Protein AF-A0A2H4ZR27-F1 (afdb_monomer)

Sequence (403 aa):
MIPQMMLLTMFLLLIYMYNIKMNKKSQMLFKYILFKMNKLKNMINMNKYFKRFNNTKVEINQNMMNNSDNNNNQEDDEKESKNKVSMKKVIKNLRYLTNEDVDKYTWIWDKTPRKFDKFYEEYKKTYPHNKLPSKEFLEWFIGFFEGDGSMTMATRGDLSMVITQHDKDIHILEYIKDNLGFGKVVAQTSKNRKNISRWITNKQLDHKLLIYLFNGNMVLPLRYIKFSLFTNKLNIKLLKNNESIIPVKNNCKLPTLNDAWLSGFIDGEGCFNIHHNNNYYSSLFNLSQKYTANIYVLETILKLIQDLSKIYKGSIMPHTRDNNFMLCITNKNMCASMKYYFDKFPLKTNKHIEYMKWMDFILTYININNNNNNNNKQILENKYQIIRDNSWYLLRKKEKKNM

Mean predicted aligned error: 13.61 Å

Nearest PDB structures (foldseek):
  5o6i-assembly3_K  TM=6.039E-01  e=2.162E-05  Desulfurococcus mucosus
  5o6i-assembly1_A  TM=6.098E-01  e=2.699E-05  Desulfurococcus mucosus
  5akf-assembly3_A  TM=6.101E-01  e=2.699E-05  Desulfurococcus mucosus
  2vs7-assembly2_D  TM=6.112E-01  e=3.560E-05  Desulfurococcus mucosus
  5a0w-assembly2_A  TM=6.093E-01  e=5.861E-05  Desulfurococcus mucosus

InterPro domains:
  IPR004860 Homing endonuclease, LAGLIDADG domain [PF00961] (142-231)
  IPR004860 Homing endonuclease, LAGLIDADG domain [PF00961] (262-360)
  IPR027434 Homing endonuclease [G3DSA:3.10.28.10] (126-246)
  IPR027434 Homing endonuclease [G3DSA:3.10.28.10] (247-376)
  IPR027434 Homing endonuclease [SSF55608] (131-250)
  IPR027434 Homing endonuclease [SSF55608] (255-379)
  IPR051289 LAGLIDADG Homing Endonuclease [PTHR36181] (127-385)

pLDDT: mean 78.03, std 24.8, range [25.94, 98.88]

Foldseek 3Di:
DVVVVVVVVVVVVVCVVVVDDDDPVVVQVVVVVVVVVVVVVVVVVVVVVVVVVVVVVVPVVVPVPDDDDDDDDDDDDPVPVVVVVVVVVVPPPPVDDDLVNLVPDDAAEDADDDDCVVLQVLLCVVPVPADAQDQQNLLLVLLQCVQFWDWDQDPVGFTKIKGKDQPLFLVVLVVNCNRSVDFDKDWDDDPVRGTMIMGMDRDLSSLVSVLSSNQQEAAASVVLVSSVVRLVSSQVVCVVVVHDGDDHDRHHYADDLPGQNVLNNCLRFKDWAWDDDPPDIWTKIKGKDFHPSCVVNLVSVLVNLCVLQVHNDWDWGDDPDPRMIMTIDGDLSSLLSCCVSCVVHPRDTCVSVLSVLRNVLSVLVVVCVVPPDPVSPVVNVVSNVVSVVPPPVVVVVVVVVVD

Organism: NCBI:txid588727

Solvent-accessible surface area (backbone atoms only — not comparable to full-atom values): 23239 Å² total; per-residue (Å²): 116,70,68,62,52,52,54,51,52,53,53,53,49,48,44,62,76,65,68,58,86,68,53,74,67,57,49,52,50,49,54,51,50,52,50,53,50,51,52,51,52,51,54,54,47,51,56,54,48,58,61,49,55,66,56,52,66,65,55,58,75,68,61,78,80,74,81,87,85,88,88,84,90,87,94,87,82,79,58,67,71,58,44,58,61,48,48,65,69,66,60,62,58,89,89,62,83,49,56,77,66,54,71,71,57,85,83,43,76,39,84,68,82,80,73,52,65,68,25,53,56,53,43,46,72,75,42,69,86,54,79,78,63,51,69,59,55,53,34,17,47,52,19,26,38,69,46,49,39,45,81,45,75,45,93,92,66,52,53,36,44,37,37,68,43,50,51,94,47,41,65,52,37,50,52,50,29,66,48,68,71,48,63,46,76,45,81,43,83,45,97,80,80,49,61,30,24,29,28,38,39,68,50,69,69,61,50,52,45,52,45,42,51,42,59,58,50,42,56,52,63,72,56,49,52,52,49,49,54,52,47,53,58,48,29,58,53,27,52,77,68,78,38,83,67,75,86,80,56,87,48,27,28,60,86,61,84,89,56,22,31,56,32,16,26,36,56,44,43,40,45,79,48,74,48,77,52,104,88,48,79,38,47,36,41,39,39,5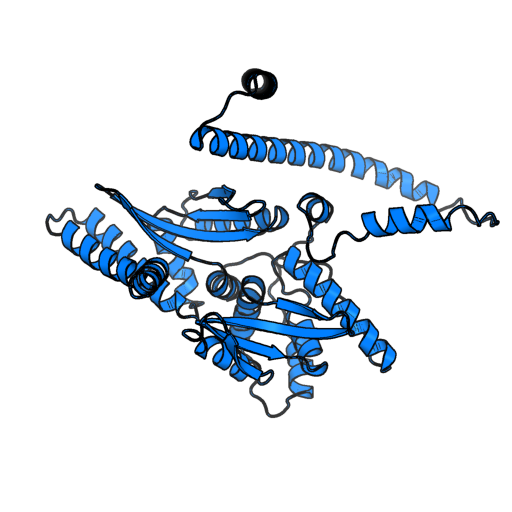7,47,62,40,67,77,42,48,60,57,44,53,50,51,50,48,54,48,20,65,72,45,75,44,94,70,64,46,80,44,78,44,98,49,86,64,26,35,27,33,40,39,50,55,54,66,48,58,57,43,48,50,73,44,37,76,78,32,58,52,80,46,75,57,36,60,52,46,52,56,52,48,52,46,45,54,50,50,54,54,47,72,74,61,83,56,88,75,49,63,62,56,51,51,54,50,49,48,58,55,53,72,67,32,66,70,52,51,54,53,50,57,63,70,78,106

Radius of gyration: 25.78 Å; Cα contacts (8 Å, |Δi|>4): 481; chains: 1; bounding box: 63×52×89 Å

Structure (mmCIF, N/CA/C/O backbone):
data_AF-A0A2H4ZR27-F1
#
_entry.id   AF-A0A2H4ZR27-F1
#
loop_
_atom_site.group_PDB
_atom_site.id
_atom_site.type_symbol
_atom_site.label_atom_id
_atom_site.label_alt_id
_atom_site.label_comp_id
_atom_site.label_asym_id
_atom_site.label_entity_id
_atom_site.label_seq_id
_atom_site.pdbx_PDB_ins_code
_atom_site.Cartn_x
_atom_site.Cartn_y
_atom_site.Cartn_z
_atom_site.occupancy
_atom_site.B_iso_or_equiv
_atom_site.auth_seq_id
_atom_site.auth_comp_id
_atom_site.auth_asym_id
_atom_site.auth_atom_id
_atom_site.pdbx_PDB_model_num
ATOM 1 N N . MET A 1 1 ? 40.292 10.844 1.439 1.00 44.62 1 MET A N 1
ATOM 2 C CA . MET A 1 1 ? 38.830 11.120 1.420 1.00 44.62 1 MET A CA 1
ATOM 3 C C . MET A 1 1 ? 38.399 12.290 2.310 1.00 44.62 1 MET A C 1
ATOM 5 O O . MET A 1 1 ? 37.526 13.040 1.899 1.00 44.62 1 MET A O 1
ATOM 9 N N . ILE A 1 2 ? 38.998 12.488 3.491 1.00 42.28 2 ILE A N 1
ATOM 10 C CA . ILE A 1 2 ? 38.682 13.608 4.407 1.00 42.28 2 ILE A CA 1
ATOM 11 C C . ILE A 1 2 ? 38.981 15.012 3.810 1.00 42.28 2 ILE A C 1
ATOM 13 O O . ILE A 1 2 ? 38.131 15.891 3.957 1.00 42.28 2 ILE A O 1
ATOM 17 N N . PRO A 1 3 ? 40.074 15.237 3.044 1.00 43.97 3 PRO A N 1
ATOM 18 C CA . PRO A 1 3 ? 40.389 16.573 2.511 1.00 43.97 3 PRO A CA 1
ATOM 19 C C . PRO A 1 3 ? 39.390 17.070 1.452 1.00 43.97 3 PRO A C 1
ATOM 21 O O . PRO A 1 3 ? 39.017 18.239 1.435 1.00 43.97 3 PRO A O 1
ATOM 24 N N . GLN A 1 4 ? 38.889 16.166 0.602 1.00 39.88 4 GLN A N 1
ATOM 25 C CA . GLN A 1 4 ? 37.915 16.494 -0.450 1.00 39.88 4 GLN A CA 1
ATOM 26 C C . GLN A 1 4 ? 36.535 16.858 0.121 1.00 39.88 4 GLN A C 1
ATOM 28 O O . GLN A 1 4 ? 35.845 17.710 -0.433 1.00 39.88 4 GLN A O 1
ATOM 33 N N . MET A 1 5 ? 36.138 16.253 1.248 1.00 45.16 5 MET A N 1
ATOM 34 C CA . MET A 1 5 ? 34.902 16.616 1.951 1.00 45.16 5 MET A CA 1
ATOM 35 C C . MET A 1 5 ? 35.004 17.999 2.606 1.00 45.16 5 MET A C 1
ATOM 37 O O . MET A 1 5 ? 34.034 18.749 2.542 1.00 45.16 5 MET A O 1
ATOM 41 N N . MET A 1 6 ? 36.167 18.365 3.166 1.00 44.41 6 MET A N 1
ATOM 42 C CA . MET A 1 6 ? 36.395 19.705 3.729 1.00 44.41 6 MET A CA 1
ATOM 43 C C . MET A 1 6 ? 36.346 20.802 2.659 1.00 44.41 6 MET A C 1
ATOM 45 O O . MET A 1 6 ? 35.649 21.803 2.837 1.00 44.41 6 MET A O 1
ATOM 49 N N . LEU A 1 7 ? 37.003 20.578 1.517 1.00 46.12 7 LEU A N 1
ATOM 50 C CA . LEU A 1 7 ? 36.949 21.477 0.358 1.00 46.12 7 LEU A CA 1
ATOM 51 C C . LEU A 1 7 ? 35.512 21.680 -0.140 1.00 46.12 7 LEU A C 1
ATOM 53 O O . LEU A 1 7 ? 35.098 22.809 -0.400 1.00 46.12 7 LEU A O 1
ATOM 57 N N . LEU A 1 8 ? 34.715 20.608 -0.190 1.00 52.84 8 LEU A N 1
ATOM 58 C CA . LEU A 1 8 ? 33.310 20.689 -0.585 1.00 52.84 8 LEU A CA 1
ATOM 59 C C . LEU A 1 8 ? 32.467 21.461 0.442 1.00 52.84 8 LEU A C 1
ATOM 61 O O . LEU A 1 8 ? 31.632 22.271 0.053 1.00 52.84 8 LEU A O 1
ATOM 65 N N . THR A 1 9 ? 32.693 21.273 1.747 1.00 53.81 9 THR A N 1
ATOM 66 C CA . THR A 1 9 ? 31.977 22.040 2.782 1.00 53.81 9 THR A CA 1
ATOM 67 C C . THR A 1 9 ? 32.314 23.528 2.760 1.00 53.81 9 THR A C 1
ATOM 69 O O . THR A 1 9 ? 31.408 24.346 2.913 1.00 53.81 9 THR A O 1
ATOM 72 N N . MET A 1 10 ? 33.574 23.892 2.501 1.00 50.22 10 MET A N 1
ATOM 73 C CA . MET A 1 10 ? 33.976 25.294 2.350 1.00 50.22 10 MET A CA 1
ATOM 74 C C . MET A 1 10 ? 33.359 25.924 1.096 1.00 50.22 10 MET A C 1
ATOM 76 O O . MET A 1 10 ? 32.861 27.045 1.152 1.00 50.22 10 MET A O 1
ATOM 80 N N . PHE A 1 11 ? 33.293 25.178 -0.010 1.00 60.50 11 PHE A N 1
ATOM 81 C CA . PHE A 1 11 ? 32.648 25.633 -1.243 1.00 60.50 11 PHE A CA 1
ATOM 82 C C . PHE A 1 11 ? 31.135 25.867 -1.069 1.00 60.50 11 PHE A C 1
ATOM 84 O O . PHE A 1 11 ? 30.582 26.835 -1.588 1.00 60.50 11 PHE A O 1
ATOM 91 N N . LEU A 1 12 ? 30.454 25.022 -0.288 1.00 54.38 12 LEU A N 1
ATOM 92 C CA . LEU A 1 12 ? 29.024 25.170 0.007 1.00 54.38 12 LEU A CA 1
ATOM 93 C C . LEU A 1 12 ? 28.726 26.329 0.975 1.00 54.38 12 LEU A C 1
ATOM 95 O O . LEU A 1 12 ? 27.710 27.004 0.809 1.00 54.38 12 LEU A O 1
ATOM 99 N N . LEU A 1 13 ? 29.617 26.593 1.938 1.00 49.62 13 LEU A N 1
ATOM 100 C CA . LEU A 1 13 ? 29.567 27.781 2.802 1.00 49.62 13 LEU A CA 1
ATOM 101 C C . LEU A 1 13 ? 29.732 29.071 1.991 1.00 49.62 13 LEU A C 1
ATOM 103 O O . LEU A 1 13 ? 28.984 30.017 2.211 1.00 49.62 13 LEU A O 1
ATOM 107 N N . LEU A 1 14 ? 30.628 29.081 1.000 1.00 49.03 14 LEU A N 1
ATOM 108 C CA . LEU A 1 14 ? 30.796 30.211 0.083 1.00 49.03 14 LEU A CA 1
ATOM 109 C C . LEU A 1 14 ? 29.533 30.459 -0.760 1.00 49.03 14 LEU A C 1
ATOM 111 O O . LEU A 1 14 ? 29.073 31.592 -0.845 1.00 49.03 14 LEU A O 1
ATOM 115 N N . ILE A 1 15 ? 28.895 29.422 -1.313 1.00 54.53 15 ILE A N 1
ATOM 116 C CA . ILE A 1 15 ? 27.634 29.585 -2.069 1.00 54.53 15 ILE A CA 1
ATOM 117 C C . ILE A 1 15 ? 26.517 30.176 -1.192 1.00 54.53 15 ILE A C 1
ATOM 119 O O . ILE A 1 15 ? 25.750 31.018 -1.665 1.00 54.53 15 ILE A O 1
ATOM 123 N N . TYR A 1 16 ? 26.432 29.748 0.073 1.00 46.94 16 TYR A N 1
ATOM 124 C CA . TYR A 1 16 ? 25.455 30.254 1.041 1.00 46.94 16 TYR A CA 1
ATOM 125 C C . TYR A 1 16 ? 25.748 31.703 1.457 1.00 46.94 16 TYR A C 1
ATOM 127 O O . TYR A 1 16 ? 24.837 32.526 1.466 1.00 46.94 16 TYR A O 1
ATOM 135 N N . MET A 1 17 ? 27.012 32.037 1.739 1.00 38.06 17 MET A N 1
ATOM 136 C CA . MET A 1 17 ? 27.415 33.393 2.127 1.00 38.06 17 MET A CA 1
ATOM 137 C C . MET A 1 17 ? 27.271 34.413 0.992 1.00 38.06 17 MET A C 1
ATOM 139 O O . MET A 1 17 ? 26.921 35.559 1.256 1.00 38.06 17 MET A O 1
ATOM 143 N N . TYR A 1 18 ? 27.485 34.003 -0.261 1.00 45.91 18 TYR A N 1
ATOM 144 C CA . TYR A 1 18 ? 27.417 34.894 -1.426 1.00 45.91 18 TYR A CA 1
ATOM 145 C C . TYR A 1 18 ? 26.065 34.878 -2.160 1.00 45.91 18 TYR A C 1
ATOM 147 O O . TYR A 1 18 ? 25.938 35.484 -3.221 1.00 45.91 18 TYR A O 1
ATOM 155 N N . ASN A 1 19 ? 25.040 34.213 -1.609 1.00 44.09 19 ASN A N 1
ATOM 156 C CA . ASN A 1 19 ? 23.662 34.219 -2.127 1.00 44.09 19 ASN A CA 1
ATOM 157 C C . ASN A 1 19 ? 23.554 33.887 -3.636 1.00 44.09 19 ASN A C 1
ATOM 159 O O . ASN A 1 19 ? 22.718 34.426 -4.370 1.00 44.09 19 ASN A O 1
ATOM 163 N N . ILE A 1 20 ? 24.416 32.987 -4.124 1.00 54.75 20 ILE A N 1
ATOM 164 C CA . ILE A 1 20 ? 24.506 32.662 -5.552 1.00 54.75 20 ILE A CA 1
ATOM 165 C C . ILE A 1 20 ? 23.261 31.872 -5.975 1.00 54.75 20 ILE A C 1
ATOM 167 O O . ILE A 1 20 ? 22.966 30.788 -5.463 1.00 54.75 20 ILE A O 1
ATOM 171 N N . LYS A 1 21 ? 22.521 32.398 -6.958 1.00 50.94 21 LYS A N 1
ATOM 172 C CA . LYS A 1 21 ? 21.287 31.792 -7.478 1.00 50.94 21 LYS A CA 1
ATOM 173 C C . LYS A 1 21 ? 21.607 30.506 -8.259 1.00 50.94 21 LYS A C 1
ATOM 175 O O . LYS A 1 21 ? 21.907 30.528 -9.448 1.00 50.94 21 LYS A O 1
ATOM 180 N N . MET A 1 22 ? 21.545 29.361 -7.580 1.00 54.97 22 MET A N 1
ATOM 181 C CA . MET A 1 22 ? 21.815 28.041 -8.165 1.00 54.97 22 MET A CA 1
ATOM 182 C C . MET A 1 22 ? 20.744 27.639 -9.190 1.00 54.97 22 MET A C 1
ATOM 184 O O . MET A 1 22 ? 19.546 27.742 -8.916 1.00 54.97 22 MET A O 1
ATOM 188 N N . ASN A 1 23 ? 21.155 27.098 -10.342 1.00 54.03 23 ASN A N 1
ATOM 189 C CA . ASN A 1 23 ? 20.222 26.502 -11.304 1.00 54.03 23 ASN A CA 1
ATOM 190 C C . ASN A 1 23 ? 19.571 25.213 -10.740 1.00 54.03 23 ASN A C 1
ATOM 192 O O . ASN A 1 23 ? 20.076 24.597 -9.797 1.00 54.03 23 ASN A O 1
ATOM 196 N N . LYS A 1 24 ? 18.445 24.769 -11.321 1.00 45.38 24 LYS A N 1
ATOM 197 C CA . LYS A 1 24 ? 17.660 23.618 -10.815 1.00 45.38 24 LYS A CA 1
ATOM 198 C C . LYS A 1 24 ? 18.461 22.313 -10.692 1.00 45.38 24 LYS A C 1
ATOM 200 O O . LYS A 1 24 ? 18.205 21.529 -9.779 1.00 45.38 24 LYS A O 1
ATOM 205 N N . LYS A 1 25 ? 19.423 22.066 -11.588 1.00 43.00 25 LYS A N 1
ATOM 206 C CA . LYS A 1 25 ? 20.251 20.848 -11.576 1.00 43.00 25 LYS A CA 1
ATOM 207 C C . LYS A 1 25 ? 21.244 20.882 -10.409 1.00 43.00 25 LYS A C 1
ATOM 209 O O . LYS A 1 25 ? 21.366 19.896 -9.686 1.00 43.00 25 LYS A O 1
ATOM 214 N N . SER A 1 26 ? 21.858 22.038 -10.160 1.00 44.88 26 SER A N 1
ATOM 215 C CA . SER A 1 26 ? 22.743 22.265 -9.014 1.00 44.88 26 SER A CA 1
ATOM 216 C C . SER A 1 26 ? 21.994 22.219 -7.677 1.00 44.88 26 SER A C 1
ATOM 218 O O . SER A 1 26 ? 22.513 21.670 -6.710 1.00 44.88 26 SER A O 1
ATOM 220 N N . GLN A 1 27 ? 20.743 22.694 -7.619 1.00 46.88 27 GLN A N 1
ATOM 221 C CA . GLN A 1 27 ? 19.890 22.566 -6.426 1.00 46.88 27 GLN A CA 1
ATOM 222 C C . GLN A 1 27 ? 19.544 21.103 -6.100 1.00 46.88 27 GLN A C 1
ATOM 224 O O . GLN A 1 27 ? 19.562 20.707 -4.935 1.00 46.88 27 GLN A O 1
ATOM 229 N N . MET A 1 28 ? 19.247 20.285 -7.115 1.00 45.19 28 MET A N 1
ATOM 230 C CA . MET A 1 28 ? 18.996 18.847 -6.940 1.00 45.19 28 MET A CA 1
ATOM 231 C C . MET A 1 28 ? 20.244 18.110 -6.448 1.00 45.19 28 MET A C 1
ATOM 233 O O . MET A 1 28 ? 20.157 17.307 -5.519 1.00 45.19 28 MET A O 1
ATOM 237 N N . LEU A 1 29 ? 21.408 18.418 -7.027 1.00 45.56 29 LEU A N 1
ATOM 238 C CA . LEU A 1 29 ? 22.684 17.847 -6.601 1.00 45.56 29 LEU A CA 1
ATOM 239 C C . LEU A 1 29 ? 23.028 18.261 -5.161 1.00 45.56 29 LEU A C 1
ATOM 241 O O . LEU A 1 29 ? 23.420 17.413 -4.365 1.00 45.56 29 LEU A O 1
ATOM 245 N N . PHE A 1 30 ? 22.798 19.525 -4.795 1.00 48.59 30 PHE A N 1
ATOM 246 C CA . PHE A 1 30 ? 22.976 20.018 -3.428 1.00 48.59 30 PHE A CA 1
ATOM 247 C C . PHE A 1 30 ? 22.054 19.302 -2.432 1.00 48.59 30 PHE A C 1
ATOM 249 O O . PHE A 1 30 ? 22.526 18.812 -1.408 1.00 48.59 30 PHE A O 1
ATOM 256 N N . LYS A 1 31 ? 20.761 19.144 -2.757 1.00 48.66 31 LYS A N 1
ATOM 257 C CA . LYS A 1 31 ? 19.814 18.367 -1.936 1.00 48.66 31 LYS A CA 1
ATOM 258 C C . LYS A 1 31 ? 20.265 16.909 -1.766 1.00 48.66 31 LYS A C 1
ATOM 260 O O . LYS A 1 31 ? 20.165 16.367 -0.669 1.00 48.66 31 LYS A O 1
ATOM 265 N N . TYR A 1 32 ? 20.792 16.285 -2.820 1.00 49.38 32 TYR A N 1
ATOM 266 C CA . TYR A 1 32 ? 21.322 14.919 -2.773 1.00 49.38 32 TYR A CA 1
ATOM 267 C C . TYR A 1 32 ? 22.600 14.799 -1.921 1.00 49.38 32 TYR A C 1
ATOM 269 O O . TYR A 1 32 ? 22.739 13.850 -1.146 1.00 49.38 32 TYR A O 1
ATOM 277 N N . I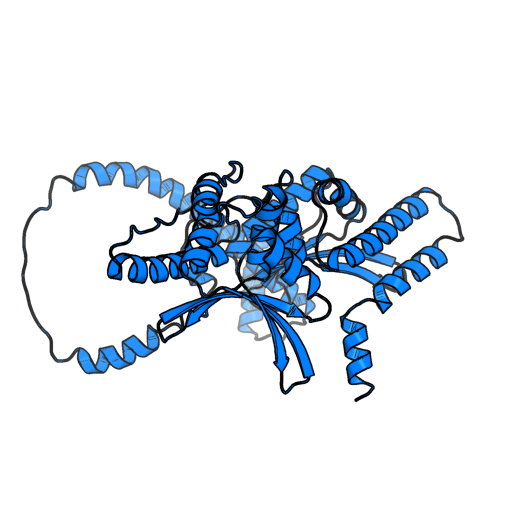LE A 1 33 ? 23.513 15.770 -2.011 1.00 48.31 33 ILE A N 1
ATOM 278 C CA . ILE A 1 33 ? 24.732 15.825 -1.189 1.00 48.31 33 ILE A CA 1
ATOM 279 C C . ILE A 1 33 ? 24.370 16.037 0.285 1.00 48.31 33 ILE A C 1
ATOM 281 O O . ILE A 1 33 ? 24.843 15.287 1.136 1.00 48.31 33 ILE A O 1
ATOM 285 N N . LEU A 1 34 ? 23.470 16.977 0.589 1.00 48.09 34 LEU A N 1
ATOM 286 C CA . LEU A 1 34 ? 22.986 17.225 1.950 1.00 48.09 34 LEU A CA 1
ATOM 287 C C . LEU A 1 34 ? 22.318 15.972 2.543 1.00 48.09 34 LEU A C 1
ATOM 289 O O . LEU A 1 34 ? 22.552 15.620 3.697 1.00 48.09 34 LEU A O 1
ATOM 293 N N . PHE A 1 35 ? 21.552 15.245 1.725 1.00 50.72 35 PHE A N 1
ATOM 294 C CA . PHE A 1 35 ? 20.967 13.956 2.090 1.00 50.72 35 PHE A CA 1
ATOM 295 C C . PHE A 1 35 ? 22.035 12.902 2.436 1.00 50.72 35 PHE A C 1
ATOM 297 O O . PHE A 1 35 ? 21.955 12.265 3.488 1.00 50.72 35 PHE A O 1
ATOM 304 N N . LYS A 1 36 ? 23.073 12.746 1.603 1.00 45.53 36 LYS A N 1
ATOM 305 C CA . LYS A 1 36 ? 24.208 11.840 1.868 1.00 45.53 36 LYS A CA 1
ATOM 306 C C . LYS A 1 36 ? 24.984 12.233 3.132 1.00 45.53 36 LYS A C 1
ATOM 308 O O . LYS A 1 36 ? 25.352 11.352 3.906 1.00 45.53 36 LYS A O 1
ATOM 313 N N . MET A 1 37 ? 25.195 13.529 3.368 1.00 45.41 37 MET A N 1
ATOM 314 C CA . MET A 1 37 ? 25.875 14.045 4.562 1.00 45.41 37 MET A CA 1
ATOM 315 C C . MET A 1 37 ? 25.065 13.794 5.839 1.00 45.41 37 MET A C 1
ATOM 317 O O . MET A 1 37 ? 25.626 13.328 6.829 1.00 45.41 37 MET A O 1
ATOM 321 N N . ASN A 1 38 ? 23.747 14.011 5.810 1.00 47.31 38 ASN A N 1
ATOM 322 C CA . ASN A 1 38 ? 22.866 13.684 6.934 1.00 47.31 38 ASN A CA 1
ATOM 323 C C . ASN A 1 38 ? 22.828 12.174 7.209 1.00 47.31 38 ASN A C 1
ATOM 325 O O . ASN A 1 38 ? 22.857 11.770 8.369 1.00 47.31 38 ASN A O 1
ATOM 329 N N . LYS A 1 39 ? 22.868 11.328 6.169 1.00 45.62 39 LYS A N 1
ATOM 330 C CA . LYS A 1 39 ? 23.010 9.869 6.323 1.00 45.62 39 LYS A CA 1
ATOM 331 C C . LYS A 1 39 ? 24.321 9.498 7.030 1.00 45.62 39 LYS A C 1
ATOM 333 O O . LYS A 1 39 ? 24.296 8.696 7.961 1.00 45.62 39 LYS A O 1
ATOM 338 N N . LEU A 1 40 ? 25.444 10.125 6.659 1.00 39.81 40 LEU A N 1
ATOM 339 C CA . LEU A 1 40 ? 26.737 9.918 7.326 1.00 39.81 40 LEU A CA 1
ATOM 340 C C . LEU A 1 40 ? 26.716 10.391 8.789 1.00 39.81 40 LEU A C 1
ATOM 342 O O . LEU A 1 40 ? 27.195 9.687 9.674 1.00 39.81 40 LEU A O 1
ATOM 346 N N . LYS A 1 41 ? 26.117 11.557 9.057 1.00 39.56 41 LYS A N 1
ATOM 347 C CA . LYS A 1 41 ? 25.976 12.121 10.408 1.00 39.56 41 LYS A CA 1
ATOM 348 C C . LYS A 1 41 ? 25.109 11.231 11.305 1.00 39.56 41 LYS A C 1
ATOM 350 O O . LYS A 1 41 ? 25.463 11.003 12.458 1.00 39.56 41 LYS A O 1
ATOM 355 N N . ASN A 1 42 ? 24.039 10.655 10.758 1.00 40.38 42 ASN A N 1
ATOM 356 C CA . ASN A 1 42 ? 23.179 9.702 11.460 1.00 40.38 42 ASN A CA 1
ATOM 357 C C . ASN A 1 42 ? 23.890 8.363 11.727 1.00 40.38 42 ASN A C 1
ATOM 359 O O . ASN A 1 42 ? 23.742 7.812 12.814 1.00 40.38 42 ASN A O 1
ATOM 363 N N . MET A 1 43 ? 24.728 7.879 10.802 1.00 36.81 43 MET A N 1
ATOM 364 C CA . MET A 1 43 ? 25.580 6.699 11.033 1.00 36.81 43 MET A CA 1
ATOM 365 C C . MET A 1 43 ? 26.646 6.943 12.116 1.00 36.81 43 MET A C 1
ATOM 367 O O . MET A 1 43 ? 26.875 6.081 12.962 1.00 36.81 43 MET A O 1
ATOM 371 N N . ILE A 1 44 ? 27.272 8.125 12.139 1.00 37.44 44 ILE A N 1
ATOM 372 C CA . ILE A 1 44 ? 28.262 8.503 13.162 1.00 37.44 44 ILE A CA 1
ATOM 373 C C . ILE A 1 44 ? 27.596 8.682 14.535 1.00 37.44 44 ILE A C 1
ATOM 375 O O . ILE A 1 44 ? 28.136 8.220 15.542 1.00 37.44 44 ILE A O 1
ATOM 379 N N . ASN A 1 45 ? 26.406 9.291 14.589 1.00 38.50 45 ASN A N 1
ATOM 380 C CA . ASN A 1 45 ? 25.629 9.396 15.824 1.00 38.50 45 ASN A CA 1
ATOM 381 C C . ASN A 1 45 ? 25.234 8.013 16.350 1.00 38.50 45 ASN A C 1
ATOM 383 O O . ASN A 1 45 ? 25.448 7.753 17.530 1.00 38.50 45 ASN A O 1
ATOM 387 N N . MET A 1 46 ? 24.767 7.098 15.493 1.00 29.06 46 MET A N 1
ATOM 388 C CA . MET A 1 46 ? 24.478 5.710 15.883 1.00 29.06 46 MET A CA 1
ATOM 389 C C . MET A 1 46 ? 25.684 5.028 16.546 1.00 29.06 46 MET A C 1
ATOM 391 O O . MET A 1 46 ? 25.535 4.439 17.615 1.00 29.06 46 MET A O 1
ATOM 395 N N . ASN A 1 47 ? 26.894 5.188 16.001 1.00 32.84 47 ASN A N 1
ATOM 396 C CA . ASN A 1 47 ? 28.109 4.627 16.611 1.00 32.84 47 ASN A CA 1
ATOM 397 C C . ASN A 1 47 ? 28.457 5.268 17.970 1.00 32.84 47 ASN A C 1
ATOM 399 O O . ASN A 1 47 ? 28.952 4.587 18.869 1.00 32.84 47 ASN A O 1
ATOM 403 N N . LYS A 1 48 ? 28.165 6.562 18.159 1.00 32.69 48 LYS A N 1
ATOM 404 C CA . LYS A 1 48 ? 28.340 7.264 19.446 1.00 32.69 48 LYS A CA 1
ATOM 405 C C . LYS A 1 48 ? 27.307 6.815 20.492 1.00 32.69 48 LYS A C 1
ATOM 407 O O . LYS A 1 48 ? 27.646 6.708 21.669 1.00 32.69 48 LYS A O 1
ATOM 412 N N . TYR A 1 49 ? 26.082 6.496 20.065 1.00 32.41 49 TYR A N 1
ATOM 413 C CA . TYR A 1 49 ? 25.022 5.964 20.927 1.00 32.41 49 TYR A CA 1
ATOM 414 C C . TYR A 1 49 ? 25.270 4.509 21.341 1.00 32.41 49 TYR A C 1
ATOM 416 O O . TYR A 1 49 ? 25.089 4.199 22.514 1.00 32.41 49 TYR A O 1
ATOM 424 N N . PHE A 1 50 ? 25.790 3.651 20.455 1.00 30.45 50 PHE A N 1
ATOM 425 C CA . PHE A 1 50 ? 26.204 2.287 20.823 1.00 30.45 50 PHE A CA 1
ATOM 426 C C . PHE A 1 50 ? 27.290 2.274 21.910 1.00 30.45 50 PHE A C 1
ATOM 428 O O . PHE A 1 50 ? 27.227 1.475 22.841 1.00 30.45 50 PHE A O 1
ATOM 435 N N . LYS A 1 51 ? 28.245 3.213 21.852 1.00 30.77 51 LYS A N 1
ATOM 436 C CA . LYS A 1 51 ? 29.296 3.350 22.874 1.00 30.77 51 LYS A CA 1
ATOM 437 C C . LYS A 1 51 ? 28.751 3.860 24.217 1.00 30.77 51 LYS A C 1
ATOM 439 O O . LYS A 1 51 ? 29.251 3.473 25.266 1.00 30.77 51 LYS A O 1
ATOM 444 N N . ARG A 1 52 ? 27.702 4.693 24.192 1.00 30.19 52 ARG A N 1
ATOM 445 C CA . ARG A 1 52 ? 27.043 5.239 25.391 1.00 30.19 52 ARG A CA 1
ATOM 446 C C . ARG A 1 52 ? 26.113 4.219 26.060 1.00 30.19 52 ARG A C 1
ATOM 448 O O . ARG A 1 52 ? 26.063 4.190 27.284 1.00 30.19 52 ARG A O 1
ATOM 455 N N . PHE A 1 53 ? 25.464 3.351 25.279 1.00 28.59 53 PHE A N 1
ATOM 456 C CA . PHE A 1 53 ? 24.551 2.303 25.761 1.00 28.59 53 PHE A CA 1
ATOM 457 C C . PHE A 1 53 ? 25.261 1.214 26.587 1.00 28.59 53 PHE A C 1
ATOM 459 O O . PHE A 1 53 ? 24.686 0.694 27.541 1.00 28.59 53 PHE A O 1
ATOM 466 N N . ASN A 1 54 ? 26.528 0.910 26.279 1.00 31.38 54 ASN A N 1
ATOM 467 C CA . ASN A 1 54 ? 27.328 -0.022 27.083 1.00 31.38 54 ASN A CA 1
ATOM 468 C C . ASN A 1 54 ? 27.711 0.555 28.455 1.00 31.38 54 ASN A C 1
ATOM 470 O O . ASN A 1 54 ? 27.775 -0.197 29.422 1.00 31.38 54 ASN A O 1
ATOM 474 N N . ASN A 1 55 ? 27.876 1.878 28.567 1.00 30.38 55 ASN A N 1
ATOM 475 C CA . ASN A 1 55 ? 28.183 2.528 29.845 1.00 30.38 55 ASN A CA 1
ATOM 476 C C . ASN A 1 55 ? 26.926 2.757 30.708 1.00 30.38 55 ASN A C 1
ATOM 478 O O . ASN A 1 55 ? 27.008 2.672 31.927 1.00 30.38 55 ASN A O 1
ATOM 482 N N . THR A 1 56 ? 25.744 2.968 30.108 1.00 31.92 56 THR A N 1
ATOM 483 C CA . THR A 1 56 ? 24.499 3.227 30.873 1.00 31.92 56 THR A CA 1
ATOM 484 C C . THR A 1 56 ? 23.921 1.979 31.548 1.00 31.92 56 THR A C 1
ATOM 486 O O . THR A 1 56 ? 23.194 2.101 32.530 1.00 31.92 56 THR A O 1
ATOM 489 N N . LYS A 1 57 ? 24.258 0.768 31.077 1.00 31.42 57 LYS A N 1
ATOM 490 C CA . LYS A 1 57 ? 23.868 -0.482 31.757 1.00 31.42 57 LYS A CA 1
ATOM 491 C C . LYS A 1 57 ? 24.547 -0.673 33.119 1.00 31.42 57 LYS A C 1
ATOM 493 O O . LYS A 1 57 ? 24.006 -1.401 33.942 1.00 31.42 57 LYS A O 1
ATOM 498 N N . VAL A 1 58 ? 25.696 -0.034 33.355 1.00 33.00 58 VAL A N 1
ATOM 499 C CA . VAL A 1 58 ? 26.443 -0.151 34.620 1.00 33.00 58 VAL A CA 1
ATOM 500 C C . VAL A 1 58 ? 25.876 0.793 35.692 1.00 33.00 58 VAL A C 1
ATOM 502 O O . VAL A 1 58 ? 25.765 0.395 36.845 1.00 33.00 58 VAL A O 1
ATOM 505 N N . GLU A 1 59 ? 25.414 1.992 35.316 1.00 29.84 59 GLU A N 1
ATOM 506 C CA . GLU A 1 59 ? 24.890 3.000 36.263 1.00 29.84 59 GLU A CA 1
ATOM 507 C C . GLU A 1 59 ? 23.444 2.748 36.730 1.00 29.84 59 GLU A C 1
ATOM 509 O O . GLU A 1 59 ? 23.085 3.091 37.856 1.00 29.84 59 GLU A O 1
ATOM 514 N N . ILE A 1 60 ? 22.590 2.129 35.904 1.00 33.25 60 ILE A N 1
ATOM 515 C CA . ILE A 1 60 ? 21.167 1.938 36.254 1.00 33.25 60 ILE A CA 1
ATOM 516 C C . ILE A 1 60 ? 20.983 0.928 37.403 1.00 33.25 60 ILE A C 1
ATOM 518 O O . ILE A 1 60 ? 20.047 1.071 38.188 1.00 33.25 60 ILE A O 1
ATOM 522 N N . ASN A 1 61 ? 21.900 -0.032 37.575 1.00 33.53 61 ASN A N 1
ATOM 523 C CA . ASN A 1 61 ? 21.823 -0.997 38.678 1.00 33.53 61 ASN A CA 1
ATOM 524 C C . ASN A 1 61 ? 22.185 -0.397 40.050 1.00 33.53 61 ASN A C 1
ATOM 526 O O . ASN A 1 61 ? 21.802 -0.971 41.062 1.00 33.53 61 ASN A O 1
ATOM 530 N N . GLN A 1 62 ? 22.875 0.748 40.107 1.00 32.78 62 GLN A N 1
ATOM 531 C CA . GLN A 1 62 ? 23.246 1.397 41.374 1.00 32.78 62 GLN A CA 1
ATOM 532 C C . GLN A 1 62 ? 22.196 2.405 41.869 1.00 32.78 62 GLN A C 1
ATOM 534 O O . GLN A 1 62 ? 22.072 2.618 43.070 1.00 32.78 62 GLN A O 1
ATOM 539 N N . ASN A 1 63 ? 21.391 2.984 40.972 1.00 33.25 63 ASN A N 1
ATOM 540 C CA . ASN A 1 63 ? 20.472 4.074 41.322 1.00 33.25 63 ASN A CA 1
ATOM 541 C C . ASN A 1 63 ? 19.046 3.636 41.708 1.00 33.25 63 ASN A C 1
ATOM 543 O O . ASN A 1 63 ? 18.291 4.458 42.221 1.00 33.25 63 ASN A O 1
ATOM 547 N N . MET A 1 64 ? 18.660 2.367 41.515 1.00 31.59 64 MET A N 1
ATOM 548 C CA . MET A 1 64 ? 17.333 1.879 41.942 1.00 31.59 64 MET A CA 1
ATOM 549 C C . MET A 1 64 ? 17.221 1.575 43.448 1.00 31.59 64 MET A C 1
ATOM 551 O O . MET A 1 64 ? 16.127 1.271 43.909 1.00 31.59 64 MET A O 1
ATOM 555 N N . MET A 1 65 ? 18.305 1.678 44.225 1.00 30.95 65 MET A N 1
ATOM 556 C CA . MET A 1 65 ? 18.276 1.412 45.673 1.00 30.95 65 MET A CA 1
ATOM 557 C C . MET A 1 65 ? 17.998 2.642 46.554 1.00 30.95 65 MET A C 1
ATOM 559 O O . MET A 1 65 ? 17.733 2.455 47.735 1.00 30.95 65 MET A O 1
ATOM 563 N N . ASN A 1 66 ? 18.009 3.874 46.023 1.00 31.78 66 ASN A N 1
ATOM 564 C CA . ASN A 1 66 ? 18.221 5.051 46.884 1.00 31.78 66 ASN A CA 1
ATOM 565 C C . ASN A 1 66 ? 17.135 6.133 46.948 1.00 31.78 66 ASN A C 1
ATOM 567 O O . ASN A 1 66 ? 17.363 7.090 47.672 1.00 31.78 66 ASN A O 1
ATOM 571 N N . ASN A 1 67 ? 15.983 6.055 46.275 1.00 30.64 67 ASN A N 1
ATOM 572 C CA . ASN A 1 67 ? 15.023 7.175 46.336 1.00 30.64 67 ASN A CA 1
ATOM 573 C C . ASN A 1 67 ? 13.558 6.735 46.455 1.00 30.64 67 ASN A C 1
ATOM 575 O O . ASN A 1 67 ? 12.812 6.718 45.477 1.00 30.64 67 ASN A O 1
ATOM 579 N N . SER A 1 68 ? 13.146 6.456 47.690 1.00 27.31 68 SER A N 1
ATOM 580 C CA . SER A 1 68 ? 11.812 6.778 48.199 1.00 27.31 68 SER A CA 1
ATOM 581 C C . SER A 1 68 ? 11.990 7.880 49.242 1.00 27.31 68 SER A C 1
ATOM 583 O O . SER A 1 68 ? 12.620 7.609 50.256 1.00 27.31 68 SER A O 1
ATOM 585 N N . ASP A 1 69 ? 11.547 9.108 48.946 1.00 29.20 69 ASP A N 1
ATOM 586 C CA . ASP A 1 69 ? 10.856 10.017 49.880 1.00 29.20 69 ASP A CA 1
ATOM 587 C C . ASP A 1 69 ? 10.810 11.477 49.384 1.00 29.20 69 ASP A C 1
ATOM 589 O O . ASP A 1 69 ? 11.756 12.004 48.801 1.00 29.20 69 ASP A O 1
ATOM 593 N N . ASN A 1 70 ? 9.684 12.111 49.730 1.00 28.16 70 ASN A N 1
ATOM 594 C CA . ASN A 1 70 ? 9.389 13.544 49.872 1.00 28.16 70 ASN A CA 1
ATOM 595 C C . ASN A 1 70 ? 8.635 14.330 48.774 1.00 28.16 70 ASN A C 1
ATOM 597 O O . ASN A 1 70 ? 9.104 14.590 47.668 1.00 28.16 70 ASN A O 1
ATOM 601 N N . ASN A 1 71 ? 7.450 14.784 49.215 1.00 28.80 71 ASN A N 1
ATOM 602 C CA . ASN A 1 71 ? 6.530 15.791 48.676 1.00 28.80 71 ASN A CA 1
ATOM 603 C C . ASN A 1 71 ? 6.952 17.227 49.061 1.00 28.80 71 ASN A C 1
ATOM 605 O O . ASN A 1 71 ? 7.518 17.409 50.137 1.00 28.80 71 ASN A O 1
ATOM 609 N N . ASN A 1 72 ? 6.544 18.245 48.278 1.00 25.94 72 ASN A N 1
ATOM 610 C CA . ASN A 1 72 ? 5.603 19.316 48.696 1.00 25.94 72 ASN A CA 1
ATOM 611 C C . ASN A 1 72 ? 5.455 20.485 47.678 1.00 25.94 72 ASN A C 1
ATOM 613 O O . ASN A 1 72 ? 6.390 20.834 46.965 1.00 25.94 72 ASN A O 1
ATOM 617 N N . ASN A 1 73 ? 4.223 21.028 47.675 1.00 27.78 73 ASN A N 1
ATOM 618 C CA . ASN A 1 73 ? 3.564 22.234 47.093 1.00 27.78 73 ASN A CA 1
ATOM 619 C C . ASN A 1 73 ? 4.422 23.539 47.015 1.00 27.78 73 ASN A C 1
ATOM 621 O O . ASN A 1 73 ? 5.444 23.597 47.678 1.00 27.78 73 ASN A O 1
ATOM 625 N N . GLN A 1 74 ? 4.123 24.668 46.336 1.00 27.05 74 GLN A N 1
ATOM 626 C CA . GLN A 1 74 ? 2.924 25.349 45.785 1.00 27.05 74 GLN A CA 1
ATOM 627 C C . GLN A 1 74 ? 3.413 26.611 44.996 1.00 27.05 74 GLN A C 1
ATOM 629 O O . GLN A 1 74 ? 4.466 27.121 45.355 1.00 27.05 74 GLN A O 1
ATOM 634 N N . GLU A 1 75 ? 2.688 27.111 43.974 1.00 27.33 75 GLU A N 1
ATOM 635 C CA . GLU A 1 75 ? 2.535 28.542 43.555 1.00 27.33 75 GLU A CA 1
ATOM 636 C C . GLU A 1 75 ? 1.967 28.647 42.113 1.00 27.33 75 GLU A C 1
ATOM 638 O O . GLU A 1 75 ? 2.641 28.376 41.102 1.00 27.33 75 GLU A O 1
ATOM 643 N N . ASP A 1 76 ? 0.696 29.052 42.041 1.00 36.72 76 ASP A N 1
ATOM 644 C CA . ASP A 1 76 ? -0.100 29.353 40.850 1.00 36.72 76 ASP A CA 1
ATOM 645 C C . ASP A 1 76 ? -0.727 30.744 41.040 1.00 36.72 76 ASP A C 1
ATOM 647 O O . ASP A 1 76 ? -1.269 31.001 42.106 1.00 36.72 76 ASP A O 1
ATOM 651 N N . ASP A 1 77 ? -0.571 31.629 40.042 1.00 29.86 77 ASP A N 1
ATOM 652 C CA . ASP A 1 77 ? -1.599 32.598 39.582 1.00 29.86 77 ASP A CA 1
ATOM 653 C C . ASP A 1 77 ? -1.095 33.575 38.489 1.00 29.86 77 ASP A C 1
ATOM 655 O O . ASP A 1 77 ? -1.886 34.221 37.810 1.00 29.86 77 ASP A O 1
ATOM 659 N N . GLU A 1 78 ? 0.201 33.582 38.142 1.00 28.14 78 GLU A N 1
ATOM 660 C CA . GLU A 1 78 ? 0.711 34.294 36.941 1.00 28.14 78 GLU A CA 1
ATOM 661 C C . GLU A 1 78 ? 0.887 33.405 35.687 1.00 28.14 78 GLU A C 1
ATOM 663 O O . GLU A 1 78 ? 1.249 33.873 34.599 1.00 28.14 78 GLU A O 1
ATOM 668 N N . LYS A 1 79 ? 0.612 32.097 35.794 1.00 34.94 79 LYS A N 1
ATOM 669 C CA . LYS A 1 79 ? 0.820 31.123 34.703 1.00 34.94 79 LYS A CA 1
ATOM 670 C C . LYS A 1 79 ? -0.294 31.108 33.654 1.00 34.94 79 LYS A C 1
ATOM 672 O O . LYS A 1 79 ? -0.067 30.611 32.550 1.00 34.94 79 LYS A O 1
ATOM 677 N N . GLU A 1 80 ? -1.477 31.656 33.927 1.00 32.81 80 GLU A N 1
ATOM 678 C CA . GLU A 1 80 ? -2.659 31.411 33.086 1.00 32.81 80 GLU A CA 1
ATOM 679 C C . GLU A 1 80 ? -2.679 32.207 31.762 1.00 32.81 80 GLU A C 1
ATOM 681 O O . GLU A 1 80 ? -3.137 31.705 30.728 1.00 32.81 80 GLU A O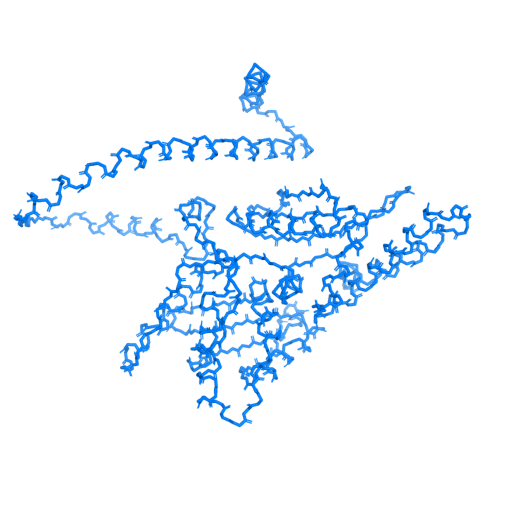 1
ATOM 686 N N . SER A 1 81 ? -2.090 33.409 31.727 1.00 28.80 81 SER A N 1
ATOM 687 C CA . SER A 1 81 ? -2.047 34.244 30.511 1.00 28.80 81 SER A CA 1
ATOM 688 C C . SER A 1 81 ? -0.905 33.850 29.557 1.00 28.80 81 SER A C 1
ATOM 690 O O . SER A 1 81 ? -1.103 33.778 28.338 1.00 28.80 81 SER A O 1
ATOM 692 N N . LYS A 1 82 ? 0.263 33.470 30.099 1.00 32.88 82 LYS A N 1
ATOM 693 C CA . LYS A 1 82 ? 1.393 32.906 29.335 1.00 32.88 82 LYS A CA 1
ATOM 694 C C . LYS A 1 82 ? 1.102 31.481 28.848 1.00 32.88 82 LYS A C 1
ATOM 696 O O . LYS A 1 82 ? 1.504 31.134 27.732 1.00 32.88 82 LYS A O 1
ATOM 701 N N . ASN A 1 83 ? 0.322 30.689 29.594 1.00 33.22 83 ASN A N 1
ATOM 702 C CA . ASN A 1 83 ? -0.091 29.355 29.154 1.00 33.22 83 ASN A CA 1
ATOM 703 C C . ASN A 1 83 ? -1.024 29.383 27.942 1.00 33.22 83 ASN A C 1
ATOM 705 O O . ASN A 1 83 ? -0.869 28.534 27.075 1.00 33.22 83 ASN A O 1
ATOM 709 N N . LYS A 1 84 ? -1.915 30.370 27.774 1.00 30.89 84 LYS A N 1
ATOM 710 C CA . LYS A 1 84 ? -2.769 30.453 26.566 1.00 30.89 84 LYS A CA 1
ATOM 711 C C . LYS A 1 84 ? -1.987 30.759 25.280 1.00 30.89 84 LYS A C 1
ATOM 713 O O . LYS A 1 84 ? -2.324 30.230 24.216 1.00 30.89 84 LYS A O 1
ATOM 718 N N . VAL A 1 85 ? -0.926 31.565 25.364 1.00 34.94 85 VAL A N 1
ATOM 719 C CA . VAL A 1 85 ? -0.036 31.875 24.224 1.00 34.94 85 VAL A CA 1
ATOM 720 C C . VAL A 1 85 ? 0.935 30.715 23.946 1.00 34.94 85 VAL A C 1
ATOM 722 O O . VAL A 1 85 ? 1.195 30.390 22.786 1.00 34.94 85 VAL A O 1
ATOM 725 N N . SER A 1 86 ? 1.378 30.014 24.995 1.00 36.03 86 SER A N 1
ATOM 726 C CA . SER A 1 86 ? 2.146 28.763 24.918 1.00 36.03 86 SER A CA 1
ATOM 727 C C . SER A 1 86 ? 1.331 27.612 24.303 1.00 36.03 86 SER A C 1
ATOM 729 O O . SER A 1 86 ? 1.786 26.972 23.354 1.00 36.03 86 SER A O 1
ATOM 731 N N . MET A 1 87 ? 0.074 27.414 24.719 1.00 29.59 87 MET A N 1
ATOM 732 C CA . MET A 1 87 ? -0.802 26.344 24.219 1.00 29.59 87 MET A CA 1
ATOM 733 C C . MET A 1 87 ? -1.093 26.499 22.721 1.00 29.59 87 MET A C 1
ATOM 735 O O . MET A 1 87 ? -1.102 25.513 21.989 1.00 29.59 87 MET A O 1
ATOM 739 N N . LYS A 1 88 ? -1.262 27.735 22.222 1.00 31.59 88 LYS A N 1
ATOM 740 C CA . LYS A 1 88 ? -1.424 28.002 20.778 1.00 31.59 88 LYS A CA 1
ATOM 741 C C . LYS A 1 88 ? -0.182 27.634 19.958 1.00 31.59 88 LYS A C 1
ATOM 743 O O . LYS A 1 88 ? -0.328 27.252 18.800 1.00 31.59 88 LYS A O 1
ATOM 748 N N . LYS A 1 89 ? 1.018 27.706 20.546 1.00 32.91 89 LYS A N 1
ATOM 749 C CA . LYS A 1 89 ? 2.281 27.273 19.921 1.00 32.91 89 LYS A CA 1
ATOM 750 C C . LYS A 1 89 ? 2.492 25.753 20.037 1.00 32.91 89 LYS A C 1
ATOM 752 O O . LYS A 1 89 ? 3.119 25.159 19.165 1.00 32.91 89 LYS A O 1
ATOM 757 N N . VAL A 1 90 ? 1.923 25.130 21.075 1.00 34.34 90 VAL A N 1
ATOM 758 C CA . VAL A 1 90 ? 1.970 23.680 21.353 1.00 34.34 90 VAL A CA 1
ATOM 759 C C . VAL A 1 90 ? 0.918 22.883 20.574 1.00 34.34 90 VAL A C 1
ATOM 761 O O . VAL A 1 90 ? 1.141 21.704 20.299 1.00 34.34 90 VAL A O 1
ATOM 764 N N . ILE A 1 91 ? -0.174 23.499 20.100 1.00 35.53 91 ILE A N 1
ATOM 765 C CA . ILE A 1 91 ? -1.077 22.866 19.122 1.00 35.53 91 ILE A CA 1
ATOM 766 C C . ILE A 1 91 ? -0.404 22.897 17.738 1.00 35.53 91 ILE A C 1
ATOM 768 O O . ILE A 1 91 ? -0.865 23.517 16.779 1.00 35.53 91 ILE A O 1
ATOM 772 N N . LYS A 1 92 ? 0.711 22.172 17.607 1.00 40.44 92 LYS A N 1
ATOM 773 C CA . LYS A 1 92 ? 1.129 21.618 16.325 1.00 40.44 92 LYS A CA 1
ATOM 774 C C . LYS A 1 92 ? -0.044 20.757 15.884 1.00 40.44 92 LYS A C 1
ATOM 776 O O . LYS A 1 92 ? -0.386 19.771 16.532 1.00 40.44 92 LYS A O 1
ATOM 781 N N . ASN A 1 93 ? -0.750 21.206 14.855 1.00 39.84 93 ASN A N 1
ATOM 782 C CA . ASN A 1 93 ? -1.930 20.521 14.351 1.00 39.84 93 ASN A CA 1
ATOM 783 C C . ASN A 1 93 ? -1.538 19.046 14.127 1.00 39.84 93 ASN A C 1
ATOM 785 O O . ASN A 1 93 ? -0.672 18.783 13.292 1.00 39.84 93 ASN A O 1
ATOM 789 N N . LEU A 1 94 ? -2.137 18.095 14.865 1.00 44.97 94 LEU A N 1
ATOM 790 C CA . LEU A 1 94 ? -1.843 16.643 14.797 1.00 44.97 94 LEU A CA 1
ATOM 791 C C . LEU A 1 94 ? -1.919 16.067 13.364 1.00 44.97 94 LEU A C 1
ATOM 793 O O . LEU A 1 94 ? -1.551 14.923 13.108 1.00 44.97 94 LEU A O 1
ATOM 797 N N . ARG A 1 95 ? -2.414 16.867 12.416 1.00 44.41 95 ARG A N 1
ATOM 798 C CA . ARG A 1 95 ? -2.459 16.612 10.978 1.00 44.41 95 ARG A CA 1
ATOM 799 C C . ARG A 1 95 ? -1.103 16.704 10.265 1.00 44.41 95 ARG A C 1
ATOM 801 O O . ARG A 1 95 ? -1.007 16.167 9.164 1.00 44.41 95 ARG A O 1
ATOM 808 N N . TYR A 1 96 ? -0.081 17.341 10.843 1.00 57.50 96 TYR A N 1
ATOM 809 C CA . TYR A 1 96 ? 1.190 17.618 10.159 1.00 57.50 96 TYR A CA 1
ATOM 810 C C . TYR A 1 96 ? 2.405 17.241 11.017 1.00 57.50 96 TYR A C 1
ATOM 812 O O . TYR A 1 96 ? 3.075 18.102 11.585 1.00 57.50 96 TYR A O 1
ATOM 820 N N . LEU A 1 97 ? 2.709 15.941 11.081 1.00 67.44 97 LEU A N 1
ATOM 821 C CA . LEU A 1 97 ? 4.029 15.477 11.523 1.00 67.44 97 LEU A CA 1
ATOM 822 C C . LEU A 1 97 ? 5.111 16.076 10.605 1.00 67.44 97 LEU A C 1
ATOM 824 O O . LEU A 1 97 ? 4.884 16.201 9.397 1.00 67.44 97 LEU A O 1
ATOM 828 N N . THR A 1 98 ? 6.265 16.442 11.164 1.00 77.62 98 THR A N 1
ATOM 829 C CA . THR A 1 98 ? 7.485 16.832 10.430 1.00 77.62 98 THR A CA 1
ATOM 830 C C . THR A 1 98 ? 8.509 15.694 10.450 1.00 77.62 98 THR A C 1
ATOM 832 O O . THR A 1 98 ? 8.403 14.799 11.281 1.00 77.62 98 THR A O 1
ATOM 835 N N . ASN A 1 99 ? 9.528 15.712 9.577 1.00 78.19 99 ASN A N 1
ATOM 836 C CA . ASN A 1 99 ? 10.602 14.701 9.641 1.00 78.19 99 ASN A CA 1
ATOM 837 C C . ASN A 1 99 ? 11.262 14.673 11.029 1.00 78.19 99 ASN A C 1
ATOM 839 O O . ASN A 1 99 ? 11.464 13.601 11.575 1.00 78.19 99 ASN A O 1
ATOM 843 N N . GLU A 1 100 ? 11.481 15.836 11.649 1.00 80.19 100 GLU A N 1
ATOM 844 C CA . GLU A 1 100 ? 12.019 15.933 13.014 1.00 80.19 100 GLU A CA 1
ATOM 845 C C . GLU A 1 100 ? 11.150 15.248 14.077 1.00 80.19 100 GLU A C 1
ATOM 847 O O . GLU A 1 100 ? 11.684 14.741 15.059 1.00 80.19 100 GLU A O 1
ATOM 852 N N . ASP A 1 101 ? 9.822 15.234 13.918 1.00 79.12 101 ASP A N 1
ATOM 853 C CA . ASP A 1 101 ? 8.949 14.518 14.856 1.00 79.12 101 ASP A CA 1
ATOM 854 C C . ASP A 1 101 ? 9.110 13.010 14.702 1.00 79.12 101 ASP A C 1
ATOM 856 O O . ASP A 1 101 ? 9.091 12.271 15.683 1.00 79.12 101 ASP A O 1
ATOM 860 N N . VAL A 1 102 ? 9.235 12.558 13.456 1.00 75.19 102 VAL A N 1
ATOM 861 C CA . VAL A 1 102 ? 9.219 11.143 13.096 1.00 75.19 102 VAL A CA 1
ATOM 862 C C . VAL A 1 102 ? 10.593 10.507 13.315 1.00 75.19 102 VAL A C 1
ATOM 864 O O . VAL A 1 102 ? 10.668 9.369 13.765 1.00 75.19 102 VAL A O 1
ATOM 867 N N . ASP A 1 103 ? 11.677 11.243 13.069 1.00 77.38 103 ASP A N 1
ATOM 868 C CA . ASP A 1 103 ? 13.057 10.775 13.245 1.00 77.38 103 ASP A CA 1
ATOM 869 C C . ASP A 1 103 ? 13.420 10.556 14.729 1.00 77.38 103 ASP A C 1
ATOM 871 O O . ASP A 1 103 ? 14.418 9.904 15.030 1.00 77.38 103 ASP A O 1
ATOM 875 N N . LYS A 1 104 ? 12.598 11.048 15.670 1.00 76.81 104 LYS A N 1
ATOM 876 C CA . LYS A 1 104 ? 12.708 10.736 17.108 1.00 76.81 104 LYS A CA 1
ATOM 877 C C . LYS A 1 104 ? 12.239 9.321 17.456 1.00 76.81 104 LYS A C 1
ATOM 879 O O . LYS A 1 104 ? 12.559 8.834 18.537 1.00 76.81 104 LYS A O 1
ATOM 884 N N . TYR A 1 105 ? 11.459 8.678 16.587 1.00 75.94 105 TYR A N 1
ATOM 885 C CA . TYR A 1 105 ? 10.931 7.341 16.839 1.00 75.94 105 TYR A CA 1
ATOM 886 C C . TYR A 1 105 ? 11.922 6.264 16.405 1.00 75.94 105 TYR A C 1
ATOM 888 O O . TYR A 1 105 ? 12.384 6.237 15.263 1.00 75.94 105 TYR A O 1
ATOM 896 N N . THR A 1 106 ? 12.179 5.316 17.305 1.00 78.50 106 THR A N 1
ATOM 897 C CA . THR A 1 106 ? 12.890 4.078 16.978 1.00 78.50 106 THR A CA 1
ATOM 898 C C . THR A 1 106 ? 11.892 3.043 16.470 1.00 78.50 106 THR A C 1
ATOM 900 O O . THR A 1 106 ? 11.008 2.604 17.204 1.00 78.50 106 THR A O 1
ATOM 903 N N . TRP A 1 107 ? 12.043 2.641 15.210 1.00 84.19 107 TRP A N 1
ATOM 904 C CA . TRP A 1 107 ? 11.168 1.665 14.564 1.00 84.19 107 TRP A CA 1
ATOM 905 C C . TRP A 1 107 ? 11.615 0.236 14.869 1.00 84.19 107 TRP A C 1
ATOM 907 O O . TRP A 1 107 ? 12.753 -0.139 14.584 1.00 84.19 107 TRP A O 1
ATOM 917 N N . ILE A 1 108 ? 10.707 -0.569 15.424 1.00 89.06 108 ILE A N 1
ATOM 918 C CA . ILE A 1 108 ? 10.924 -2.002 15.643 1.00 89.06 108 ILE A CA 1
ATOM 919 C C . ILE A 1 108 ? 10.422 -2.751 14.412 1.00 89.06 108 ILE A C 1
ATOM 921 O O . ILE A 1 108 ? 9.225 -2.748 14.121 1.00 89.06 108 ILE A O 1
ATOM 925 N N . TRP A 1 109 ? 11.346 -3.388 13.696 1.00 93.19 109 TRP A N 1
ATOM 926 C CA . TRP A 1 109 ? 11.063 -4.099 12.452 1.00 93.19 109 TRP A CA 1
ATOM 927 C C . TRP A 1 109 ? 10.859 -5.594 12.688 1.00 93.19 109 TRP A C 1
ATOM 929 O O . TRP A 1 109 ? 11.748 -6.281 13.190 1.00 93.19 109 TRP A O 1
ATOM 939 N N . ASP A 1 110 ? 9.704 -6.104 12.277 1.00 94.06 110 ASP A N 1
ATOM 940 C CA . ASP A 1 110 ? 9.325 -7.510 12.375 1.00 94.06 110 ASP A CA 1
ATOM 941 C C . ASP A 1 110 ? 9.434 -8.200 11.003 1.00 94.06 110 ASP A C 1
ATOM 943 O O . ASP A 1 110 ? 8.819 -7.783 10.020 1.00 94.06 110 ASP A O 1
ATOM 947 N N . LYS A 1 111 ? 10.233 -9.270 10.942 1.00 94.75 111 LYS A N 1
ATOM 948 C CA . LYS A 1 111 ? 10.471 -10.084 9.735 1.00 94.75 111 LYS A CA 1
ATOM 949 C C . LYS A 1 111 ? 9.578 -11.321 9.650 1.00 94.75 111 LYS A C 1
ATOM 951 O O . LYS A 1 111 ? 9.634 -12.045 8.661 1.00 94.75 111 LYS A O 1
ATOM 956 N N . THR A 1 112 ? 8.805 -11.612 10.692 1.00 96.06 112 THR A N 1
ATOM 957 C CA . THR A 1 112 ? 7.950 -12.800 10.721 1.00 96.06 112 THR A CA 1
ATOM 958 C C . THR A 1 112 ? 6.774 -12.648 9.748 1.00 96.06 112 THR A C 1
ATOM 960 O O . THR A 1 112 ? 6.369 -11.518 9.451 1.00 96.06 112 THR A O 1
ATOM 963 N N . PRO A 1 113 ? 6.171 -13.750 9.268 1.00 96.44 113 PRO A N 1
ATOM 964 C CA . PRO A 1 113 ? 4.969 -13.684 8.438 1.00 96.44 113 PRO A CA 1
ATOM 965 C C . PRO A 1 113 ? 3.816 -12.919 9.112 1.00 96.44 113 PRO A C 1
ATOM 967 O O . PRO A 1 113 ? 3.731 -12.852 10.345 1.00 96.44 113 PRO A O 1
ATOM 970 N N . ARG A 1 114 ? 2.912 -12.339 8.310 1.00 97.19 114 ARG A N 1
ATOM 971 C CA . ARG A 1 114 ? 1.672 -11.739 8.831 1.00 97.19 114 ARG A CA 1
ATOM 972 C C . ARG A 1 114 ? 0.783 -12.808 9.453 1.00 97.19 114 ARG A C 1
ATOM 974 O O . ARG A 1 114 ? 0.705 -13.931 8.956 1.00 97.19 114 ARG A O 1
ATOM 981 N N . LYS A 1 115 ? 0.123 -12.439 10.550 1.00 96.31 115 LYS A N 1
ATOM 982 C CA . LYS A 1 115 ? -0.770 -13.321 11.309 1.00 96.31 115 LYS A CA 1
ATOM 983 C C . LYS A 1 115 ? -2.159 -12.705 11.361 1.00 96.31 115 LYS A C 1
ATOM 985 O O . LYS A 1 115 ? -2.299 -11.534 11.711 1.00 96.31 115 LYS A O 1
ATOM 990 N N . PHE A 1 116 ? -3.169 -13.508 11.042 1.00 98.25 116 PHE A N 1
ATOM 991 C CA . PHE A 1 116 ? -4.568 -13.075 10.969 1.00 98.25 116 PHE A CA 1
ATOM 992 C C . PHE A 1 116 ? -5.477 -13.832 11.943 1.00 98.25 116 PHE A C 1
ATOM 994 O O . PHE A 1 116 ? -6.689 -13.669 11.887 1.00 98.25 116 PHE A O 1
ATOM 1001 N N . ASP A 1 117 ? -4.908 -14.617 12.864 1.00 98.06 117 ASP A N 1
ATOM 1002 C CA . ASP A 1 117 ? -5.659 -15.502 13.765 1.00 98.06 117 ASP A CA 1
ATOM 1003 C C . ASP A 1 117 ? -6.727 -14.737 14.549 1.00 98.06 117 ASP A C 1
ATOM 1005 O O . ASP A 1 117 ? -7.903 -15.093 14.514 1.00 98.06 117 ASP A O 1
ATOM 1009 N N . LYS A 1 118 ? -6.337 -13.611 15.168 1.00 97.94 118 LYS A N 1
ATOM 1010 C CA . LYS A 1 118 ? -7.273 -12.792 15.944 1.00 97.94 118 LYS A CA 1
ATOM 1011 C C . LYS A 1 118 ? -8.345 -12.136 15.075 1.00 97.94 118 LYS A C 1
ATOM 1013 O O . LYS A 1 118 ? -9.490 -12.033 15.497 1.00 97.94 118 LYS A O 1
ATOM 1018 N N . PHE A 1 119 ? -7.988 -11.717 13.860 1.00 98.50 119 PHE A N 1
ATOM 1019 C CA . PHE A 1 119 ? -8.963 -11.200 12.902 1.00 98.50 119 PHE A CA 1
ATOM 1020 C C . PHE A 1 119 ? -9.986 -12.280 12.539 1.00 98.50 119 PHE A C 1
ATOM 1022 O O . PHE A 1 119 ? -11.179 -12.029 12.640 1.00 98.50 119 PHE A O 1
ATOM 1029 N N . TYR A 1 120 ? -9.540 -13.485 12.174 1.00 98.62 120 TYR A N 1
ATOM 1030 C CA . TYR A 1 120 ? -10.432 -14.578 11.789 1.00 98.62 120 TYR A CA 1
ATOM 1031 C C . TYR A 1 120 ? -11.314 -15.061 12.939 1.00 98.62 120 TYR A C 1
ATOM 1033 O O . TYR A 1 120 ? -12.487 -15.355 12.715 1.00 98.62 120 TYR A O 1
ATOM 1041 N N . GLU A 1 121 ? -10.772 -15.131 14.155 1.00 98.12 121 GLU A N 1
ATOM 1042 C CA . GLU A 1 121 ? -11.528 -15.469 15.360 1.00 98.12 121 GLU A CA 1
ATOM 1043 C C . GLU A 1 121 ? -12.699 -14.495 15.563 1.00 98.12 121 GLU A C 1
ATOM 1045 O O . GLU A 1 121 ? -13.849 -14.915 15.678 1.00 98.12 121 GLU A O 1
ATOM 1050 N N . GLU A 1 122 ? -12.425 -13.189 15.550 1.00 97.88 122 GLU A N 1
ATOM 1051 C CA . GLU A 1 122 ? -13.441 -12.156 15.778 1.00 97.88 122 GLU A CA 1
ATOM 1052 C C . GLU A 1 122 ? -14.381 -11.981 14.578 1.00 97.88 122 GLU A C 1
ATOM 1054 O O . GLU A 1 122 ? -15.570 -11.708 14.754 1.00 97.88 122 GLU A O 1
ATOM 1059 N N . TYR A 1 123 ? -13.890 -12.202 13.356 1.00 98.31 123 TYR A N 1
ATOM 1060 C CA . TYR A 1 123 ? -14.701 -12.156 12.141 1.00 98.31 123 TYR A CA 1
ATOM 1061 C C . TYR A 1 123 ? -15.784 -13.233 12.158 1.00 98.31 123 TYR A C 1
ATOM 1063 O O . TYR A 1 123 ? -16.946 -12.922 11.922 1.00 98.31 123 TYR A O 1
ATOM 1071 N N . LYS A 1 124 ? -15.434 -14.480 12.501 1.00 97.88 124 LYS A N 1
ATOM 1072 C CA . LYS A 1 124 ? -16.398 -15.592 12.581 1.00 97.88 124 LYS A CA 1
ATOM 1073 C C . LYS A 1 124 ? -17.483 -15.355 13.631 1.00 97.88 124 LYS A C 1
ATOM 1075 O O . LYS A 1 124 ? -18.626 -15.729 13.406 1.00 97.88 124 LYS A O 1
ATOM 1080 N N . LYS A 1 125 ? -17.143 -14.716 14.757 1.00 96.88 125 LYS A N 1
ATOM 1081 C CA . LYS A 1 125 ? -18.128 -14.325 15.782 1.00 96.88 125 LYS A CA 1
ATOM 1082 C C . LYS A 1 125 ? -19.065 -13.230 15.275 1.00 96.88 125 LYS A C 1
ATOM 1084 O O . LYS A 1 125 ? -20.255 -13.251 15.553 1.00 96.88 125 LYS A O 1
ATOM 1089 N N . THR A 1 126 ? -18.510 -12.269 14.542 1.00 95.06 126 THR A N 1
ATOM 1090 C CA . THR A 1 126 ? -19.229 -11.082 14.075 1.00 95.06 126 THR A CA 1
ATOM 1091 C C . THR A 1 126 ? -20.134 -11.371 12.875 1.00 95.06 126 THR A C 1
ATOM 1093 O O . THR A 1 126 ? -21.253 -10.872 12.802 1.00 95.06 126 THR A O 1
ATOM 1096 N N . TYR A 1 127 ? -19.636 -12.165 11.929 1.00 94.69 127 TYR A N 1
ATOM 1097 C CA . TYR A 1 127 ? -20.258 -12.457 10.643 1.00 94.69 127 TYR A CA 1
ATOM 1098 C C . TYR A 1 127 ? -20.224 -13.976 10.370 1.00 94.69 127 TYR A C 1
ATOM 1100 O O . TYR A 1 127 ? -19.513 -14.423 9.468 1.00 94.69 127 TYR A O 1
ATOM 1108 N N . PRO A 1 128 ? -20.971 -14.795 11.140 1.00 93.94 128 PRO A N 1
ATOM 1109 C CA . PRO A 1 128 ? -20.850 -16.260 11.121 1.00 93.94 128 PRO A CA 1
ATOM 1110 C C . PRO A 1 128 ? -21.242 -16.909 9.789 1.00 93.94 128 PRO A C 1
ATOM 1112 O O . PRO A 1 128 ? -20.753 -17.988 9.465 1.00 93.94 128 PRO A O 1
ATOM 1115 N N . HIS A 1 129 ? -22.103 -16.252 9.009 1.00 94.25 129 HIS A N 1
ATOM 1116 C CA . HIS A 1 129 ? -22.574 -16.745 7.712 1.00 94.25 129 HIS A CA 1
ATOM 1117 C C . HIS A 1 129 ? -21.815 -16.146 6.520 1.00 94.25 129 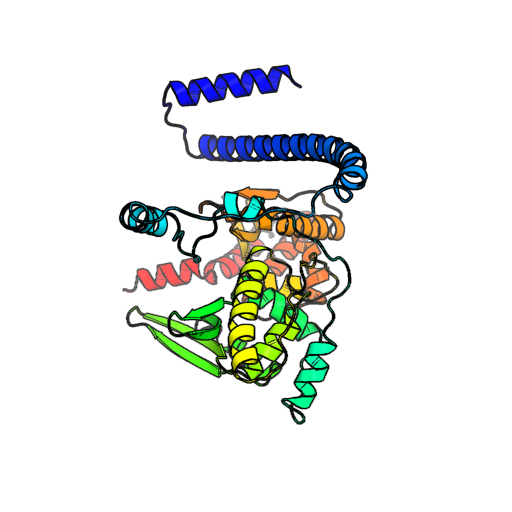HIS A C 1
ATOM 1119 O O . HIS A 1 129 ? -22.056 -16.540 5.380 1.00 94.25 129 HIS A O 1
ATOM 1125 N N . ASN A 1 130 ? -20.895 -15.205 6.758 1.00 94.12 130 ASN A N 1
ATOM 1126 C CA . ASN A 1 130 ? -20.120 -14.598 5.683 1.00 94.12 130 ASN A CA 1
ATOM 1127 C C . ASN A 1 130 ? -18.923 -15.481 5.328 1.00 94.12 130 ASN A C 1
ATOM 1129 O O . ASN A 1 130 ? -18.273 -16.077 6.191 1.00 94.12 130 ASN A O 1
ATOM 1133 N N . LYS A 1 131 ? -18.574 -15.502 4.039 1.00 95.62 131 LYS A N 1
ATOM 1134 C CA . LYS A 1 131 ? -17.330 -16.120 3.581 1.00 95.62 131 LYS A CA 1
ATOM 1135 C C . LYS A 1 131 ? -16.140 -15.422 4.243 1.00 95.62 131 LYS A C 1
ATOM 1137 O O . LYS A 1 131 ? -16.034 -14.199 4.211 1.00 95.62 131 LYS A O 1
ATOM 1142 N N . LEU A 1 132 ? -15.225 -16.210 4.806 1.00 96.94 132 LEU A N 1
ATOM 1143 C CA . LEU A 1 132 ? -14.008 -15.680 5.411 1.00 96.94 132 LEU A CA 1
ATOM 1144 C C . LEU A 1 132 ? -13.131 -15.009 4.333 1.00 96.94 132 LEU A C 1
ATOM 1146 O O . LEU A 1 132 ? -12.892 -15.630 3.289 1.00 96.94 132 LEU A O 1
ATOM 1150 N N . PRO A 1 133 ? -12.608 -13.793 4.573 1.00 98.06 133 PRO A N 1
ATOM 1151 C CA . PRO A 1 133 ? -11.672 -13.161 3.651 1.00 98.06 133 PRO A CA 1
ATOM 1152 C C . PRO A 1 133 ? -10.415 -14.024 3.482 1.00 98.06 133 PRO A C 1
ATOM 1154 O O . PRO A 1 133 ? -9.904 -14.579 4.456 1.00 98.06 133 PRO A O 1
ATOM 1157 N N . SER A 1 134 ? -9.896 -14.145 2.258 1.00 98.44 134 SER A N 1
ATOM 1158 C CA . SER A 1 134 ? -8.683 -14.935 2.018 1.00 98.44 134 SER A CA 1
ATOM 1159 C C . SER A 1 134 ? -7.436 -14.234 2.566 1.00 98.44 134 SER A C 1
ATOM 1161 O O . SER A 1 134 ? -7.351 -13.005 2.593 1.00 98.44 134 SER A O 1
ATOM 1163 N N . LYS A 1 135 ? -6.422 -15.021 2.951 1.00 98.50 135 LYS A N 1
ATOM 1164 C CA . LYS A 1 135 ? -5.133 -14.502 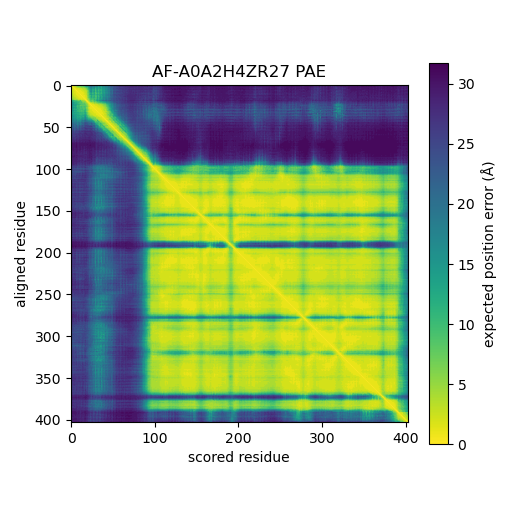3.439 1.00 98.50 135 LYS A CA 1
ATOM 1165 C C . LYS A 1 135 ? -4.506 -13.511 2.451 1.00 98.50 135 LYS A C 1
ATOM 1167 O O . LYS A 1 135 ? -4.100 -12.424 2.848 1.00 98.50 135 LYS A O 1
ATOM 1172 N N . GLU A 1 136 ? -4.474 -13.866 1.171 1.00 98.56 136 GLU A N 1
ATOM 1173 C CA . GLU A 1 136 ? -3.891 -13.038 0.108 1.00 98.56 136 GLU A CA 1
ATOM 1174 C C . GLU A 1 136 ? -4.670 -11.732 -0.091 1.00 98.56 136 GLU A C 1
ATOM 1176 O O . GLU A 1 136 ? -4.069 -10.680 -0.309 1.00 98.56 136 GLU A O 1
ATOM 1181 N N . PHE A 1 137 ? -6.006 -11.763 0.025 1.00 98.75 137 PHE A N 1
ATOM 1182 C CA . PHE A 1 137 ? -6.810 -10.542 0.014 1.00 98.75 137 PHE A CA 1
ATOM 1183 C C . PHE A 1 137 ? -6.463 -9.641 1.200 1.00 98.75 137 PHE A C 1
ATOM 1185 O O . PHE A 1 137 ? -6.278 -8.444 1.001 1.00 98.75 137 PHE A O 1
ATOM 1192 N N . LEU A 1 138 ? -6.345 -10.193 2.410 1.00 98.88 138 LEU A N 1
ATOM 1193 C CA . LEU A 1 138 ? -6.007 -9.423 3.608 1.00 98.88 138 LEU A CA 1
ATOM 1194 C C . LEU A 1 138 ? -4.612 -8.790 3.515 1.00 98.88 138 LEU A C 1
ATOM 1196 O O . LEU A 1 138 ? -4.445 -7.620 3.852 1.00 98.88 138 LEU A O 1
ATOM 1200 N N . GLU A 1 139 ? -3.621 -9.529 3.014 1.00 98.88 139 GLU A N 1
ATOM 1201 C CA . GLU A 1 139 ? -2.269 -9.015 2.762 1.00 98.88 139 GLU A CA 1
ATOM 1202 C C . GLU A 1 139 ? -2.280 -7.862 1.756 1.00 98.88 139 GLU A C 1
ATOM 1204 O O . GLU A 1 139 ? -1.726 -6.794 2.035 1.00 98.88 139 GLU A O 1
ATOM 1209 N N . TRP A 1 140 ? -2.958 -8.056 0.621 1.00 98.88 140 TRP A N 1
ATOM 1210 C CA . TRP A 1 140 ? -3.135 -7.022 -0.394 1.00 98.88 140 TRP A CA 1
ATOM 1211 C C . TRP A 1 140 ? -3.870 -5.801 0.171 1.00 98.88 140 TRP A C 1
ATOM 1213 O O . TRP A 1 140 ? -3.424 -4.671 -0.013 1.00 98.88 140 TRP A O 1
ATOM 1223 N N . PHE A 1 141 ? -4.956 -6.010 0.916 1.00 98.88 141 PHE A N 1
ATOM 1224 C CA . PHE A 1 141 ? -5.768 -4.932 1.471 1.00 98.88 141 PHE A CA 1
ATOM 1225 C C . PHE A 1 141 ? -4.971 -4.071 2.450 1.00 98.88 141 PHE A C 1
ATOM 1227 O O . PHE A 1 141 ? -5.106 -2.850 2.422 1.00 98.88 141 PHE A O 1
ATOM 1234 N N . ILE A 1 142 ? -4.099 -4.665 3.273 1.00 98.88 142 ILE A N 1
ATOM 1235 C CA . ILE A 1 142 ? -3.209 -3.894 4.152 1.00 98.88 142 ILE A CA 1
ATOM 1236 C C . ILE A 1 142 ? -2.304 -2.980 3.325 1.00 98.88 142 ILE A C 1
ATOM 1238 O O . ILE A 1 142 ? -2.246 -1.784 3.602 1.00 98.88 142 ILE A O 1
ATOM 1242 N N . GLY A 1 143 ? -1.643 -3.514 2.293 1.00 98.75 143 GLY A N 1
ATOM 1243 C CA . GLY A 1 143 ? -0.784 -2.714 1.417 1.00 98.75 143 GLY A CA 1
ATOM 1244 C C . GLY A 1 143 ? -1.546 -1.586 0.726 1.00 98.75 143 GLY A C 1
ATOM 1245 O O . GLY A 1 143 ? -1.111 -0.433 0.742 1.00 98.75 143 GLY A O 1
ATOM 1246 N N . PHE A 1 144 ? -2.724 -1.898 0.186 1.00 98.69 144 PHE A N 1
ATOM 1247 C CA . PHE A 1 144 ? -3.570 -0.929 -0.505 1.00 98.69 144 PHE A CA 1
ATOM 1248 C C . PHE A 1 144 ? -4.094 0.158 0.437 1.00 98.69 144 PHE A C 1
ATOM 1250 O O . PHE A 1 144 ? -4.048 1.343 0.107 1.00 98.69 144 PHE A O 1
ATOM 1257 N N . PHE A 1 145 ? -4.515 -0.207 1.650 1.00 98.75 145 PHE A N 1
ATOM 1258 C CA . PHE A 1 145 ? -4.949 0.748 2.668 1.00 98.75 145 PHE A CA 1
ATOM 1259 C C . PHE A 1 145 ? -3.791 1.628 3.164 1.00 98.75 145 PHE A C 1
ATOM 1261 O O . PHE A 1 145 ? -3.981 2.814 3.437 1.00 98.75 145 PHE A O 1
ATOM 1268 N N . GLU A 1 146 ? -2.573 1.098 3.275 1.00 98.00 146 GLU A N 1
ATOM 1269 C CA . GLU A 1 146 ? -1.403 1.907 3.629 1.00 98.00 146 GLU A CA 1
ATOM 1270 C C . GLU A 1 146 ? -1.022 2.918 2.534 1.00 98.00 146 GLU A C 1
ATOM 1272 O O . GLU A 1 146 ? -0.555 4.014 2.866 1.00 98.00 146 GLU A O 1
ATOM 1277 N N . GLY A 1 147 ? -1.290 2.600 1.264 1.00 96.44 147 GLY A N 1
ATOM 1278 C CA . GLY A 1 147 ? -1.208 3.542 0.146 1.00 96.44 147 GLY A CA 1
ATOM 1279 C C . GLY A 1 147 ? -2.333 4.582 0.174 1.00 96.44 147 GLY A C 1
ATOM 1280 O O . GLY A 1 147 ? -2.094 5.750 0.479 1.00 96.44 147 GLY A O 1
ATOM 1281 N N . ASP A 1 148 ? -3.578 4.150 -0.033 1.00 95.12 148 ASP A N 1
ATOM 1282 C CA . ASP A 1 148 ? -4.715 5.035 -0.351 1.00 95.12 148 ASP A CA 1
ATOM 1283 C C . ASP A 1 148 ? -5.769 5.173 0.758 1.00 95.12 148 ASP A C 1
ATOM 1285 O O . ASP A 1 148 ? -6.685 6.000 0.678 1.00 95.12 148 ASP A O 1
ATOM 1289 N N . GLY A 1 149 ? -5.651 4.392 1.828 1.00 97.00 149 GLY A N 1
ATOM 1290 C CA . GLY A 1 149 ? -6.559 4.444 2.966 1.00 97.00 149 GLY A CA 1
ATOM 1291 C C . GLY A 1 149 ? -6.378 5.689 3.832 1.00 97.00 149 GLY A C 1
ATOM 1292 O O . GLY A 1 149 ? -5.330 6.344 3.875 1.00 97.00 149 GLY A O 1
ATOM 1293 N N . SER A 1 150 ? -7.421 6.021 4.583 1.00 95.94 150 SER A N 1
ATOM 1294 C CA . SER A 1 150 ? -7.447 7.113 5.549 1.00 95.94 150 SER A CA 1
ATOM 1295 C C . SER A 1 150 ? -8.179 6.683 6.811 1.00 95.94 150 SER A C 1
ATOM 1297 O O . SER A 1 150 ? -9.275 6.131 6.749 1.00 95.94 150 SER A O 1
ATOM 1299 N N . MET A 1 151 ? -7.582 6.984 7.962 1.00 95.44 151 MET A N 1
ATOM 1300 C CA . MET A 1 151 ? -8.208 6.856 9.274 1.00 95.44 151 MET A CA 1
ATOM 1301 C C . MET A 1 151 ? -8.581 8.258 9.745 1.00 95.44 151 MET A C 1
ATOM 1303 O O . MET A 1 151 ? -7.710 9.101 9.971 1.00 95.44 151 MET A O 1
ATOM 1307 N N . THR A 1 152 ? -9.878 8.526 9.843 1.00 93.19 152 THR A N 1
ATOM 1308 C CA . THR A 1 152 ? -10.415 9.834 10.208 1.00 93.19 152 THR A CA 1
ATOM 1309 C C . THR A 1 152 ? -10.918 9.794 11.641 1.00 93.19 152 THR A C 1
ATOM 1311 O O . THR A 1 152 ? -11.702 8.927 12.017 1.00 93.19 152 THR A O 1
ATOM 1314 N N . MET A 1 153 ? -10.471 10.767 12.429 1.00 92.19 153 MET A N 1
ATOM 1315 C CA . MET A 1 153 ? -10.959 11.037 13.777 1.00 92.19 153 MET A CA 1
ATOM 1316 C C . MET A 1 153 ? -11.577 12.435 13.750 1.00 92.19 153 MET A C 1
ATOM 1318 O O . MET A 1 153 ? -10.856 13.436 13.713 1.00 92.19 153 MET A O 1
ATOM 1322 N N . ALA A 1 154 ? -12.903 12.515 13.665 1.00 86.75 154 ALA A N 1
ATOM 1323 C CA . ALA A 1 154 ? -13.613 13.787 13.653 1.00 86.75 154 ALA A CA 1
ATOM 1324 C C . ALA A 1 154 ? -13.506 14.474 15.022 1.00 86.75 154 ALA A C 1
ATOM 1326 O O . ALA A 1 154 ? -13.404 13.816 16.058 1.00 86.75 154 ALA A O 1
ATOM 1327 N N . THR A 1 155 ? -13.583 15.806 15.044 1.00 81.12 155 THR A N 1
ATOM 1328 C CA . THR A 1 155 ? -13.544 16.594 16.291 1.00 81.12 155 THR A CA 1
ATOM 1329 C C . THR A 1 155 ? -14.685 16.230 17.238 1.00 81.12 155 THR A C 1
ATOM 1331 O O . THR A 1 155 ? -14.475 16.153 18.443 1.00 81.12 155 THR A O 1
ATOM 1334 N N . ARG A 1 156 ? -15.862 15.911 16.682 1.00 79.69 156 ARG A N 1
ATOM 1335 C CA . ARG A 1 156 ? -17.039 15.410 17.411 1.00 79.69 156 ARG A CA 1
ATOM 1336 C C . ARG A 1 156 ? -16.859 13.998 17.989 1.00 79.69 156 ARG A C 1
ATOM 1338 O O . ARG A 1 156 ? -17.703 13.536 18.741 1.00 79.69 156 ARG A O 1
ATOM 1345 N N . GLY A 1 157 ? -15.756 13.318 17.669 1.00 80.19 157 GLY A N 1
ATOM 1346 C CA . GLY A 1 157 ? -15.423 11.988 18.177 1.00 80.19 157 GLY A CA 1
ATOM 1347 C C . GLY A 1 157 ? -15.767 10.836 17.234 1.00 80.19 157 GLY A C 1
ATOM 1348 O O . GLY A 1 157 ? -15.447 9.691 17.559 1.00 80.19 157 GLY A O 1
ATOM 1349 N N . ASP A 1 158 ? -16.375 11.100 16.077 1.00 89.44 158 ASP A N 1
ATOM 1350 C CA . ASP A 1 158 ? -16.652 10.068 15.075 1.00 89.44 158 ASP A CA 1
ATOM 1351 C C . ASP A 1 158 ? -15.362 9.480 14.510 1.00 89.44 158 ASP A C 1
ATOM 1353 O O . ASP A 1 158 ? -14.385 10.189 14.251 1.00 89.44 158 ASP A O 1
ATOM 1357 N N . LEU A 1 159 ? -15.375 8.165 14.322 1.00 95.69 159 LEU A N 1
ATOM 1358 C CA . LEU A 1 159 ? -14.271 7.414 13.748 1.00 95.69 159 LEU A CA 1
ATOM 1359 C C . LEU A 1 159 ? -14.709 6.883 12.392 1.00 95.69 159 LEU A C 1
ATOM 1361 O O . LEU A 1 159 ? -15.830 6.396 12.249 1.00 95.69 159 LEU A O 1
ATOM 1365 N N . SER A 1 160 ? -13.832 6.965 11.399 1.00 96.94 160 SER A N 1
ATOM 1366 C CA . SER A 1 160 ? -14.059 6.295 10.126 1.00 96.94 160 SER A CA 1
ATOM 1367 C C . SER A 1 160 ? -12.770 5.820 9.483 1.00 96.94 160 SER A C 1
ATOM 1369 O O . SER A 1 160 ? -11.721 6.456 9.597 1.00 96.94 160 SER A O 1
ATOM 1371 N N . MET A 1 161 ? -12.861 4.696 8.780 1.00 98.25 161 MET A N 1
ATOM 1372 C CA . MET A 1 161 ? -11.832 4.247 7.851 1.00 98.25 161 MET A CA 1
ATOM 1373 C C . MET A 1 161 ? -12.385 4.365 6.436 1.00 98.25 161 MET A C 1
ATOM 1375 O O . MET A 1 161 ? -13.522 3.970 6.181 1.00 98.25 161 MET A O 1
ATOM 1379 N N . VAL A 1 162 ? -11.608 4.982 5.547 1.00 97.75 162 VAL A N 1
ATOM 1380 C CA . VAL A 1 162 ? -12.063 5.407 4.220 1.00 97.75 162 VAL A CA 1
ATOM 1381 C C . VAL A 1 162 ? -10.999 5.097 3.179 1.00 97.75 162 VAL A C 1
ATOM 1383 O O . VAL A 1 162 ? -9.834 5.416 3.395 1.00 97.75 162 VAL A O 1
ATOM 1386 N N . ILE A 1 163 ? -11.402 4.573 2.025 1.00 97.75 163 ILE A N 1
ATOM 1387 C CA . ILE A 1 163 ? -10.593 4.564 0.799 1.00 97.75 163 ILE A CA 1
ATOM 1388 C C . ILE A 1 163 ? -11.374 5.360 -0.241 1.00 97.75 163 ILE A C 1
ATOM 1390 O O . ILE A 1 163 ? -12.557 5.108 -0.454 1.00 97.75 163 ILE A O 1
ATOM 1394 N N . THR A 1 164 ? -10.741 6.368 -0.841 1.00 94.75 164 THR A N 1
ATOM 1395 C CA . THR A 1 164 ? -11.346 7.189 -1.899 1.00 94.75 164 THR A CA 1
ATOM 1396 C C . THR A 1 164 ? -10.644 6.900 -3.210 1.00 94.75 164 THR A C 1
ATOM 1398 O O . THR A 1 164 ? -9.427 7.020 -3.273 1.00 94.75 164 THR A O 1
ATOM 1401 N N . GLN A 1 165 ? -11.416 6.603 -4.247 1.00 92.75 165 GLN A N 1
ATOM 1402 C CA . GLN A 1 165 ? -10.913 6.353 -5.591 1.00 92.75 165 GLN A CA 1
ATOM 1403 C C . GLN A 1 165 ? -11.656 7.208 -6.618 1.00 92.75 165 GLN A C 1
ATOM 1405 O O . GLN A 1 165 ? -12.694 7.810 -6.326 1.00 92.75 165 GLN A O 1
ATOM 1410 N N . HIS A 1 166 ? -11.101 7.297 -7.823 1.00 88.56 166 HIS A N 1
ATOM 1411 C CA . HIS A 1 166 ? -11.825 7.854 -8.961 1.00 88.56 166 HIS A CA 1
ATOM 1412 C C . HIS A 1 166 ? -12.984 6.919 -9.346 1.00 88.56 166 HIS A C 1
ATOM 1414 O O . HIS A 1 166 ? -12.868 5.710 -9.178 1.00 88.56 166 HIS A O 1
ATOM 1420 N N . ASP A 1 167 ? -14.084 7.431 -9.906 1.00 84.25 167 ASP A N 1
ATOM 1421 C CA . ASP A 1 167 ? -15.250 6.583 -10.244 1.00 84.25 167 ASP A CA 1
ATOM 1422 C C . ASP A 1 167 ? -14.939 5.494 -11.283 1.00 84.25 167 ASP A C 1
ATOM 1424 O O . ASP A 1 167 ? -15.541 4.427 -11.275 1.00 84.25 167 ASP A O 1
ATOM 1428 N N . LYS A 1 168 ? -13.926 5.718 -12.128 1.00 84.06 168 LYS A N 1
ATOM 1429 C CA . LYS A 1 168 ? -13.381 4.698 -13.053 1.00 84.06 168 LYS A CA 1
ATOM 1430 C C . LYS A 1 168 ? -12.834 3.461 -12.323 1.00 84.06 168 LYS A C 1
ATOM 1432 O O . LYS A 1 168 ? -12.745 2.386 -12.909 1.00 84.06 168 LYS A O 1
ATOM 1437 N N . ASP A 1 169 ? -12.490 3.618 -11.052 1.00 86.75 169 ASP A N 1
ATOM 1438 C CA . ASP A 1 169 ? -11.947 2.586 -10.180 1.00 86.75 169 ASP A CA 1
ATOM 1439 C C . ASP A 1 169 ? -12.974 2.132 -9.129 1.00 86.75 169 ASP A C 1
ATOM 1441 O O . ASP A 1 169 ? -12.606 1.450 -8.184 1.00 86.75 169 ASP A O 1
ATOM 1445 N N . ILE A 1 170 ? -14.270 2.460 -9.262 1.00 92.31 170 ILE A N 1
ATOM 1446 C CA . ILE A 1 170 ? -15.299 2.067 -8.276 1.00 92.31 170 ILE A CA 1
ATOM 1447 C C . ILE A 1 170 ? -15.340 0.551 -8.024 1.00 92.31 170 ILE A C 1
ATOM 1449 O O . ILE A 1 170 ? -15.581 0.121 -6.897 1.00 92.31 170 ILE A O 1
ATOM 1453 N N . HIS A 1 171 ? -15.017 -0.254 -9.041 1.00 94.38 171 HIS A N 1
ATOM 1454 C CA . HIS A 1 171 ? -14.955 -1.711 -8.942 1.00 94.38 171 HIS A CA 1
ATOM 1455 C C . HIS A 1 171 ? -14.001 -2.188 -7.834 1.00 94.38 171 HIS A C 1
ATOM 1457 O O . HIS A 1 171 ? -14.287 -3.197 -7.196 1.00 94.38 171 HIS A O 1
ATOM 1463 N N . ILE A 1 172 ? -12.907 -1.464 -7.546 1.00 97.38 172 ILE A N 1
ATOM 1464 C CA . ILE A 1 172 ? -11.995 -1.860 -6.464 1.00 97.38 172 ILE A CA 1
ATOM 1465 C C . ILE A 1 172 ? -12.621 -1.640 -5.087 1.00 97.38 172 ILE A C 1
ATOM 1467 O O . ILE A 1 172 ? -12.353 -2.387 -4.150 1.00 97.38 172 ILE A O 1
ATOM 1471 N N . LEU A 1 173 ? -13.477 -0.626 -4.957 1.00 98.00 173 LEU A N 1
ATOM 1472 C CA . LEU A 1 173 ? -14.179 -0.328 -3.713 1.00 98.00 173 LEU A CA 1
ATOM 1473 C C . LEU A 1 173 ? -15.258 -1.377 -3.434 1.00 98.00 173 LEU A C 1
ATOM 1475 O O . LEU A 1 173 ? -15.390 -1.806 -2.288 1.00 98.00 173 LEU A O 1
ATOM 1479 N N . GLU A 1 174 ? -15.980 -1.816 -4.469 1.00 97.75 174 GLU A N 1
ATOM 1480 C CA . GLU A 1 174 ? -16.920 -2.940 -4.362 1.00 97.75 174 GLU A CA 1
ATOM 1481 C C . GLU A 1 174 ? -16.176 -4.248 -4.076 1.00 97.75 174 GLU A C 1
ATOM 1483 O O . GLU A 1 174 ? -16.521 -4.938 -3.125 1.00 97.75 174 GLU A O 1
ATOM 1488 N N . TYR A 1 175 ? -15.061 -4.524 -4.763 1.00 98.19 175 TYR A N 1
ATOM 1489 C CA . TYR A 1 175 ? -14.209 -5.681 -4.465 1.00 98.19 175 TYR A CA 1
ATOM 1490 C C . TYR A 1 175 ? -13.775 -5.722 -2.990 1.00 98.19 175 TYR A C 1
ATOM 1492 O O . TYR A 1 175 ? -13.815 -6.778 -2.357 1.00 98.19 175 TYR A O 1
ATOM 1500 N N . ILE A 1 176 ? -13.386 -4.580 -2.414 1.00 98.62 176 ILE A N 1
ATOM 1501 C CA . ILE A 1 176 ? -13.042 -4.470 -0.989 1.00 98.62 176 ILE A CA 1
ATOM 1502 C C . ILE A 1 176 ? -14.257 -4.741 -0.103 1.00 98.62 176 ILE A C 1
ATOM 1504 O O . ILE A 1 176 ? -14.144 -5.507 0.854 1.00 98.62 176 ILE A O 1
ATOM 1508 N N . LYS A 1 177 ? -15.403 -4.121 -0.406 1.00 98.19 177 LYS A N 1
ATOM 1509 C CA . LYS A 1 177 ? -16.649 -4.307 0.346 1.00 98.19 177 LYS A CA 1
ATOM 1510 C C . LYS A 1 177 ? -17.071 -5.773 0.359 1.00 98.19 177 LYS A C 1
ATOM 1512 O O . LYS A 1 177 ? -17.355 -6.297 1.430 1.00 98.19 177 LYS A O 1
ATOM 1517 N N . ASP A 1 178 ? -17.057 -6.425 -0.795 1.00 97.94 178 ASP A N 1
ATOM 1518 C CA . ASP A 1 178 ? -17.528 -7.798 -0.966 1.00 97.94 178 ASP A CA 1
ATOM 1519 C C . ASP A 1 178 ? -16.593 -8.805 -0.290 1.00 97.94 178 ASP A C 1
ATOM 1521 O O . ASP A 1 178 ? -17.057 -9.741 0.357 1.00 97.94 178 ASP A O 1
ATOM 1525 N N . ASN A 1 179 ? -15.273 -8.591 -0.361 1.00 98.25 179 ASN A N 1
ATOM 1526 C CA . ASN A 1 179 ? -14.311 -9.465 0.316 1.00 98.25 179 ASN A CA 1
ATOM 1527 C C . ASN A 1 179 ? -14.260 -9.243 1.833 1.00 98.25 179 ASN A C 1
ATOM 1529 O O . ASN A 1 179 ? -14.002 -10.195 2.561 1.00 98.25 179 ASN A O 1
ATOM 1533 N N . LEU A 1 180 ? -14.479 -8.019 2.331 1.00 97.94 180 LEU A N 1
ATOM 1534 C CA . LEU A 1 180 ? -14.597 -7.769 3.774 1.00 97.94 180 LEU A CA 1
ATOM 1535 C C . LEU A 1 180 ? -15.974 -8.171 4.315 1.00 97.94 180 LEU A C 1
ATOM 1537 O O . LEU A 1 180 ? -16.088 -8.522 5.486 1.00 97.94 180 LEU A O 1
ATOM 1541 N N . GLY A 1 181 ? -17.023 -8.119 3.497 1.00 97.25 181 GLY A N 1
ATOM 1542 C CA . GLY A 1 181 ? -18.410 -8.337 3.910 1.00 97.25 181 GLY A CA 1
ATOM 1543 C C . GLY A 1 181 ? -19.010 -7.185 4.727 1.00 97.25 181 GLY A C 1
ATOM 1544 O O . GLY A 1 181 ? -20.068 -7.355 5.329 1.00 97.25 181 GLY A O 1
ATOM 1545 N N . PHE A 1 182 ? -18.345 -6.024 4.784 1.00 97.38 182 PHE A N 1
ATOM 1546 C CA . PHE A 1 182 ? -18.807 -4.849 5.529 1.00 97.38 182 PHE A CA 1
ATOM 1547 C C . PHE A 1 182 ? -18.301 -3.518 4.944 1.00 97.38 182 PHE A C 1
ATOM 1549 O O . PHE A 1 182 ? -17.498 -3.455 4.008 1.00 97.38 182 PHE A O 1
ATOM 1556 N N . GLY A 1 183 ? -18.779 -2.417 5.531 1.00 97.06 183 GLY A N 1
ATOM 1557 C CA . GLY A 1 183 ? -18.618 -1.068 4.993 1.00 97.06 183 GLY A CA 1
ATOM 1558 C C . GLY A 1 183 ? -19.606 -0.771 3.864 1.00 97.06 183 GLY A C 1
ATOM 1559 O O . GLY A 1 183 ? -20.448 -1.590 3.502 1.00 97.06 183 GLY A O 1
ATOM 1560 N N . LYS A 1 184 ? -19.542 0.447 3.329 1.00 97.56 184 LYS A N 1
ATOM 1561 C CA . LYS A 1 184 ? -20.407 0.896 2.231 1.00 97.56 184 LYS A CA 1
ATOM 1562 C C . LYS A 1 184 ? -19.606 1.622 1.164 1.00 97.56 184 LYS A C 1
ATOM 1564 O O . LYS A 1 184 ? -18.672 2.351 1.497 1.00 97.56 184 LYS A O 1
ATOM 1569 N N . VAL A 1 185 ? -20.014 1.461 -0.090 1.00 97.19 185 VAL A N 1
ATOM 1570 C CA . VAL A 1 185 ? -19.511 2.253 -1.215 1.00 97.19 185 VAL A CA 1
ATOM 1571 C C . VAL A 1 185 ? -20.483 3.401 -1.464 1.00 97.19 185 VAL A C 1
ATOM 1573 O O . VAL A 1 185 ? -21.693 3.203 -1.525 1.00 97.19 185 VAL A O 1
ATOM 1576 N N . VAL A 1 186 ? -19.958 4.622 -1.521 1.00 93.31 186 VAL A N 1
ATOM 1577 C CA . VAL A 1 186 ? -20.741 5.845 -1.712 1.00 93.31 186 VAL A CA 1
ATOM 1578 C C . VAL A 1 186 ? -20.092 6.671 -2.813 1.00 93.31 186 VAL A C 1
ATOM 1580 O O . VAL A 1 186 ? -18.955 7.126 -2.654 1.00 93.31 186 VAL A O 1
ATOM 1583 N N . ALA A 1 187 ? -20.826 6.894 -3.900 1.00 86.94 187 ALA A N 1
ATOM 1584 C CA . ALA A 1 187 ? -20.454 7.859 -4.925 1.00 86.94 187 ALA A CA 1
ATOM 1585 C C . ALA A 1 187 ? -20.638 9.284 -4.384 1.00 86.94 187 ALA A C 1
ATOM 1587 O O . ALA A 1 187 ? -21.626 9.592 -3.714 1.00 86.94 187 ALA A O 1
ATOM 1588 N N . GLN A 1 188 ? -19.676 10.164 -4.647 1.00 78.00 188 GLN A N 1
ATOM 1589 C CA . GLN A 1 188 ? -19.761 11.575 -4.292 1.00 78.00 188 GLN A CA 1
ATOM 1590 C C . GLN A 1 188 ? -19.529 12.452 -5.513 1.00 78.00 188 GLN A C 1
ATOM 1592 O O . GLN A 1 188 ? -18.412 12.583 -6.014 1.00 78.00 188 GLN A O 1
ATOM 1597 N N . THR A 1 189 ? -20.582 13.151 -5.924 1.00 64.12 189 THR A N 1
ATOM 1598 C CA . THR A 1 189 ? -20.483 14.220 -6.913 1.00 64.12 189 THR A CA 1
ATOM 1599 C C . THR A 1 189 ? -19.947 15.475 -6.230 1.00 64.12 189 THR A C 1
ATOM 1601 O O . THR A 1 189 ? -20.614 16.101 -5.405 1.00 64.12 189 THR A O 1
ATOM 1604 N N . SER A 1 190 ? -18.711 15.862 -6.540 1.00 57.47 190 SER A N 1
ATOM 1605 C CA . SER A 1 190 ? -18.204 17.170 -6.121 1.00 57.47 190 SER A CA 1
ATOM 1606 C C . SER A 1 190 ? -18.789 18.273 -7.011 1.00 57.47 190 SER A C 1
ATOM 1608 O O . SER A 1 190 ? -18.778 18.129 -8.233 1.00 57.47 190 SER A O 1
ATOM 1610 N N . LYS A 1 191 ? -19.167 19.425 -6.423 1.00 56.53 191 LYS A N 1
ATOM 1611 C CA . LYS A 1 191 ? -19.511 20.668 -7.157 1.00 56.53 191 LYS A CA 1
ATOM 1612 C C . LYS A 1 191 ? -18.456 21.055 -8.217 1.00 56.53 191 LYS A C 1
ATOM 1614 O O . LYS A 1 191 ? -18.788 21.721 -9.187 1.00 56.53 191 LYS A O 1
ATOM 1619 N N . ASN A 1 192 ? -17.211 20.575 -8.077 1.00 55.62 192 ASN A N 1
ATOM 1620 C CA . ASN A 1 192 ? -16.082 20.837 -8.980 1.00 55.62 192 ASN A CA 1
ATOM 1621 C C . ASN A 1 192 ? -15.743 19.673 -9.946 1.00 55.62 192 ASN A C 1
ATOM 1623 O O . ASN A 1 192 ? -14.568 19.450 -10.246 1.00 55.62 192 ASN A O 1
ATOM 1627 N N . ARG A 1 193 ? -16.745 18.931 -10.447 1.00 52.81 193 ARG A N 1
ATOM 1628 C CA . ARG A 1 193 ? -16.617 17.938 -11.547 1.00 52.81 193 ARG A CA 1
ATOM 1629 C C . ARG A 1 193 ? -15.633 16.778 -11.308 1.00 52.81 193 ARG A C 1
ATOM 1631 O O . ARG A 1 193 ? -15.113 16.200 -12.259 1.00 52.81 193 ARG A O 1
ATOM 1638 N N . LYS A 1 194 ? -15.343 16.424 -10.053 1.00 59.81 194 LYS A N 1
ATOM 1639 C CA . LYS A 1 194 ? -14.600 15.190 -9.745 1.00 59.81 194 LYS A CA 1
ATOM 1640 C C . LYS A 1 194 ? -15.563 14.127 -9.246 1.00 59.81 194 LYS A C 1
ATOM 1642 O O . LYS A 1 194 ? -16.046 14.216 -8.121 1.00 59.81 194 LYS A O 1
ATOM 1647 N N . ASN A 1 195 ? -15.782 13.162 -10.125 1.00 81.44 195 ASN A N 1
ATOM 1648 C CA . ASN A 1 195 ? -16.489 11.909 -9.923 1.00 81.44 195 ASN A CA 1
ATOM 1649 C C . ASN A 1 195 ? -15.584 10.979 -9.100 1.00 81.44 195 ASN A C 1
ATOM 1651 O O . ASN A 1 195 ? -14.612 10.417 -9.619 1.00 81.44 195 ASN A O 1
ATOM 1655 N N . ILE A 1 196 ? -15.815 10.950 -7.785 1.00 89.31 196 ILE A N 1
ATOM 1656 C CA . ILE A 1 196 ? -15.068 10.119 -6.838 1.00 89.31 196 ILE A CA 1
ATOM 1657 C C . ILE A 1 196 ? -16.017 9.248 -6.025 1.00 89.31 196 ILE A C 1
ATOM 1659 O O . ILE A 1 196 ? -17.079 9.690 -5.588 1.00 89.31 196 ILE A O 1
ATOM 1663 N N . SER A 1 197 ? -15.564 8.039 -5.728 1.00 92.75 197 SER A N 1
ATOM 1664 C CA . SER A 1 197 ? -16.294 7.067 -4.928 1.00 92.75 197 SER A CA 1
ATOM 1665 C C . SER A 1 197 ? -15.484 6.718 -3.693 1.00 92.75 197 SER A C 1
ATOM 1667 O O . SER A 1 197 ? -14.252 6.830 -3.672 1.00 92.75 197 SER A O 1
ATOM 1669 N N . ARG A 1 198 ? -16.173 6.344 -2.615 1.00 95.44 198 ARG A N 1
ATOM 1670 C CA . ARG A 1 198 ? -15.531 5.994 -1.348 1.00 95.44 198 ARG A CA 1
ATOM 1671 C C . ARG A 1 198 ? -16.066 4.687 -0.813 1.00 95.44 198 ARG A C 1
ATOM 1673 O O . ARG A 1 198 ? -17.272 4.573 -0.631 1.00 95.44 198 ARG A O 1
ATOM 1680 N N . TRP A 1 199 ? -15.175 3.772 -0.458 1.00 98.12 199 TRP A N 1
ATOM 1681 C CA . TRP A 1 199 ? -15.497 2.761 0.540 1.00 98.12 199 TRP A CA 1
ATOM 1682 C C . TRP A 1 199 ? -15.292 3.378 1.925 1.00 98.12 199 TRP A C 1
ATOM 1684 O O . TRP A 1 199 ? -14.265 4.015 2.176 1.00 98.12 199 TRP A O 1
ATOM 1694 N N . ILE A 1 200 ? -16.276 3.241 2.808 1.00 97.62 200 ILE A N 1
ATOM 1695 C CA . ILE A 1 200 ? -16.253 3.815 4.155 1.00 97.62 200 ILE A CA 1
ATOM 1696 C C . ILE A 1 200 ? -16.898 2.876 5.171 1.00 97.62 200 ILE A C 1
ATOM 1698 O O . ILE A 1 200 ? -17.970 2.317 4.92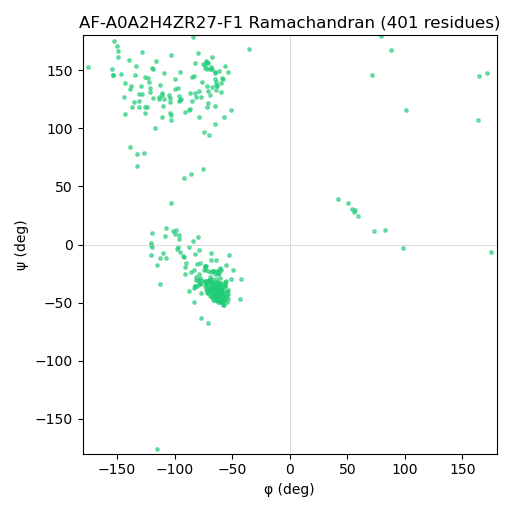8 1.00 97.62 200 ILE A O 1
ATOM 1702 N N . THR A 1 201 ? -16.291 2.779 6.353 1.00 97.75 201 THR A N 1
ATOM 1703 C CA . THR A 1 201 ? -16.947 2.229 7.542 1.00 97.75 201 THR A CA 1
ATOM 1704 C C . THR A 1 201 ? -16.812 3.149 8.752 1.00 97.75 201 THR A C 1
ATOM 1706 O O . THR A 1 201 ? -15.738 3.683 9.046 1.00 97.75 201 THR A O 1
ATOM 1709 N N . ASN A 1 202 ? -17.929 3.301 9.469 1.00 95.94 202 ASN A N 1
ATOM 1710 C CA . ASN A 1 202 ? -18.054 4.077 10.704 1.00 95.94 202 ASN A CA 1
ATOM 1711 C C . ASN A 1 202 ? -18.521 3.207 11.886 1.00 95.94 202 ASN A C 1
ATOM 1713 O O . ASN A 1 202 ? -18.716 3.729 12.982 1.00 95.94 202 ASN A O 1
ATOM 1717 N N . LYS A 1 203 ? -18.758 1.905 11.670 1.00 95.94 203 LYS A N 1
ATOM 1718 C CA . LYS A 1 203 ? -19.270 1.009 12.710 1.00 95.94 203 LYS A CA 1
ATOM 1719 C C . LYS A 1 203 ? -18.123 0.601 13.631 1.00 95.94 203 LYS A C 1
ATOM 1721 O O . LYS A 1 203 ? -17.084 0.152 13.156 1.00 95.94 203 LYS A O 1
ATOM 1726 N N . GLN A 1 204 ? -18.343 0.690 14.942 1.00 95.81 204 GLN A N 1
ATOM 1727 C CA . GLN A 1 204 ? -17.361 0.279 15.950 1.00 95.81 204 GLN A CA 1
ATOM 1728 C C . GLN A 1 204 ? -16.888 -1.168 15.740 1.00 95.81 204 GLN A C 1
ATOM 1730 O O . GLN A 1 204 ? -15.700 -1.452 15.848 1.00 95.81 204 GLN A O 1
ATOM 1735 N N . LEU A 1 205 ? -17.813 -2.066 15.404 1.00 95.94 205 LEU A N 1
ATOM 1736 C CA . LEU A 1 205 ? -17.533 -3.478 15.162 1.00 95.94 205 LEU A CA 1
ATOM 1737 C C . LEU A 1 205 ? -16.579 -3.691 13.973 1.00 95.94 205 LEU A C 1
ATOM 1739 O O . LEU A 1 205 ? -15.556 -4.358 14.112 1.00 95.94 205 LEU A O 1
ATOM 1743 N N . ASP A 1 206 ? -16.845 -3.024 12.848 1.00 97.62 206 ASP A N 1
ATOM 1744 C CA . ASP A 1 206 ? -15.966 -3.034 11.673 1.00 97.62 206 ASP A CA 1
ATOM 1745 C C . ASP A 1 206 ? -14.586 -2.441 12.001 1.00 97.62 206 ASP A C 1
ATOM 1747 O O . ASP A 1 206 ? -13.561 -2.954 11.553 1.00 97.62 206 ASP A O 1
ATOM 1751 N N . HIS A 1 207 ? -14.527 -1.378 12.816 1.00 98.12 207 HIS A N 1
ATOM 1752 C CA . HIS A 1 207 ? -13.252 -0.811 13.268 1.00 98.12 207 HIS A CA 1
ATOM 1753 C C . HIS A 1 207 ? -12.456 -1.796 14.117 1.00 98.12 207 HIS A C 1
ATOM 1755 O O . HIS A 1 207 ? -11.251 -1.891 13.912 1.00 98.12 207 HIS A O 1
ATOM 1761 N N . LYS A 1 208 ? -13.096 -2.547 15.026 1.00 98.19 208 LYS A N 1
ATOM 1762 C CA . LYS A 1 208 ? -12.423 -3.593 15.818 1.00 98.19 208 LYS A CA 1
ATOM 1763 C C . LYS A 1 208 ? -11.809 -4.650 14.898 1.00 98.19 208 LYS A C 1
ATOM 1765 O O . LYS A 1 208 ? -10.630 -4.960 15.047 1.00 98.19 208 LYS A O 1
ATOM 1770 N N . LEU A 1 209 ? -12.559 -5.132 13.903 1.00 98.62 209 LEU A N 1
ATOM 1771 C CA . LEU A 1 209 ? -12.052 -6.093 12.915 1.00 98.62 209 LEU A CA 1
ATOM 1772 C C . LEU A 1 209 ? -10.858 -5.531 12.133 1.00 98.62 209 LEU A C 1
ATOM 1774 O O . LEU A 1 209 ? -9.806 -6.164 12.079 1.00 98.62 209 LEU A O 1
ATOM 1778 N N . LEU A 1 210 ? -10.966 -4.316 11.591 1.00 98.75 210 LEU A N 1
ATOM 1779 C CA . LEU A 1 210 ? -9.853 -3.678 10.880 1.00 98.75 210 LEU A CA 1
ATOM 1780 C C . LEU A 1 210 ? -8.645 -3.433 11.794 1.00 98.75 210 LEU A C 1
ATOM 1782 O O . LEU A 1 210 ? -7.505 -3.563 11.355 1.00 98.75 210 LEU A O 1
ATOM 1786 N N . ILE A 1 211 ? -8.864 -3.138 13.076 1.00 98.69 211 ILE A N 1
ATOM 1787 C CA . ILE A 1 211 ? -7.779 -3.013 14.048 1.00 98.69 211 ILE A CA 1
ATOM 1788 C C . ILE A 1 211 ? -7.082 -4.351 14.259 1.00 98.69 211 ILE A C 1
ATOM 1790 O O . ILE A 1 211 ? -5.858 -4.388 14.186 1.00 98.69 211 ILE A O 1
ATOM 1794 N N . TYR A 1 212 ? -7.809 -5.454 14.443 1.00 98.69 212 TYR A N 1
ATOM 1795 C CA . TYR A 1 212 ? -7.186 -6.779 14.532 1.00 98.69 212 TYR A CA 1
ATOM 1796 C C . TYR A 1 212 ? -6.446 -7.176 13.252 1.00 98.69 212 TYR A C 1
ATOM 1798 O O . TYR A 1 212 ? -5.415 -7.842 13.333 1.00 98.69 212 TYR A O 1
ATOM 1806 N N . LEU A 1 213 ? -6.924 -6.729 12.088 1.00 98.75 213 LEU A N 1
ATOM 1807 C CA . LEU A 1 213 ? -6.245 -6.926 10.811 1.00 98.75 213 LEU A CA 1
ATOM 1808 C C . LEU A 1 213 ? -4.917 -6.158 10.736 1.00 98.75 213 LEU A C 1
ATOM 1810 O O . LEU A 1 213 ? -3.899 -6.732 10.353 1.00 98.75 213 LEU A O 1
ATOM 1814 N N . PHE A 1 214 ? -4.904 -4.877 11.111 1.00 98.62 214 PHE A N 1
ATOM 1815 C CA . PHE A 1 214 ? -3.715 -4.025 11.014 1.00 98.62 214 PHE A CA 1
ATOM 1816 C C . PHE A 1 214 ? -2.703 -4.249 12.149 1.00 98.62 214 PHE A C 1
ATOM 1818 O O . PHE A 1 214 ? -1.499 -4.117 11.928 1.00 98.62 214 PHE A O 1
ATOM 1825 N N . ASN A 1 215 ? -3.151 -4.600 13.357 1.00 97.69 215 ASN A N 1
ATOM 1826 C CA . ASN A 1 215 ? -2.319 -4.612 14.561 1.00 97.69 215 ASN A CA 1
ATOM 1827 C C . ASN A 1 215 ? -1.174 -5.644 14.498 1.00 97.69 215 ASN A C 1
ATOM 1829 O O . ASN A 1 215 ? -1.362 -6.847 14.712 1.00 97.69 215 ASN A O 1
ATOM 1833 N N . GLY A 1 216 ? 0.042 -5.151 14.252 1.00 97.12 216 GLY A N 1
ATOM 1834 C CA . GLY A 1 216 ? 1.246 -5.958 14.038 1.00 97.12 216 GLY A CA 1
ATOM 1835 C C . GLY A 1 216 ? 1.420 -6.486 12.612 1.00 97.12 216 GLY A C 1
ATOM 1836 O O . GLY A 1 216 ? 2.250 -7.361 12.403 1.00 97.12 216 GLY A O 1
ATOM 1837 N N . ASN A 1 217 ? 0.651 -5.991 11.638 1.00 98.38 217 ASN A N 1
ATOM 1838 C CA . ASN A 1 217 ? 0.735 -6.392 10.229 1.00 98.38 217 ASN A CA 1
ATOM 1839 C C . ASN A 1 217 ? 1.062 -5.225 9.266 1.00 98.38 217 ASN A C 1
ATOM 1841 O O . ASN A 1 217 ? 1.331 -5.476 8.087 1.00 98.38 217 ASN A O 1
ATOM 1845 N N . MET A 1 218 ? 1.048 -3.976 9.752 1.00 97.75 218 MET A N 1
ATOM 1846 C CA . MET A 1 218 ? 1.375 -2.757 8.988 1.00 97.75 218 MET A CA 1
ATOM 1847 C C . MET A 1 218 ? 2.872 -2.624 8.714 1.00 97.75 218 MET A C 1
ATOM 1849 O O . MET A 1 218 ? 3.684 -3.080 9.515 1.00 97.75 218 MET A O 1
ATOM 1853 N N . VAL A 1 219 ? 3.238 -1.957 7.620 1.00 98.06 219 VAL A N 1
ATOM 1854 C CA . VAL A 1 219 ? 4.633 -1.771 7.193 1.00 98.06 219 VAL A CA 1
ATOM 1855 C C . VAL A 1 219 ? 5.087 -0.318 7.290 1.00 98.06 219 VAL A C 1
ATOM 1857 O O . VAL A 1 219 ? 6.257 -0.081 7.574 1.00 98.06 219 VAL A O 1
ATOM 1860 N N . LEU A 1 220 ? 4.209 0.663 7.053 1.00 95.88 220 LEU A N 1
ATOM 1861 C CA . LEU A 1 220 ? 4.583 2.075 6.988 1.00 95.88 220 LEU A CA 1
ATOM 1862 C C . LEU A 1 220 ? 4.542 2.735 8.378 1.00 95.88 220 LEU A C 1
ATOM 1864 O O . LEU A 1 220 ? 3.454 2.957 8.922 1.00 95.88 220 LEU A O 1
ATOM 1868 N N . PRO A 1 221 ? 5.692 3.188 8.912 1.00 92.06 221 PRO A N 1
ATOM 1869 C CA . PRO A 1 221 ? 5.803 3.897 10.188 1.00 92.06 221 PRO A CA 1
ATOM 1870 C C . PRO A 1 221 ? 4.743 4.976 10.465 1.00 92.06 221 PRO A C 1
ATOM 1872 O O . PRO A 1 221 ? 4.117 5.034 11.524 1.00 92.06 221 PRO A O 1
ATOM 1875 N N . LEU A 1 222 ? 4.492 5.841 9.481 1.00 88.81 222 LEU A N 1
ATOM 1876 C CA . LEU A 1 222 ? 3.556 6.962 9.619 1.00 88.81 222 LEU A CA 1
ATOM 1877 C C . LEU A 1 222 ? 2.097 6.503 9.634 1.00 88.81 222 LEU A C 1
ATOM 1879 O O . LEU A 1 222 ? 1.246 7.142 10.261 1.00 88.81 222 LEU A O 1
ATOM 1883 N N . ARG A 1 223 ? 1.793 5.413 8.921 1.00 92.62 223 ARG A N 1
ATOM 1884 C CA . ARG A 1 223 ? 0.466 4.798 8.950 1.00 92.62 223 ARG A CA 1
ATOM 1885 C C . ARG A 1 223 ? 0.248 4.105 10.287 1.00 92.62 223 ARG A C 1
ATOM 1887 O O . ARG A 1 223 ? -0.822 4.285 10.859 1.00 92.62 223 ARG A O 1
ATOM 1894 N N . TYR A 1 224 ? 1.277 3.455 10.828 1.00 93.81 224 TYR A N 1
ATOM 1895 C CA . TYR A 1 224 ? 1.264 2.904 12.179 1.00 93.81 224 TYR A CA 1
ATOM 1896 C C . TYR A 1 224 ? 0.997 3.971 13.259 1.00 93.81 224 TYR A C 1
ATOM 1898 O O . TYR A 1 224 ? 0.144 3.758 14.117 1.00 93.81 224 TYR A O 1
ATOM 1906 N N . ILE A 1 225 ? 1.625 5.157 13.205 1.00 90.69 225 ILE A N 1
ATOM 1907 C CA . ILE A 1 225 ? 1.324 6.235 14.176 1.00 90.69 225 ILE A CA 1
ATOM 1908 C C . ILE A 1 225 ? -0.163 6.614 14.125 1.00 90.69 225 ILE A C 1
ATOM 1910 O O . ILE A 1 225 ? -0.830 6.692 15.159 1.00 90.69 225 ILE A O 1
ATOM 1914 N N . LYS A 1 226 ? -0.709 6.833 12.921 1.00 91.62 226 LYS A N 1
ATOM 1915 C CA . LYS A 1 226 ? -2.135 7.166 12.751 1.00 91.62 226 LYS A CA 1
ATOM 1916 C C . LYS A 1 226 ? -3.045 6.044 13.243 1.00 91.62 226 LYS A C 1
ATOM 1918 O O . LYS A 1 226 ? -4.063 6.325 13.869 1.00 91.62 226 LYS A O 1
ATOM 1923 N N . PHE A 1 227 ? -2.659 4.799 12.989 1.00 96.12 227 PHE A N 1
ATOM 1924 C CA . PHE A 1 227 ? -3.336 3.609 13.481 1.00 96.12 227 PHE A CA 1
ATOM 1925 C C . PHE A 1 227 ? -3.352 3.529 15.009 1.00 96.12 227 PHE A C 1
ATOM 1927 O O . PHE A 1 227 ? -4.403 3.270 15.593 1.00 96.12 227 PHE A O 1
ATOM 1934 N N . SER A 1 228 ? -2.226 3.819 15.663 1.00 94.75 228 SER A N 1
ATOM 1935 C CA . SER A 1 228 ? -2.124 3.851 17.123 1.00 94.75 228 SER A CA 1
ATOM 1936 C C . SER A 1 228 ? -3.045 4.918 17.725 1.00 94.75 228 SER A C 1
ATOM 1938 O O . SER A 1 228 ? -3.841 4.624 18.616 1.00 94.75 228 SER A O 1
ATOM 1940 N N . LEU A 1 229 ? -3.043 6.137 17.168 1.00 93.25 229 LEU A N 1
ATOM 1941 C CA . LEU A 1 229 ? -3.956 7.208 17.590 1.00 93.25 229 LEU A CA 1
ATOM 1942 C C . LEU A 1 229 ? -5.430 6.823 17.404 1.00 93.25 229 LEU A C 1
ATOM 1944 O O . LEU A 1 229 ? -6.240 7.023 18.309 1.00 93.25 229 LEU A O 1
ATOM 1948 N N . PHE A 1 230 ? -5.771 6.247 16.248 1.00 96.06 230 PHE A N 1
ATOM 1949 C CA . PHE A 1 230 ? -7.125 5.788 15.951 1.00 96.06 230 PHE A CA 1
ATOM 1950 C C . PHE A 1 230 ? -7.579 4.700 16.934 1.00 96.06 230 PHE A C 1
ATOM 1952 O O . PHE A 1 230 ? -8.669 4.794 17.497 1.00 96.06 230 PHE A O 1
ATOM 1959 N N . THR A 1 231 ? -6.723 3.708 17.193 1.00 97.12 231 THR A N 1
ATOM 1960 C CA . THR A 1 231 ? -7.002 2.601 18.119 1.00 97.12 231 THR A CA 1
ATOM 1961 C C . THR A 1 231 ? -7.178 3.106 19.545 1.00 97.12 231 THR A C 1
ATOM 1963 O O . THR A 1 231 ? -8.142 2.736 20.206 1.00 97.12 231 THR A O 1
ATOM 1966 N N . ASN A 1 232 ? -6.331 4.029 20.004 1.00 94.69 232 ASN A N 1
ATOM 1967 C CA . ASN A 1 232 ? -6.474 4.633 21.329 1.00 94.69 232 ASN A CA 1
ATOM 1968 C C . ASN A 1 232 ? -7.767 5.446 21.456 1.00 94.69 232 ASN A C 1
ATOM 1970 O O . ASN A 1 232 ? -8.449 5.375 22.478 1.00 94.69 232 ASN A O 1
ATOM 1974 N N . LYS A 1 233 ? -8.165 6.173 20.404 1.00 94.31 233 LYS A N 1
ATOM 1975 C CA . LYS A 1 233 ? -9.446 6.888 20.396 1.00 94.31 233 LYS A CA 1
ATOM 1976 C C . LYS A 1 233 ? -10.636 5.928 20.443 1.00 94.31 233 LYS A C 1
ATOM 1978 O O . LYS A 1 233 ? -11.626 6.246 21.101 1.00 94.31 233 LYS A O 1
ATOM 1983 N N . LEU A 1 234 ? -10.540 4.771 19.784 1.00 95.88 234 LEU A N 1
ATOM 1984 C CA . LEU A 1 234 ? -11.542 3.716 19.902 1.00 95.88 234 LEU A CA 1
ATOM 1985 C C . LEU A 1 234 ? -11.553 3.105 21.309 1.00 95.88 234 LEU A C 1
ATOM 1987 O O . LEU A 1 234 ? -12.625 2.974 21.885 1.00 95.88 234 LEU A O 1
ATOM 1991 N N . ASN A 1 235 ? -10.391 2.804 21.893 1.00 96.25 235 ASN A N 1
ATOM 1992 C CA . ASN A 1 235 ? -10.276 2.238 23.240 1.00 96.25 235 ASN A CA 1
ATOM 1993 C C . ASN A 1 235 ? -10.955 3.116 24.302 1.00 96.25 235 ASN A C 1
ATOM 1995 O O . ASN A 1 235 ? -11.599 2.586 25.197 1.00 96.25 235 ASN A O 1
ATOM 1999 N N . ILE A 1 236 ? -10.909 4.448 24.167 1.00 92.88 236 ILE A N 1
ATOM 2000 C CA . ILE A 1 236 ? -11.674 5.359 25.038 1.00 92.88 236 ILE A CA 1
ATOM 2001 C C . ILE A 1 236 ? -13.187 5.095 24.940 1.00 92.88 236 ILE A C 1
ATOM 2003 O O . ILE A 1 236 ? -13.883 5.164 25.949 1.00 92.88 236 ILE A O 1
ATOM 2007 N N . LYS A 1 237 ? -13.714 4.811 23.740 1.00 92.31 237 LYS A N 1
ATOM 2008 C CA . LYS A 1 237 ? -15.131 4.451 23.560 1.00 92.31 237 LYS A CA 1
ATOM 2009 C C . LYS A 1 237 ? -15.438 3.073 24.147 1.00 92.31 237 LYS A C 1
ATOM 2011 O O . LYS A 1 237 ? -16.447 2.941 24.823 1.00 92.31 237 LYS A O 1
ATOM 2016 N N . LEU A 1 238 ? -14.555 2.093 23.939 1.00 94.81 238 LEU A N 1
ATOM 2017 C CA . LEU A 1 238 ? -14.705 0.741 24.492 1.00 94.81 238 LEU A CA 1
ATOM 2018 C C . LEU A 1 238 ? -14.775 0.770 26.022 1.00 94.81 238 LEU A C 1
ATOM 2020 O O . LEU A 1 238 ? -15.712 0.226 26.592 1.00 94.81 238 LEU A O 1
ATOM 2024 N N . LEU A 1 239 ? -13.864 1.498 26.676 1.00 94.69 239 LEU A N 1
ATOM 2025 C CA . LEU A 1 239 ? -13.860 1.654 28.134 1.00 94.69 239 LEU A CA 1
ATOM 2026 C C . LEU A 1 239 ? -15.162 2.262 28.661 1.00 94.69 239 LEU A C 1
ATOM 2028 O O . LEU A 1 239 ? -15.702 1.779 29.648 1.00 94.69 239 LEU A O 1
ATOM 2032 N N . LYS A 1 240 ? -15.696 3.290 27.988 1.00 92.69 240 LYS A N 1
ATOM 2033 C CA . LYS A 1 240 ? -16.983 3.905 28.359 1.00 92.69 240 LYS A CA 1
ATOM 2034 C C . LYS A 1 240 ? -18.172 2.951 28.231 1.00 92.69 240 LYS A C 1
ATOM 2036 O O . LYS A 1 240 ? -19.186 3.178 28.878 1.00 92.69 240 LYS A O 1
ATOM 2041 N N . ASN A 1 241 ? -18.038 1.916 27.408 1.00 93.31 241 ASN A N 1
ATOM 2042 C CA . ASN A 1 241 ? -19.051 0.890 27.187 1.00 93.31 241 ASN A CA 1
ATOM 2043 C C . ASN A 1 241 ? -18.748 -0.409 27.958 1.00 93.31 241 ASN A C 1
ATOM 2045 O O . ASN A 1 241 ? -19.365 -1.432 27.674 1.00 93.31 241 ASN A O 1
ATOM 2049 N N . ASN A 1 242 ? -17.792 -0.394 28.896 1.00 95.25 242 ASN A N 1
ATOM 2050 C CA . ASN A 1 242 ? -17.328 -1.569 29.643 1.00 95.25 242 ASN A CA 1
ATOM 2051 C C . ASN A 1 242 ? -16.827 -2.726 28.749 1.00 95.25 242 ASN A C 1
ATOM 2053 O O . ASN A 1 242 ? -16.897 -3.895 29.123 1.00 95.25 242 ASN A O 1
ATOM 2057 N N . GLU A 1 243 ? -16.293 -2.411 27.567 1.00 95.00 243 GLU A N 1
ATOM 2058 C CA . GLU A 1 243 ? -15.647 -3.368 26.668 1.00 95.00 243 GLU A CA 1
ATOM 2059 C C . GLU A 1 243 ? -14.123 -3.393 26.876 1.00 95.00 243 GLU A C 1
ATOM 2061 O O . GLU A 1 243 ? -13.489 -2.370 27.150 1.00 95.00 243 GLU A O 1
ATOM 2066 N N . SER A 1 244 ? -13.501 -4.559 26.672 1.00 94.12 244 SER A N 1
ATOM 2067 C CA . SER A 1 244 ? -12.043 -4.698 26.736 1.00 94.12 244 SER A CA 1
ATOM 2068 C C . SER A 1 244 ? -11.338 -3.876 25.654 1.00 94.12 244 SER A C 1
ATOM 2070 O O . SER A 1 244 ? -11.716 -3.898 24.480 1.00 94.12 244 SER A O 1
ATOM 2072 N N . ILE A 1 245 ? -10.259 -3.195 26.043 1.00 96.44 245 ILE A N 1
ATOM 2073 C CA . ILE A 1 245 ? -9.409 -2.440 25.118 1.00 96.44 245 ILE A CA 1
ATOM 2074 C C . ILE A 1 245 ? -8.576 -3.359 24.222 1.00 96.44 245 ILE A C 1
ATOM 2076 O O . ILE A 1 245 ? -8.264 -4.497 24.572 1.00 96.44 245 ILE A O 1
ATOM 2080 N N . ILE A 1 246 ? -8.150 -2.829 23.076 1.00 97.06 246 ILE A N 1
ATOM 2081 C CA . ILE A 1 246 ? -7.244 -3.511 22.153 1.00 97.06 246 ILE A CA 1
ATOM 2082 C C . ILE A 1 246 ? -5.835 -2.916 22.309 1.00 97.06 246 ILE A C 1
ATOM 2084 O O . ILE A 1 246 ? -5.631 -1.755 21.936 1.00 97.06 246 ILE A O 1
ATOM 2088 N N . PRO A 1 247 ? -4.848 -3.666 22.837 1.00 95.25 247 PRO A N 1
ATOM 2089 C CA . PRO A 1 247 ? -3.483 -3.168 22.973 1.00 95.25 247 PRO A CA 1
ATOM 2090 C C . PRO A 1 247 ? -2.801 -3.051 21.603 1.00 95.25 247 PRO A C 1
ATOM 2092 O O . PRO A 1 247 ? -2.834 -3.980 20.794 1.00 95.25 247 PRO A O 1
ATOM 2095 N N . VAL A 1 248 ? -2.158 -1.911 21.342 1.00 94.88 248 VAL A N 1
ATOM 2096 C CA . VAL A 1 248 ? -1.418 -1.657 20.096 1.00 94.88 248 VAL A CA 1
ATOM 2097 C C . VAL A 1 248 ? -0.031 -2.301 20.177 1.00 94.88 248 VAL A C 1
ATOM 2099 O O . VAL A 1 248 ? 0.722 -2.047 21.115 1.00 94.88 248 VAL A O 1
ATOM 2102 N N . LYS A 1 249 ? 0.331 -3.121 19.186 1.00 94.12 249 LYS A N 1
ATOM 2103 C CA . LYS A 1 249 ? 1.666 -3.723 19.075 1.00 94.12 249 LYS A CA 1
ATOM 2104 C C . LYS A 1 249 ? 2.660 -2.698 18.546 1.00 94.12 249 LYS A C 1
ATOM 2106 O O . LYS A 1 249 ? 2.450 -2.141 17.475 1.00 94.12 249 LYS A O 1
ATOM 2111 N N . ASN A 1 250 ? 3.767 -2.501 19.256 1.00 90.06 250 ASN A N 1
ATOM 2112 C CA . ASN A 1 250 ? 4.778 -1.511 18.891 1.00 90.06 250 ASN A CA 1
ATOM 2113 C C . ASN A 1 250 ? 5.804 -2.035 17.877 1.00 90.06 250 ASN A C 1
ATOM 2115 O O . ASN A 1 250 ? 6.991 -2.113 18.178 1.00 90.06 250 ASN A O 1
ATOM 2119 N N . ASN A 1 251 ? 5.350 -2.440 16.691 1.00 92.50 251 ASN A N 1
ATOM 2120 C CA . ASN A 1 251 ? 6.227 -2.875 15.607 1.00 92.50 251 ASN A CA 1
ATOM 2121 C C . ASN A 1 251 ? 5.642 -2.573 14.219 1.00 92.50 251 ASN A C 1
ATOM 2123 O O . ASN A 1 251 ? 4.447 -2.340 14.052 1.00 92.50 251 ASN A O 1
ATOM 2127 N N . CYS A 1 252 ? 6.515 -2.568 13.215 1.00 95.69 252 CYS A N 1
ATOM 2128 C CA . CYS A 1 252 ? 6.165 -2.526 11.799 1.00 95.69 252 CYS A CA 1
ATOM 2129 C C . CYS A 1 252 ? 6.769 -3.750 11.107 1.00 95.69 252 CYS A C 1
ATOM 2131 O O . CYS A 1 252 ? 7.904 -4.137 11.384 1.00 95.69 252 CYS A O 1
ATOM 2133 N N . LYS A 1 253 ? 6.027 -4.366 10.191 1.00 97.50 253 LYS A N 1
ATOM 2134 C CA . LYS A 1 253 ? 6.519 -5.442 9.331 1.00 97.50 253 LYS A CA 1
ATOM 2135 C C . LYS A 1 253 ? 7.525 -4.902 8.320 1.00 97.50 253 LYS A C 1
ATOM 2137 O O . LYS A 1 253 ? 7.419 -3.759 7.880 1.00 97.50 253 LYS A O 1
ATOM 2142 N N . LEU A 1 254 ? 8.468 -5.743 7.907 1.00 96.69 254 LEU A N 1
ATOM 2143 C CA . LEU A 1 254 ? 9.279 -5.462 6.724 1.00 96.69 254 LEU A CA 1
ATOM 2144 C C . LEU A 1 254 ? 8.567 -5.909 5.441 1.00 96.69 254 LEU A C 1
ATOM 2146 O O . LEU A 1 254 ? 7.910 -6.952 5.448 1.00 96.69 254 LEU A O 1
ATOM 2150 N N . PRO A 1 255 ? 8.714 -5.160 4.330 1.00 97.75 255 PRO A N 1
ATOM 2151 C CA . PRO A 1 255 ? 8.324 -5.646 3.013 1.00 97.75 255 PRO A CA 1
ATOM 2152 C C . PRO A 1 255 ? 8.980 -6.993 2.695 1.00 97.75 255 PRO A C 1
ATOM 2154 O O . PRO A 1 255 ? 10.119 -7.249 3.086 1.00 97.75 255 PRO A O 1
ATOM 2157 N N . THR A 1 256 ? 8.285 -7.825 1.926 1.00 98.00 256 THR A N 1
ATOM 2158 C CA . THR A 1 256 ? 8.801 -9.088 1.387 1.00 98.00 256 THR A CA 1
ATOM 2159 C C . THR A 1 256 ? 8.143 -9.384 0.038 1.00 98.00 256 THR A C 1
ATOM 2161 O O . THR A 1 256 ? 7.162 -8.743 -0.334 1.00 98.00 256 THR A O 1
ATOM 2164 N N . LEU A 1 257 ? 8.699 -10.341 -0.707 1.00 98.12 257 LEU A N 1
ATOM 2165 C CA . LEU A 1 257 ? 8.148 -10.838 -1.973 1.00 98.12 257 LEU A CA 1
ATOM 2166 C C . LEU A 1 257 ? 7.303 -12.114 -1.798 1.00 98.12 257 LEU A C 1
ATOM 2168 O O . LEU A 1 257 ? 6.874 -12.698 -2.788 1.00 98.12 257 LEU A O 1
ATOM 2172 N N . ASN A 1 258 ? 7.085 -12.555 -0.555 1.00 98.00 258 ASN A N 1
ATOM 2173 C CA . ASN A 1 258 ? 6.389 -13.806 -0.222 1.00 98.00 258 ASN A CA 1
ATOM 2174 C C . ASN A 1 258 ? 4.917 -13.610 0.179 1.00 98.00 258 ASN A C 1
ATOM 2176 O O . ASN A 1 258 ? 4.292 -14.543 0.676 1.00 98.00 258 ASN A O 1
ATOM 2180 N N . ASP A 1 259 ? 4.382 -12.405 0.005 1.00 98.56 259 ASP A N 1
ATOM 2181 C CA . ASP A 1 259 ? 2.995 -12.066 0.311 1.00 98.56 259 ASP A CA 1
ATOM 2182 C C . ASP A 1 259 ? 2.472 -10.950 -0.602 1.00 98.56 259 ASP A C 1
ATOM 2184 O O . ASP A 1 259 ? 3.232 -10.318 -1.346 1.00 98.56 259 ASP A O 1
ATOM 2188 N N . ALA A 1 260 ? 1.166 -10.687 -0.535 1.00 98.75 260 ALA A N 1
ATOM 2189 C CA . ALA A 1 260 ? 0.501 -9.737 -1.424 1.00 98.75 260 ALA A CA 1
ATOM 2190 C C . ALA A 1 260 ? 0.582 -8.258 -0.982 1.00 98.75 260 ALA A C 1
ATOM 2192 O O . ALA A 1 260 ? 0.006 -7.396 -1.653 1.00 98.75 260 ALA A O 1
ATOM 2193 N N . TRP A 1 261 ? 1.286 -7.919 0.109 1.00 98.81 261 TRP A N 1
ATOM 2194 C CA . TRP A 1 261 ? 1.316 -6.536 0.613 1.00 98.81 261 TRP A CA 1
ATOM 2195 C C . TRP A 1 261 ? 1.951 -5.569 -0.380 1.00 98.81 261 TRP A C 1
ATOM 2197 O O . TRP A 1 261 ? 1.416 -4.484 -0.604 1.00 98.81 261 TRP A O 1
ATOM 2207 N N . LEU A 1 262 ? 3.072 -5.954 -1.001 1.00 98.75 262 LEU A N 1
ATOM 2208 C CA . LEU A 1 262 ? 3.751 -5.076 -1.953 1.00 98.75 262 LEU A CA 1
ATOM 2209 C C . LEU A 1 262 ? 2.877 -4.833 -3.193 1.00 98.75 262 LEU A C 1
ATOM 2211 O O . LEU A 1 262 ? 2.846 -3.709 -3.683 1.00 98.75 262 LEU A O 1
ATOM 2215 N N . SER A 1 263 ? 2.116 -5.835 -3.646 1.00 98.75 263 SER A N 1
ATOM 2216 C CA . SER A 1 263 ? 1.116 -5.673 -4.709 1.00 98.75 263 SER A CA 1
ATOM 2217 C C . SER A 1 263 ? 0.067 -4.620 -4.336 1.00 98.75 263 SER A C 1
ATOM 2219 O O . SER A 1 263 ? -0.102 -3.642 -5.061 1.00 98.75 263 SER A O 1
ATOM 2221 N N . GLY A 1 264 ? -0.547 -4.733 -3.153 1.00 98.69 264 GLY A N 1
ATOM 2222 C CA . GLY A 1 264 ? -1.516 -3.741 -2.677 1.00 98.69 264 GLY A CA 1
ATOM 2223 C C . GLY A 1 264 ? -0.925 -2.342 -2.523 1.00 98.69 264 GLY A C 1
ATOM 2224 O O . GLY A 1 264 ? -1.528 -1.350 -2.931 1.00 98.69 264 GLY A O 1
ATOM 2225 N N . PHE A 1 265 ? 0.291 -2.240 -1.988 1.00 98.69 265 PHE A N 1
ATOM 2226 C CA . PHE A 1 265 ? 0.958 -0.952 -1.831 1.00 98.69 265 PHE A CA 1
ATOM 2227 C C . PHE A 1 265 ? 1.297 -0.305 -3.182 1.00 98.69 265 PHE A C 1
ATOM 2229 O O . PHE A 1 265 ? 1.142 0.906 -3.347 1.00 98.69 265 PHE A O 1
ATOM 2236 N N . ILE A 1 266 ? 1.696 -1.104 -4.177 1.00 98.50 266 ILE A N 1
ATOM 2237 C CA . ILE A 1 266 ? 1.915 -0.640 -5.550 1.00 98.50 266 ILE A CA 1
ATOM 2238 C C . ILE A 1 266 ? 0.592 -0.246 -6.213 1.00 98.50 266 ILE A C 1
ATOM 2240 O O . ILE A 1 266 ? 0.573 0.770 -6.904 1.00 98.50 266 ILE A O 1
ATOM 2244 N N . ASP A 1 267 ? -0.511 -0.958 -5.977 1.00 97.69 267 ASP A N 1
ATOM 2245 C CA . ASP A 1 267 ? -1.850 -0.563 -6.441 1.00 97.69 267 ASP A CA 1
ATOM 2246 C C . ASP A 1 267 ? -2.248 0.836 -5.944 1.00 97.69 267 ASP A C 1
ATOM 2248 O O . ASP A 1 267 ? -2.821 1.602 -6.713 1.00 97.69 267 ASP A O 1
ATOM 2252 N N . GLY A 1 268 ? -1.854 1.221 -4.726 1.00 95.94 268 GLY A N 1
ATOM 2253 C CA . GLY A 1 268 ? -2.032 2.591 -4.227 1.00 95.94 268 GLY A CA 1
ATOM 2254 C C . GLY A 1 268 ? -1.012 3.578 -4.811 1.00 95.94 268 GLY A C 1
ATOM 2255 O O . GLY A 1 268 ? -1.343 4.471 -5.584 1.00 95.94 268 GLY A O 1
ATOM 2256 N N . GLU A 1 269 ? 0.275 3.379 -4.525 1.00 95.50 269 GLU A N 1
ATOM 2257 C CA . GLU A 1 269 ? 1.309 4.426 -4.674 1.00 95.50 269 GLU A CA 1
ATOM 2258 C C . GLU A 1 269 ? 2.268 4.215 -5.863 1.00 95.50 269 GLU A C 1
ATOM 2260 O O . GLU A 1 269 ? 3.066 5.093 -6.208 1.00 95.50 269 GLU A O 1
ATOM 2265 N N . GLY A 1 270 ? 2.239 3.036 -6.486 1.00 95.88 270 GLY A N 1
ATOM 2266 C CA . GLY A 1 270 ? 3.132 2.675 -7.586 1.00 95.88 270 GLY A CA 1
ATOM 2267 C C . GLY A 1 270 ? 2.786 3.371 -8.901 1.00 95.88 270 GLY A C 1
ATOM 2268 O O . GLY A 1 270 ? 1.637 3.737 -9.152 1.00 95.88 270 GLY A O 1
ATOM 2269 N N . CYS A 1 271 ? 3.783 3.537 -9.765 1.00 94.62 271 CYS A N 1
ATOM 2270 C CA . CYS A 1 271 ? 3.617 4.162 -11.069 1.00 94.62 271 CYS A CA 1
ATOM 2271 C C . CYS A 1 271 ? 4.515 3.497 -12.120 1.00 94.62 271 CYS A C 1
ATOM 2273 O O . CYS A 1 271 ? 5.734 3.409 -11.936 1.00 94.62 271 CYS A O 1
ATOM 2275 N N . PHE A 1 272 ? 3.908 3.069 -13.229 1.00 95.19 272 PHE A N 1
ATOM 2276 C CA . PHE A 1 272 ? 4.572 2.427 -14.364 1.00 95.19 272 PHE A CA 1
ATOM 2277 C C . PHE A 1 272 ? 4.567 3.372 -15.564 1.00 95.19 272 PHE A C 1
ATOM 2279 O O . PHE A 1 272 ? 3.510 3.772 -16.038 1.00 95.19 272 PHE A O 1
ATOM 2286 N N . ASN A 1 273 ? 5.743 3.748 -16.062 1.00 91.94 273 ASN A N 1
ATOM 2287 C CA . ASN A 1 273 ? 5.871 4.650 -17.202 1.00 91.94 273 ASN A CA 1
ATOM 2288 C C . ASN A 1 273 ? 6.986 4.216 -18.150 1.00 91.94 273 ASN A C 1
ATOM 2290 O O . ASN A 1 273 ? 7.943 3.542 -17.763 1.00 91.94 273 ASN A O 1
ATOM 2294 N N . ILE A 1 274 ? 6.885 4.688 -19.390 1.00 92.25 274 ILE A N 1
ATOM 2295 C CA . ILE A 1 274 ? 7.978 4.704 -20.358 1.00 92.25 274 ILE A CA 1
ATOM 2296 C C . ILE A 1 274 ? 8.330 6.165 -20.627 1.00 92.25 274 ILE A C 1
ATOM 2298 O O . ILE A 1 274 ? 7.466 6.967 -20.976 1.00 92.25 274 ILE A O 1
ATOM 2302 N N . HIS A 1 275 ? 9.596 6.523 -20.452 1.00 87.81 275 HIS A N 1
ATOM 2303 C CA . HIS A 1 275 ? 10.121 7.806 -20.897 1.00 87.81 275 HIS A CA 1
ATOM 2304 C C . HIS A 1 275 ? 10.741 7.634 -22.281 1.00 87.81 275 HIS A C 1
ATOM 2306 O O . HIS A 1 275 ? 11.619 6.791 -22.453 1.00 87.81 275 HIS A O 1
ATOM 2312 N N . HIS A 1 276 ? 10.302 8.437 -23.245 1.00 84.88 276 HIS A N 1
ATOM 2313 C CA . HIS A 1 276 ? 10.888 8.495 -24.578 1.00 84.88 276 HIS A CA 1
ATOM 2314 C C . HIS A 1 276 ? 11.629 9.823 -24.744 1.00 84.88 276 HIS A C 1
ATOM 2316 O O . HIS A 1 276 ? 11.056 10.892 -24.532 1.00 84.88 276 HIS A O 1
ATOM 2322 N N . ASN A 1 277 ? 12.902 9.738 -25.108 1.00 78.94 277 ASN A N 1
ATOM 2323 C CA . ASN A 1 277 ? 13.695 10.846 -25.629 1.00 78.94 277 ASN A CA 1
ATOM 2324 C C . ASN A 1 277 ? 14.080 10.492 -27.074 1.00 78.94 277 ASN A C 1
ATOM 2326 O O . ASN A 1 277 ? 14.099 9.306 -27.387 1.00 78.94 277 ASN A O 1
ATOM 2330 N N . ASN A 1 278 ? 14.408 11.472 -27.925 1.00 75.56 278 ASN A N 1
ATOM 2331 C CA . ASN A 1 278 ? 14.500 11.345 -29.394 1.00 75.56 278 ASN A CA 1
ATOM 2332 C C . ASN A 1 278 ? 15.182 10.061 -29.919 1.00 75.56 278 ASN A C 1
ATOM 2334 O O . ASN A 1 278 ? 14.828 9.582 -30.994 1.00 75.56 278 ASN A O 1
ATOM 2338 N N . ASN A 1 279 ? 16.129 9.495 -29.160 1.00 76.56 279 ASN A N 1
ATOM 2339 C CA . ASN A 1 279 ? 16.897 8.312 -29.547 1.00 76.56 279 ASN A CA 1
ATOM 2340 C C . ASN A 1 279 ? 16.750 7.097 -28.607 1.00 76.56 279 ASN A C 1
ATOM 2342 O O . ASN A 1 279 ? 17.378 6.074 -28.866 1.00 76.56 279 ASN A O 1
ATOM 2346 N N . TYR A 1 280 ? 15.994 7.173 -27.504 1.00 81.50 280 TYR A N 1
ATOM 2347 C CA . TYR A 1 280 ? 15.904 6.057 -26.554 1.00 81.50 280 TYR A CA 1
ATOM 2348 C C . TYR A 1 280 ? 14.603 6.014 -25.745 1.00 81.50 280 TYR A C 1
ATOM 2350 O O . TYR A 1 280 ? 14.080 7.031 -25.288 1.00 81.50 280 TYR A O 1
ATOM 2358 N N . TYR A 1 281 ? 14.153 4.790 -25.459 1.00 87.62 281 TYR A N 1
ATOM 2359 C CA . TYR A 1 281 ? 13.115 4.519 -24.467 1.00 87.62 281 TYR A CA 1
ATOM 2360 C C . TYR A 1 281 ? 13.739 4.059 -23.150 1.00 87.62 281 TYR A C 1
ATOM 2362 O O . TYR A 1 281 ? 14.582 3.159 -23.124 1.00 87.62 281 TYR A O 1
ATOM 2370 N N . SER A 1 282 ? 13.284 4.615 -22.034 1.00 86.88 282 SER A N 1
ATOM 2371 C CA . SER A 1 282 ? 13.577 4.135 -20.685 1.00 86.88 282 SER A CA 1
ATOM 2372 C C . SER A 1 282 ? 12.300 3.620 -20.045 1.00 86.88 282 SER A C 1
ATOM 2374 O O . SER A 1 282 ? 11.322 4.357 -19.945 1.00 86.88 282 SER A O 1
ATOM 2376 N N . SER A 1 283 ? 12.325 2.387 -19.541 1.00 92.25 283 SER A N 1
ATOM 2377 C CA . SER A 1 283 ? 11.333 1.971 -18.554 1.00 92.25 283 SER A CA 1
ATOM 2378 C C . SER A 1 283 ? 11.528 2.785 -17.281 1.00 92.25 283 SER A C 1
ATOM 2380 O O . SER A 1 283 ? 12.647 3.187 -16.962 1.00 92.25 283 SER A O 1
ATOM 2382 N N . LEU A 1 284 ? 10.443 3.064 -16.576 1.00 93.44 284 LEU A N 1
ATOM 2383 C CA . LEU A 1 284 ? 10.452 3.776 -15.312 1.00 93.44 284 LEU A CA 1
ATOM 2384 C C . LEU A 1 284 ? 9.391 3.165 -14.402 1.00 93.44 284 LEU A C 1
ATOM 2386 O O . LEU A 1 284 ? 8.197 3.297 -14.663 1.00 93.44 284 LEU A O 1
ATOM 2390 N N . PHE A 1 285 ? 9.838 2.516 -13.333 1.00 97.38 285 PHE A N 1
ATOM 2391 C CA . PHE A 1 285 ? 8.997 2.173 -12.195 1.00 97.38 285 PHE A CA 1
ATOM 2392 C C . PHE A 1 285 ? 9.315 3.124 -11.044 1.00 97.38 285 PHE A C 1
ATOM 2394 O O . PHE A 1 285 ? 10.478 3.244 -10.646 1.00 97.38 285 PHE A O 1
ATOM 2401 N N . ASN A 1 286 ? 8.279 3.779 -10.521 1.00 96.12 286 ASN A N 1
ATOM 2402 C CA . ASN A 1 286 ? 8.380 4.671 -9.375 1.00 96.12 286 ASN A CA 1
ATOM 2403 C C . ASN A 1 286 ? 7.445 4.233 -8.250 1.00 96.12 286 ASN A C 1
ATOM 2405 O O . ASN A 1 286 ? 6.302 3.856 -8.497 1.00 96.12 286 ASN A O 1
ATOM 2409 N N . LEU A 1 287 ? 7.908 4.386 -7.013 1.00 96.75 287 LEU A N 1
ATOM 2410 C CA . LEU A 1 287 ? 7.090 4.249 -5.811 1.00 96.75 287 LEU A CA 1
ATOM 2411 C C . LEU A 1 287 ? 7.461 5.381 -4.858 1.00 96.75 287 LEU A C 1
ATOM 2413 O O . LEU A 1 287 ? 8.623 5.507 -4.469 1.00 96.75 287 LEU A O 1
ATOM 2417 N N . SER A 1 288 ? 6.498 6.245 -4.544 1.00 94.88 288 SER A N 1
ATOM 2418 C CA . SER A 1 288 ? 6.741 7.443 -3.737 1.00 94.88 288 SER A CA 1
ATOM 2419 C C . SER A 1 288 ? 6.122 7.325 -2.354 1.00 94.88 288 SER A C 1
ATOM 2421 O O . SER A 1 288 ? 5.066 6.727 -2.194 1.00 94.88 288 SER A O 1
ATOM 2423 N N . GLN A 1 289 ? 6.762 7.928 -1.355 1.00 94.00 289 GLN A N 1
ATOM 2424 C CA . GLN A 1 289 ? 6.176 8.060 -0.030 1.00 94.00 289 GLN A CA 1
ATOM 2425 C C . GLN A 1 289 ? 6.729 9.276 0.720 1.00 94.00 289 GLN A C 1
ATOM 2427 O O . GLN A 1 289 ? 7.899 9.647 0.585 1.00 94.00 289 GLN A O 1
ATOM 2432 N N . LYS A 1 290 ? 5.870 9.900 1.529 1.00 90.50 290 LYS A N 1
ATOM 2433 C CA . LYS A 1 290 ? 6.231 11.050 2.355 1.00 90.50 290 LYS A CA 1
ATOM 2434 C C . LYS A 1 290 ? 7.054 10.626 3.563 1.00 90.50 290 LYS A C 1
ATOM 2436 O O . LYS A 1 290 ? 6.875 9.531 4.081 1.00 90.50 290 LYS A O 1
ATOM 2441 N N . TYR A 1 291 ? 7.841 11.561 4.075 1.00 88.31 291 TYR A N 1
ATOM 2442 C CA . TYR A 1 291 ? 8.638 11.477 5.295 1.00 88.31 291 TYR A CA 1
ATOM 2443 C C . TYR A 1 291 ? 9.862 10.564 5.220 1.00 88.31 291 TYR A C 1
ATOM 2445 O O . TYR A 1 291 ? 9.870 9.520 4.570 1.00 88.31 291 TYR A O 1
ATOM 2453 N N . THR A 1 292 ? 10.909 10.969 5.936 1.00 87.62 292 THR A N 1
ATOM 2454 C CA . THR A 1 292 ? 12.202 10.273 6.019 1.00 87.62 292 THR A CA 1
ATOM 2455 C C . THR A 1 292 ? 12.090 8.863 6.589 1.00 87.62 292 THR A C 1
ATOM 2457 O O . THR A 1 292 ? 12.788 7.969 6.120 1.00 87.62 292 THR A O 1
ATOM 2460 N N . ALA A 1 293 ? 11.170 8.611 7.523 1.00 87.81 293 ALA A N 1
ATOM 2461 C CA . ALA A 1 293 ? 11.001 7.275 8.102 1.00 87.81 293 ALA A CA 1
ATOM 2462 C C . ALA A 1 293 ? 10.563 6.201 7.096 1.00 87.81 293 ALA A C 1
ATOM 2464 O O . ALA A 1 293 ? 10.840 5.022 7.296 1.00 87.81 293 ALA A O 1
ATOM 2465 N N . ASN A 1 294 ? 9.932 6.591 5.985 1.00 91.81 294 ASN A N 1
ATOM 2466 C CA . ASN A 1 294 ? 9.560 5.647 4.933 1.00 91.81 294 ASN A CA 1
ATOM 2467 C C . ASN A 1 294 ? 10.724 5.330 3.975 1.00 91.81 294 ASN A C 1
ATOM 2469 O O . ASN A 1 294 ? 10.608 4.409 3.170 1.00 91.81 294 ASN A O 1
ATOM 2473 N N . ILE A 1 295 ? 11.867 6.024 4.072 1.00 92.44 295 ILE A N 1
ATOM 2474 C CA . ILE A 1 295 ? 13.053 5.737 3.245 1.00 92.44 295 ILE A CA 1
ATOM 2475 C C . ILE A 1 295 ? 13.540 4.311 3.476 1.00 92.44 295 ILE A C 1
ATOM 2477 O O . ILE A 1 295 ? 13.837 3.625 2.507 1.00 92.44 295 ILE A O 1
ATOM 2481 N N . TYR A 1 296 ? 13.574 3.844 4.726 1.00 93.88 296 TYR A N 1
ATOM 2482 C CA . TYR A 1 296 ? 14.024 2.486 5.034 1.00 93.88 296 TYR A CA 1
ATOM 2483 C C . TYR A 1 296 ? 13.121 1.415 4.400 1.00 93.88 296 TYR A C 1
ATOM 2485 O O . TYR A 1 296 ? 13.607 0.404 3.890 1.00 93.88 296 TYR A O 1
ATOM 2493 N N . VAL A 1 297 ? 11.808 1.669 4.344 1.00 96.88 297 VAL A N 1
ATOM 2494 C CA . VAL A 1 297 ? 10.850 0.807 3.635 1.00 96.88 297 VAL A CA 1
ATOM 2495 C C . VAL A 1 297 ? 11.158 0.793 2.135 1.00 96.88 297 VAL A C 1
ATOM 2497 O O . VAL A 1 297 ? 11.262 -0.279 1.543 1.00 96.88 297 VAL A O 1
ATOM 2500 N N . LEU A 1 298 ? 11.367 1.963 1.520 1.00 97.75 298 LEU A N 1
ATOM 2501 C CA . LEU A 1 298 ? 11.708 2.064 0.096 1.00 97.75 298 LEU A CA 1
ATOM 2502 C C . LEU A 1 298 ? 13.060 1.401 -0.230 1.00 97.75 298 LEU A C 1
ATOM 2504 O O . LEU A 1 298 ? 13.166 0.707 -1.238 1.00 97.75 298 LEU A O 1
ATOM 2508 N N . GLU A 1 299 ? 14.079 1.575 0.617 1.00 97.62 299 GLU A N 1
ATOM 2509 C CA . GLU A 1 299 ? 15.384 0.908 0.492 1.00 97.62 299 GLU A CA 1
ATOM 2510 C C . GLU A 1 299 ? 15.236 -0.620 0.593 1.00 97.62 299 GLU A C 1
ATOM 2512 O O . GLU A 1 299 ? 15.860 -1.347 -0.180 1.00 97.62 299 GLU A O 1
ATOM 2517 N N . THR A 1 300 ? 14.365 -1.111 1.480 1.00 98.12 300 THR A N 1
ATOM 2518 C CA . THR A 1 300 ? 14.069 -2.547 1.602 1.00 98.12 300 THR A CA 1
ATOM 2519 C C . THR A 1 300 ? 13.396 -3.085 0.339 1.00 98.12 300 THR A C 1
ATOM 2521 O O . THR A 1 300 ? 13.820 -4.109 -0.189 1.00 98.12 300 THR A O 1
ATOM 2524 N N . ILE A 1 301 ? 12.405 -2.372 -0.211 1.00 98.69 301 ILE A N 1
ATOM 2525 C CA . ILE A 1 301 ? 11.752 -2.748 -1.478 1.00 98.69 301 ILE A CA 1
ATOM 2526 C C . ILE A 1 301 ? 12.764 -2.756 -2.632 1.00 98.69 301 ILE A C 1
ATOM 2528 O O . ILE A 1 301 ? 12.773 -3.693 -3.430 1.00 98.69 301 ILE A O 1
ATOM 2532 N N . LEU A 1 302 ? 13.650 -1.754 -2.708 1.00 98.62 302 LEU A N 1
ATOM 2533 C CA . LEU A 1 302 ? 14.720 -1.729 -3.706 1.00 98.62 302 LEU A CA 1
ATOM 2534 C C . LEU A 1 302 ? 15.593 -2.978 -3.597 1.00 98.62 302 LEU A C 1
ATOM 2536 O O . LEU A 1 302 ? 15.842 -3.632 -4.605 1.00 98.62 302 LEU A O 1
ATOM 2540 N N . LYS A 1 303 ? 16.028 -3.312 -2.379 1.00 98.56 303 LYS A N 1
ATOM 2541 C CA . LYS A 1 303 ? 16.888 -4.465 -2.118 1.00 98.56 303 LYS A CA 1
ATOM 2542 C C . LYS A 1 303 ? 16.219 -5.775 -2.537 1.00 98.56 303 LYS A C 1
ATOM 2544 O O . LYS A 1 303 ? 16.851 -6.567 -3.224 1.00 98.56 303 LYS A O 1
ATOM 2549 N N . LEU A 1 304 ? 14.931 -5.954 -2.240 1.00 98.56 304 LEU A N 1
ATOM 2550 C CA . LEU A 1 304 ? 14.165 -7.121 -2.690 1.00 98.56 304 LEU A CA 1
ATOM 2551 C C . LEU A 1 304 ? 14.157 -7.261 -4.219 1.00 98.56 304 LEU A C 1
ATOM 2553 O O . LEU A 1 304 ? 14.368 -8.353 -4.738 1.00 98.56 304 LEU A O 1
ATOM 2557 N N . ILE A 1 305 ? 13.957 -6.162 -4.954 1.00 98.38 305 ILE A N 1
ATOM 2558 C CA . ILE A 1 305 ? 13.960 -6.179 -6.428 1.00 98.38 305 ILE A CA 1
ATOM 2559 C C . ILE A 1 305 ? 15.382 -6.397 -6.980 1.00 98.38 305 ILE A C 1
ATOM 2561 O O . ILE A 1 305 ? 15.567 -7.080 -7.991 1.00 98.38 305 ILE A O 1
ATOM 2565 N N . GLN A 1 306 ? 16.407 -5.844 -6.326 1.00 98.44 306 GLN A N 1
ATOM 2566 C CA . GLN A 1 306 ? 17.809 -6.096 -6.676 1.00 98.44 306 GLN A CA 1
ATOM 2567 C C . GLN A 1 306 ? 18.169 -7.573 -6.506 1.00 98.44 306 GLN A C 1
ATOM 2569 O O . GLN A 1 306 ? 18.777 -8.151 -7.403 1.00 98.44 306 GLN A O 1
ATOM 2574 N N . ASP A 1 307 ? 17.747 -8.190 -5.404 1.00 98.19 307 ASP A N 1
ATOM 2575 C CA . ASP A 1 307 ? 18.006 -9.602 -5.120 1.00 98.19 307 ASP A CA 1
ATOM 2576 C C . ASP A 1 307 ? 17.227 -10.512 -6.083 1.00 98.19 307 ASP A C 1
ATOM 2578 O O . ASP A 1 307 ? 17.793 -11.463 -6.621 1.00 98.19 307 ASP A O 1
ATOM 2582 N N . LEU A 1 308 ? 15.972 -10.164 -6.396 1.00 97.62 308 LEU A N 1
ATOM 2583 C CA . LEU A 1 308 ? 15.149 -10.871 -7.384 1.00 97.62 308 LEU A CA 1
ATOM 2584 C C . LEU A 1 308 ? 15.774 -10.856 -8.790 1.00 97.62 308 LEU A C 1
ATOM 2586 O O . LEU A 1 308 ? 15.732 -11.855 -9.503 1.00 97.62 308 LEU A O 1
ATOM 2590 N N . SER A 1 309 ? 16.354 -9.723 -9.192 1.00 97.31 309 SER A N 1
ATOM 2591 C CA . SER A 1 309 ? 16.956 -9.538 -10.522 1.00 97.31 309 SER A CA 1
ATOM 2592 C C . SER A 1 309 ? 18.435 -9.910 -10.607 1.00 97.31 309 SER A C 1
ATOM 2594 O O . SER A 1 309 ? 18.964 -10.017 -11.713 1.00 97.31 309 SER A O 1
ATOM 2596 N N . LYS A 1 310 ? 19.119 -10.052 -9.465 1.00 98.06 310 LYS A N 1
ATOM 2597 C CA . LYS A 1 310 ? 20.588 -10.087 -9.350 1.00 98.06 310 LYS A CA 1
ATOM 2598 C C . LYS A 1 310 ? 21.279 -8.852 -9.961 1.00 98.06 310 LYS A C 1
ATOM 2600 O O . LYS A 1 310 ? 22.426 -8.930 -10.398 1.00 98.06 310 LYS A O 1
ATOM 2605 N N . ILE A 1 311 ? 20.600 -7.699 -9.995 1.00 97.94 311 ILE A N 1
ATOM 2606 C CA . ILE A 1 311 ? 21.119 -6.433 -10.537 1.00 97.94 311 ILE A CA 1
ATOM 2607 C C . ILE A 1 311 ? 21.028 -5.342 -9.469 1.00 97.94 311 ILE A C 1
ATOM 2609 O O . ILE A 1 311 ? 19.946 -4.918 -9.076 1.00 97.94 311 ILE A O 1
ATOM 2613 N N . TYR A 1 312 ? 22.174 -4.795 -9.067 1.00 96.81 312 TYR A N 1
ATOM 2614 C CA . TYR A 1 312 ? 22.277 -3.778 -8.013 1.00 96.81 312 TYR A CA 1
ATOM 2615 C C . TYR A 1 312 ? 22.214 -2.345 -8.568 1.00 96.81 312 TYR A C 1
ATOM 2617 O O . TYR A 1 312 ? 23.136 -1.548 -8.399 1.00 96.81 312 TYR A O 1
ATOM 2625 N N . LYS A 1 313 ? 21.128 -2.023 -9.283 1.00 97.00 313 LYS A N 1
ATOM 2626 C CA . LYS A 1 313 ? 20.825 -0.666 -9.787 1.00 97.00 313 LYS A CA 1
ATOM 2627 C C . LYS A 1 313 ? 19.550 -0.118 -9.130 1.00 97.00 313 LYS A C 1
ATOM 2629 O O . LYS A 1 313 ? 18.992 -0.741 -8.232 1.00 97.00 313 LYS A O 1
ATOM 2634 N N . GLY A 1 314 ? 19.109 1.064 -9.562 1.00 96.31 314 GLY A N 1
ATOM 2635 C CA . GLY A 1 314 ? 17.991 1.796 -8.960 1.00 96.31 314 GLY A CA 1
ATOM 2636 C C . GLY A 1 314 ? 18.437 2.709 -7.818 1.00 96.31 314 GLY A C 1
ATOM 2637 O O . GLY A 1 314 ? 19.581 2.657 -7.367 1.00 96.31 314 GLY A O 1
ATOM 2638 N N . SER A 1 315 ? 17.550 3.601 -7.385 1.00 96.62 315 SER A N 1
ATOM 2639 C CA . SER A 1 315 ? 17.894 4.612 -6.379 1.00 96.62 315 SER A CA 1
ATOM 2640 C C . SER A 1 315 ? 16.682 5.094 -5.598 1.00 96.62 315 SER A C 1
ATOM 2642 O O . SER A 1 315 ? 15.587 5.171 -6.156 1.00 96.62 315 SER A O 1
ATOM 2644 N N . ILE A 1 316 ? 16.910 5.499 -4.347 1.00 96.94 316 ILE A N 1
ATOM 2645 C CA . ILE A 1 316 ? 15.977 6.335 -3.588 1.00 96.94 316 ILE A CA 1
ATOM 2646 C C . ILE A 1 316 ? 16.409 7.791 -3.749 1.00 96.94 316 ILE A C 1
ATOM 2648 O O . ILE A 1 316 ? 17.560 8.132 -3.470 1.00 96.94 316 ILE A O 1
ATOM 2652 N N . MET A 1 317 ? 15.503 8.646 -4.212 1.00 93.38 317 MET A N 1
ATOM 2653 C CA . MET A 1 317 ? 15.772 10.062 -4.467 1.00 93.38 317 MET A CA 1
ATOM 2654 C C . MET A 1 317 ? 14.670 10.960 -3.892 1.00 93.38 317 MET A C 1
ATOM 2656 O O . MET A 1 317 ? 13.528 10.516 -3.756 1.00 93.38 317 MET A O 1
ATOM 2660 N N . PRO A 1 318 ? 14.973 12.224 -3.543 1.00 89.62 318 PRO A N 1
ATOM 2661 C CA . PRO A 1 318 ? 13.939 13.183 -3.183 1.00 89.62 318 PRO A CA 1
ATOM 2662 C C . PRO A 1 318 ? 13.024 13.452 -4.384 1.00 89.62 318 PRO A C 1
ATOM 2664 O O . PRO A 1 318 ? 13.479 13.626 -5.514 1.00 89.62 318 PRO A O 1
ATOM 2667 N N . HIS A 1 319 ? 11.722 13.503 -4.133 1.00 85.38 319 HIS A N 1
ATOM 2668 C CA . HIS A 1 319 ? 10.724 13.915 -5.110 1.00 85.38 319 HIS A CA 1
ATOM 2669 C C . HIS A 1 319 ? 10.691 15.451 -5.208 1.00 85.38 319 HIS A C 1
ATOM 2671 O O . HIS A 1 319 ? 11.146 16.170 -4.322 1.00 85.38 319 HIS A O 1
ATOM 2677 N N . THR A 1 320 ? 10.070 15.987 -6.260 1.00 81.38 320 THR A N 1
ATOM 2678 C CA . THR A 1 320 ? 9.857 17.439 -6.431 1.00 81.38 320 THR A CA 1
ATOM 2679 C C . THR A 1 320 ? 8.958 18.071 -5.366 1.00 81.38 320 THR A C 1
ATOM 2681 O O . THR A 1 320 ? 8.892 19.291 -5.268 1.00 81.38 320 THR A O 1
ATOM 2684 N N . ARG A 1 321 ? 8.247 17.247 -4.588 1.00 81.00 321 ARG A N 1
ATOM 2685 C CA . ARG A 1 321 ? 7.382 17.681 -3.491 1.00 81.00 321 ARG A CA 1
ATOM 2686 C C . ARG A 1 321 ? 8.186 17.556 -2.210 1.00 81.00 321 ARG A C 1
ATOM 2688 O O . ARG A 1 321 ? 8.815 16.520 -2.001 1.00 81.00 321 ARG A O 1
ATOM 2695 N N . ASP A 1 322 ? 8.130 18.576 -1.367 1.00 79.19 322 ASP A N 1
ATOM 2696 C CA . ASP A 1 322 ? 8.881 18.575 -0.117 1.00 79.19 322 ASP A CA 1
ATOM 2697 C C . ASP A 1 322 ? 8.501 17.389 0.773 1.00 79.19 322 ASP A C 1
ATOM 2699 O O . ASP A 1 322 ? 7.341 16.967 0.829 1.00 79.19 322 ASP A O 1
ATOM 2703 N N . ASN A 1 323 ? 9.511 16.850 1.461 1.00 83.62 323 ASN A N 1
ATOM 2704 C CA . ASN A 1 323 ? 9.401 15.686 2.341 1.00 83.62 323 ASN A CA 1
ATOM 2705 C C . ASN A 1 323 ? 8.783 14.457 1.667 1.00 83.62 323 ASN A C 1
ATOM 2707 O O . ASN A 1 323 ? 8.115 13.672 2.330 1.00 83.62 323 ASN A O 1
ATOM 2711 N N . ASN A 1 324 ? 8.981 14.287 0.363 1.00 88.50 324 ASN A N 1
ATOM 2712 C CA . ASN A 1 324 ? 8.550 13.106 -0.367 1.00 88.50 324 ASN A CA 1
ATOM 2713 C C . ASN A 1 324 ? 9.767 12.441 -1.011 1.00 88.50 324 ASN A C 1
ATOM 2715 O O . ASN A 1 324 ? 10.610 13.118 -1.599 1.00 88.50 324 ASN A O 1
ATOM 2719 N N . PHE A 1 325 ? 9.862 11.125 -0.888 1.00 92.75 325 PHE A N 1
ATOM 2720 C CA . PHE A 1 325 ? 10.957 10.312 -1.406 1.00 92.75 325 PHE A CA 1
ATOM 2721 C C . PHE A 1 325 ? 10.410 9.314 -2.412 1.00 92.75 325 PHE A C 1
ATOM 2723 O O . PHE A 1 325 ? 9.248 8.926 -2.336 1.00 92.75 325 PHE A O 1
ATOM 2730 N N . MET A 1 326 ? 11.238 8.927 -3.372 1.00 95.31 326 MET A N 1
ATOM 2731 C CA . MET A 1 326 ? 10.843 8.082 -4.487 1.00 95.31 326 MET A CA 1
ATOM 2732 C C . MET A 1 326 ? 11.892 7.000 -4.723 1.00 95.31 326 MET A C 1
ATOM 2734 O O . MET A 1 326 ? 13.059 7.305 -4.973 1.00 95.31 326 MET A O 1
ATOM 2738 N N . LEU A 1 327 ? 11.457 5.745 -4.677 1.00 97.81 327 LEU A N 1
ATOM 2739 C CA . LEU A 1 327 ? 12.138 4.623 -5.312 1.00 97.81 327 LEU A CA 1
ATOM 2740 C C . LEU A 1 327 ? 12.001 4.780 -6.825 1.00 97.81 327 LEU A C 1
ATOM 2742 O O . LEU A 1 327 ? 10.885 4.930 -7.313 1.00 97.81 327 LEU A O 1
ATOM 2746 N N . CYS A 1 328 ? 13.113 4.711 -7.549 1.00 97.06 328 CYS A N 1
ATOM 2747 C CA . CYS A 1 328 ? 13.154 4.794 -9.005 1.00 97.06 328 CYS A CA 1
ATOM 2748 C C . CYS A 1 328 ? 13.994 3.648 -9.579 1.00 97.06 328 CYS A C 1
ATOM 2750 O O . CYS A 1 328 ? 15.171 3.492 -9.228 1.00 97.06 328 CYS A O 1
ATOM 2752 N N . ILE A 1 329 ? 13.389 2.861 -10.472 1.00 97.75 329 ILE A N 1
ATOM 2753 C CA . ILE A 1 329 ? 14.042 1.776 -11.210 1.00 97.75 329 ILE A CA 1
ATOM 2754 C C . ILE A 1 329 ? 13.823 2.002 -12.705 1.00 97.75 329 ILE A C 1
ATOM 2756 O O . ILE A 1 329 ? 12.693 1.995 -13.191 1.00 97.75 329 ILE A O 1
ATOM 2760 N N . THR A 1 330 ? 14.923 2.183 -13.438 1.00 96.00 330 THR A N 1
ATOM 2761 C CA . THR A 1 330 ? 14.908 2.383 -14.896 1.00 96.00 330 THR A CA 1
ATOM 2762 C C . THR A 1 330 ? 15.535 1.242 -15.686 1.00 96.00 330 THR A C 1
ATOM 2764 O O . THR A 1 330 ? 15.413 1.175 -16.908 1.00 96.00 330 THR A O 1
ATOM 2767 N N . ASN A 1 331 ? 16.225 0.322 -15.009 1.00 95.94 331 ASN A N 1
ATOM 2768 C CA . ASN A 1 331 ? 16.848 -0.810 -15.673 1.00 95.94 331 ASN A CA 1
ATOM 2769 C C . ASN A 1 331 ? 15.775 -1.804 -16.147 1.00 95.94 331 ASN A C 1
ATOM 2771 O O . ASN A 1 331 ? 15.070 -2.386 -15.329 1.00 95.94 331 ASN A O 1
ATOM 2775 N N . LYS A 1 332 ? 15.691 -2.023 -17.463 1.00 94.69 332 LYS A N 1
ATOM 2776 C CA . LYS A 1 332 ? 14.665 -2.869 -18.092 1.00 94.69 332 LYS A CA 1
ATOM 2777 C C . LYS A 1 332 ? 14.669 -4.313 -17.587 1.00 94.69 332 LYS A C 1
ATOM 2779 O O . LYS A 1 332 ? 13.598 -4.858 -17.362 1.00 94.69 332 LYS A O 1
ATOM 2784 N N . ASN A 1 333 ? 15.840 -4.903 -17.342 1.00 96.19 333 ASN A N 1
ATOM 2785 C CA . ASN A 1 333 ? 15.943 -6.279 -16.841 1.00 96.19 333 ASN A CA 1
ATOM 2786 C C . ASN A 1 333 ? 15.476 -6.384 -15.381 1.00 96.19 333 ASN A C 1
ATOM 2788 O O . ASN A 1 333 ? 14.760 -7.319 -15.031 1.00 96.19 333 ASN A O 1
ATOM 2792 N N . MET A 1 334 ? 15.799 -5.391 -14.542 1.00 97.44 334 MET A N 1
ATOM 2793 C CA . MET A 1 334 ? 15.219 -5.295 -13.196 1.00 97.44 334 MET A CA 1
ATOM 2794 C C . MET A 1 334 ? 13.699 -5.163 -13.258 1.00 97.44 334 MET A C 1
ATOM 2796 O O . MET A 1 334 ? 12.995 -5.882 -12.558 1.00 97.44 334 MET A O 1
ATOM 2800 N N . CYS A 1 335 ? 13.189 -4.277 -14.115 1.00 97.25 335 CYS A N 1
ATOM 2801 C CA . CYS A 1 335 ? 11.755 -4.112 -14.314 1.00 97.25 335 CYS A CA 1
ATOM 2802 C C . CYS A 1 335 ? 11.094 -5.422 -14.773 1.00 97.25 335 CYS A C 1
ATOM 2804 O O . CYS A 1 335 ? 10.107 -5.832 -14.174 1.00 97.25 335 CYS A O 1
ATOM 2806 N N . ALA A 1 336 ? 11.674 -6.122 -15.754 1.00 97.56 336 ALA A N 1
ATOM 2807 C CA . ALA A 1 336 ? 11.180 -7.410 -16.241 1.00 97.56 336 ALA A CA 1
ATOM 2808 C C . ALA A 1 336 ? 11.127 -8.476 -15.134 1.00 97.56 336 ALA A C 1
ATOM 2810 O O . ALA A 1 336 ? 10.158 -9.226 -15.047 1.00 97.56 336 ALA A O 1
ATOM 2811 N N . SER A 1 337 ? 12.117 -8.500 -14.231 1.00 97.81 337 SER A N 1
ATOM 2812 C CA . SER A 1 337 ? 12.140 -9.449 -13.107 1.00 97.81 337 SER A CA 1
ATOM 2813 C C . SER A 1 337 ? 10.947 -9.299 -12.156 1.00 97.81 337 SER A C 1
ATOM 2815 O O . SER A 1 337 ? 10.548 -10.269 -11.519 1.00 97.81 337 SER A O 1
ATOM 2817 N N . MET A 1 338 ? 10.313 -8.120 -12.095 1.00 97.69 338 MET A N 1
ATOM 2818 C CA . MET A 1 338 ? 9.130 -7.904 -11.256 1.00 97.69 338 MET A CA 1
ATOM 2819 C C . MET A 1 338 ? 7.961 -8.819 -11.654 1.00 97.69 338 MET A C 1
ATOM 2821 O O . MET A 1 338 ? 7.088 -9.073 -10.826 1.00 97.69 338 MET A O 1
ATOM 2825 N N . LYS A 1 339 ? 7.960 -9.360 -12.884 1.00 97.75 339 LYS A N 1
ATOM 2826 C CA . LYS A 1 339 ? 7.004 -10.381 -13.329 1.00 97.75 339 LYS A CA 1
ATOM 2827 C C . LYS A 1 339 ? 6.954 -11.591 -12.389 1.00 97.75 339 LYS A C 1
ATOM 2829 O O . LYS A 1 339 ? 5.865 -12.030 -12.050 1.00 97.75 339 LYS A O 1
ATOM 2834 N N . TYR A 1 340 ? 8.091 -12.050 -11.857 1.00 98.00 340 TYR A N 1
ATOM 2835 C CA . TYR A 1 340 ? 8.125 -13.186 -10.922 1.00 98.00 340 TYR A CA 1
ATOM 2836 C C . TYR A 1 340 ? 7.322 -12.953 -9.635 1.00 98.00 340 TYR A C 1
ATOM 2838 O O . TYR A 1 340 ? 6.841 -13.909 -9.026 1.00 98.00 340 TYR A O 1
ATOM 2846 N N . TYR A 1 341 ? 7.198 -11.694 -9.206 1.00 98.50 341 TYR A N 1
ATOM 2847 C CA . TYR A 1 341 ? 6.373 -11.321 -8.062 1.00 98.50 341 TYR A CA 1
ATOM 2848 C C . TYR A 1 341 ? 4.903 -11.166 -8.466 1.00 98.50 341 TYR A C 1
ATOM 2850 O O . TYR A 1 341 ? 4.034 -11.766 -7.839 1.00 98.50 341 TYR A O 1
ATOM 2858 N N . PHE A 1 342 ? 4.619 -10.411 -9.531 1.00 98.00 342 PHE A N 1
ATOM 2859 C CA . PHE A 1 342 ? 3.241 -10.124 -9.946 1.00 98.00 342 PHE A CA 1
ATOM 2860 C C . PHE A 1 342 ? 2.494 -11.322 -10.541 1.00 98.00 342 PHE A C 1
ATOM 2862 O O . PHE A 1 342 ? 1.272 -11.351 -10.451 1.00 98.00 342 PHE A O 1
ATOM 2869 N N . ASP A 1 343 ? 3.192 -12.333 -11.067 1.00 97.06 343 ASP A N 1
ATOM 2870 C CA . ASP A 1 343 ? 2.570 -13.607 -11.457 1.00 97.06 343 ASP A CA 1
ATOM 2871 C C . ASP A 1 343 ? 1.975 -14.343 -10.242 1.00 97.06 343 ASP A C 1
ATOM 2873 O O . ASP A 1 343 ? 0.966 -15.031 -10.366 1.00 97.06 343 ASP A O 1
ATOM 2877 N N . LYS A 1 344 ? 2.594 -14.194 -9.061 1.00 98.06 344 LYS A N 1
ATOM 2878 C CA . LYS A 1 344 ? 2.128 -14.798 -7.800 1.00 98.06 344 LYS A CA 1
ATOM 2879 C C . LYS A 1 344 ? 1.128 -13.907 -7.074 1.00 98.06 344 LYS A C 1
ATOM 2881 O O . LYS A 1 344 ? 0.153 -14.394 -6.516 1.00 98.06 344 LYS A O 1
ATOM 2886 N N . PHE A 1 345 ? 1.377 -12.600 -7.082 1.00 98.44 345 PHE A N 1
ATOM 2887 C CA . PHE A 1 345 ? 0.563 -11.603 -6.395 1.00 98.44 345 PHE A CA 1
ATOM 2888 C C . PHE A 1 345 ? 0.143 -10.499 -7.374 1.00 98.44 345 PHE A C 1
ATOM 2890 O O . PHE A 1 345 ? 0.741 -9.418 -7.375 1.00 98.44 345 PHE A O 1
ATOM 2897 N N . PRO A 1 346 ? -0.881 -10.744 -8.213 1.00 98.00 346 PRO A N 1
ATOM 2898 C CA . PRO A 1 346 ? -1.317 -9.779 -9.214 1.00 98.00 346 PRO A CA 1
ATOM 2899 C C . PRO A 1 346 ? -1.803 -8.472 -8.589 1.00 98.00 346 PRO A C 1
ATOM 2901 O O . PRO A 1 346 ? -2.357 -8.460 -7.484 1.00 98.00 346 PRO A O 1
ATOM 2904 N N . LEU A 1 347 ? -1.619 -7.375 -9.324 1.00 98.12 347 LEU A N 1
ATOM 2905 C CA . LEU A 1 347 ? -2.298 -6.108 -9.052 1.00 98.12 347 LEU A CA 1
ATOM 2906 C C . LEU A 1 347 ? -3.805 -6.281 -9.269 1.00 98.12 347 LEU A C 1
ATOM 2908 O O . LEU A 1 347 ? -4.227 -7.060 -10.125 1.00 98.12 347 LEU A O 1
ATOM 2912 N N . LYS A 1 348 ? -4.616 -5.552 -8.506 1.00 96.62 348 LYS A N 1
ATOM 2913 C CA . LYS A 1 348 ? -6.080 -5.680 -8.509 1.00 96.62 348 LYS A CA 1
ATOM 2914 C C . LYS A 1 348 ? -6.804 -4.438 -9.016 1.00 96.62 348 LYS A C 1
ATOM 2916 O O . LYS A 1 348 ? -7.975 -4.543 -9.362 1.00 96.62 348 LYS A O 1
ATOM 2921 N N . THR A 1 349 ? -6.148 -3.277 -9.062 1.00 95.00 349 THR A N 1
ATOM 2922 C CA . THR A 1 349 ? -6.750 -2.053 -9.623 1.00 95.00 349 THR A CA 1
ATOM 2923 C C . THR A 1 349 ? -6.586 -1.998 -11.147 1.00 95.00 349 THR A C 1
ATOM 2925 O O . THR A 1 349 ? -5.898 -2.828 -11.747 1.00 95.00 349 THR A O 1
ATOM 2928 N N . ASN A 1 350 ? -7.108 -0.945 -11.788 1.00 91.75 350 ASN A N 1
ATOM 2929 C CA . ASN A 1 350 ? -6.808 -0.636 -13.193 1.00 91.75 350 ASN A CA 1
ATOM 2930 C C . ASN A 1 350 ? -5.298 -0.507 -13.485 1.00 91.75 350 ASN A C 1
ATOM 2932 O O . ASN A 1 350 ? -4.874 -0.661 -14.633 1.00 91.75 350 ASN A O 1
ATOM 2936 N N . LYS A 1 351 ? -4.461 -0.316 -12.456 1.00 92.44 351 LYS A N 1
ATOM 2937 C CA . LYS A 1 351 ? -2.998 -0.353 -12.561 1.00 92.44 351 LYS A CA 1
ATOM 2938 C C . LYS A 1 351 ? -2.466 -1.709 -13.031 1.00 92.44 351 LYS A C 1
ATOM 2940 O O . LYS A 1 351 ? -1.383 -1.758 -13.606 1.00 92.44 351 LYS A O 1
ATOM 2945 N N . HIS A 1 352 ? -3.231 -2.791 -12.880 1.00 94.75 352 HIS A N 1
ATOM 2946 C CA . HIS A 1 352 ? -2.930 -4.073 -13.515 1.00 94.75 352 HIS A CA 1
ATOM 2947 C C . HIS A 1 352 ? -2.836 -3.942 -15.043 1.00 94.75 352 HIS A C 1
ATOM 2949 O O . HIS A 1 352 ? -1.881 -4.418 -15.650 1.00 94.75 352 HIS A O 1
ATOM 2955 N N . ILE A 1 353 ? -3.770 -3.222 -15.673 1.00 92.94 353 ILE A N 1
ATOM 2956 C CA . ILE A 1 353 ? -3.764 -2.996 -17.126 1.00 92.94 353 ILE A CA 1
ATOM 2957 C C . ILE A 1 353 ? -2.549 -2.147 -17.529 1.00 92.94 353 ILE A C 1
ATOM 2959 O O . ILE A 1 353 ? -1.902 -2.429 -18.540 1.00 92.94 353 ILE A O 1
ATOM 2963 N N . GLU A 1 354 ? -2.218 -1.121 -16.739 1.00 93.19 354 GLU A N 1
ATOM 2964 C CA . GLU A 1 354 ? -1.022 -0.293 -16.954 1.00 93.19 354 GLU A CA 1
ATOM 2965 C C . GLU A 1 354 ? 0.261 -1.125 -16.862 1.00 93.19 354 GLU A C 1
ATOM 2967 O O . GLU A 1 354 ? 1.120 -1.045 -17.742 1.00 93.19 354 GLU A O 1
ATOM 2972 N N . TYR A 1 355 ? 0.359 -1.970 -15.834 1.00 96.12 355 TYR A N 1
ATOM 2973 C CA . TYR A 1 355 ? 1.463 -2.896 -15.628 1.00 96.12 355 TYR A CA 1
ATOM 2974 C C . TYR A 1 355 ? 1.619 -3.868 -16.800 1.00 96.12 355 TYR A C 1
ATOM 2976 O O . TYR A 1 355 ? 2.728 -4.020 -17.307 1.00 96.12 355 TYR A O 1
ATOM 2984 N N . MET A 1 356 ? 0.530 -4.475 -17.279 1.00 96.06 356 MET A N 1
ATOM 2985 C CA . MET A 1 356 ? 0.579 -5.429 -18.391 1.00 96.06 356 MET A CA 1
ATOM 2986 C C . MET A 1 356 ? 1.101 -4.778 -19.675 1.00 96.06 356 MET A C 1
ATOM 2988 O O . MET A 1 356 ? 2.002 -5.318 -20.315 1.00 96.06 356 MET A O 1
ATOM 2992 N N . LYS A 1 357 ? 0.610 -3.578 -20.018 1.00 95.06 357 LYS A N 1
ATOM 2993 C CA . LYS A 1 357 ? 1.102 -2.810 -21.179 1.00 95.06 357 LYS A CA 1
ATOM 2994 C C . LYS A 1 357 ? 2.577 -2.431 -21.022 1.00 95.06 357 LYS A C 1
ATOM 2996 O O . LYS A 1 357 ? 3.359 -2.540 -21.965 1.00 95.06 357 LYS A O 1
ATOM 3001 N N . TRP A 1 358 ? 2.965 -1.993 -19.827 1.00 96.19 358 TRP A N 1
ATOM 3002 C CA . TRP A 1 358 ? 4.345 -1.633 -19.510 1.00 96.19 358 TRP A CA 1
ATOM 3003 C C . TRP A 1 358 ? 5.297 -2.834 -19.588 1.00 96.19 358 TRP A C 1
ATOM 3005 O O . TRP A 1 358 ? 6.392 -2.717 -20.141 1.00 96.19 358 TRP A O 1
ATOM 3015 N N . MET A 1 359 ? 4.871 -3.997 -19.094 1.00 96.94 359 MET A N 1
ATOM 3016 C CA . MET A 1 359 ? 5.642 -5.237 -19.135 1.00 96.94 359 MET A CA 1
ATOM 3017 C C . MET A 1 359 ? 5.800 -5.754 -20.567 1.00 96.94 359 MET A C 1
ATOM 3019 O O . MET A 1 359 ? 6.910 -6.085 -20.976 1.00 96.94 359 MET A O 1
ATOM 3023 N N . ASP A 1 360 ? 4.723 -5.745 -21.356 1.00 95.81 360 ASP A N 1
ATOM 3024 C CA . ASP A 1 360 ? 4.751 -6.091 -22.780 1.00 95.81 360 ASP A CA 1
ATOM 3025 C C . ASP A 1 360 ? 5.749 -5.216 -23.560 1.00 95.81 360 ASP A C 1
ATOM 3027 O O . ASP A 1 360 ? 6.582 -5.729 -24.314 1.00 95.81 360 ASP A O 1
ATOM 3031 N N . PHE A 1 361 ? 5.750 -3.900 -23.314 1.00 95.25 361 PHE A N 1
ATOM 3032 C CA . PHE A 1 361 ? 6.746 -2.995 -23.890 1.00 95.25 361 PHE A CA 1
ATOM 3033 C C . PHE A 1 361 ? 8.181 -3.393 -23.507 1.00 95.25 361 PHE A C 1
ATOM 3035 O O . PHE A 1 361 ? 9.056 -3.461 -24.371 1.00 95.25 361 PHE A O 1
ATOM 3042 N N . ILE A 1 362 ? 8.439 -3.664 -22.223 1.00 95.62 362 ILE A N 1
ATOM 3043 C CA . ILE A 1 362 ? 9.779 -4.013 -21.727 1.00 95.62 362 ILE A CA 1
ATOM 3044 C C . ILE A 1 362 ? 10.282 -5.319 -22.339 1.00 95.62 362 ILE A C 1
ATOM 3046 O O . ILE A 1 362 ? 11.420 -5.367 -22.806 1.00 95.62 362 ILE A O 1
ATOM 3050 N N . LEU A 1 363 ? 9.454 -6.363 -22.347 1.00 94.81 363 LEU A N 1
ATOM 3051 C CA . LEU A 1 363 ? 9.829 -7.669 -22.885 1.00 94.81 363 LEU A CA 1
ATOM 3052 C C . LEU A 1 363 ? 10.065 -7.595 -24.395 1.00 94.81 363 LEU A C 1
ATOM 3054 O O . LEU A 1 363 ? 11.067 -8.118 -24.884 1.00 94.81 363 LEU A O 1
ATOM 3058 N N . THR A 1 364 ? 9.209 -6.863 -25.116 1.00 93.31 364 THR A N 1
ATOM 3059 C CA . THR A 1 364 ? 9.404 -6.593 -26.547 1.00 93.31 364 THR A CA 1
ATOM 3060 C C . THR A 1 364 ? 10.737 -5.885 -26.787 1.00 93.31 364 THR A C 1
ATOM 3062 O O . THR A 1 364 ? 11.506 -6.304 -27.648 1.00 93.31 364 THR A O 1
ATOM 3065 N N . TYR A 1 365 ? 11.047 -4.847 -26.000 1.00 91.75 365 TYR A N 1
ATOM 3066 C CA . TYR A 1 365 ? 12.311 -4.118 -26.105 1.00 91.75 365 TYR A CA 1
ATOM 3067 C C . TYR A 1 365 ? 13.518 -5.034 -25.897 1.00 91.75 365 TYR A C 1
ATOM 3069 O O . TYR A 1 365 ? 14.468 -4.973 -26.673 1.00 91.75 365 TYR A O 1
ATOM 3077 N N . ILE A 1 366 ? 13.503 -5.868 -24.853 1.00 91.56 366 ILE A N 1
ATOM 3078 C CA . ILE A 1 366 ? 14.614 -6.779 -24.544 1.00 91.56 366 ILE A CA 1
ATOM 3079 C C . ILE A 1 366 ? 14.827 -7.767 -25.697 1.00 91.56 366 ILE A C 1
ATOM 3081 O O . ILE A 1 366 ? 15.958 -7.942 -26.140 1.00 91.56 366 ILE A O 1
ATOM 3085 N N . ASN A 1 367 ? 13.750 -8.354 -26.223 1.00 90.31 367 ASN A N 1
ATOM 3086 C CA . ASN A 1 367 ? 13.822 -9.300 -27.337 1.00 90.31 367 ASN A CA 1
ATOM 3087 C C . ASN A 1 367 ? 14.389 -8.654 -28.615 1.00 90.31 367 ASN A C 1
ATOM 3089 O O . ASN A 1 367 ? 15.287 -9.189 -29.257 1.00 90.31 367 ASN A O 1
ATOM 3093 N N . ILE A 1 368 ? 13.911 -7.453 -28.945 1.00 88.38 368 ILE A N 1
ATOM 3094 C CA . ILE A 1 368 ? 14.393 -6.647 -30.074 1.00 88.38 368 ILE A CA 1
ATOM 3095 C C . ILE A 1 368 ? 15.897 -6.379 -29.983 1.00 88.38 368 ILE A C 1
ATOM 3097 O O . ILE A 1 368 ? 16.610 -6.542 -30.972 1.00 88.38 368 ILE A O 1
ATOM 3101 N N . ASN A 1 369 ? 16.370 -5.983 -28.799 1.00 83.19 369 ASN A N 1
ATOM 3102 C CA . ASN A 1 369 ? 17.774 -5.648 -28.572 1.00 83.19 369 ASN A CA 1
ATOM 3103 C C . ASN A 1 369 ? 18.697 -6.867 -28.697 1.00 83.19 369 ASN A C 1
ATOM 3105 O O . ASN A 1 369 ? 19.885 -6.692 -28.943 1.00 83.19 369 ASN A O 1
ATOM 3109 N N . ASN A 1 370 ? 18.161 -8.077 -28.528 1.00 83.38 370 ASN A N 1
ATOM 3110 C CA . ASN A 1 370 ? 18.912 -9.316 -28.687 1.00 83.38 370 ASN A CA 1
ATOM 3111 C C . ASN A 1 370 ? 18.955 -9.801 -30.151 1.00 83.38 370 ASN A C 1
ATOM 3113 O O . ASN A 1 370 ? 19.885 -10.513 -30.510 1.00 83.38 370 ASN A O 1
ATOM 3117 N N . ASN A 1 371 ? 17.991 -9.403 -30.998 1.00 78.94 371 ASN A N 1
ATOM 3118 C CA . ASN A 1 371 ? 17.777 -9.988 -32.333 1.00 78.94 371 ASN A CA 1
ATOM 3119 C C . ASN A 1 371 ? 18.161 -9.087 -33.536 1.00 78.94 371 ASN A C 1
ATOM 3121 O O . ASN A 1 371 ? 17.848 -9.455 -34.661 1.00 78.94 371 ASN A O 1
ATOM 3125 N N . ASN A 1 372 ? 18.794 -7.916 -33.346 1.00 64.06 372 ASN A N 1
ATOM 3126 C CA . ASN A 1 372 ? 19.385 -7.053 -34.404 1.00 64.06 372 ASN A CA 1
ATOM 3127 C C . ASN A 1 372 ? 18.574 -6.860 -35.720 1.00 64.06 372 ASN A C 1
ATOM 3129 O O . ASN A 1 372 ? 19.148 -6.795 -36.804 1.00 64.06 372 ASN A O 1
ATOM 3133 N N . ASN A 1 373 ? 17.245 -6.717 -35.653 1.00 59.84 373 ASN A N 1
ATOM 3134 C CA . ASN A 1 373 ? 16.388 -6.524 -36.839 1.00 59.84 373 ASN A CA 1
ATOM 3135 C C . ASN A 1 373 ? 15.986 -5.052 -37.086 1.00 59.84 373 ASN A C 1
ATOM 3137 O O .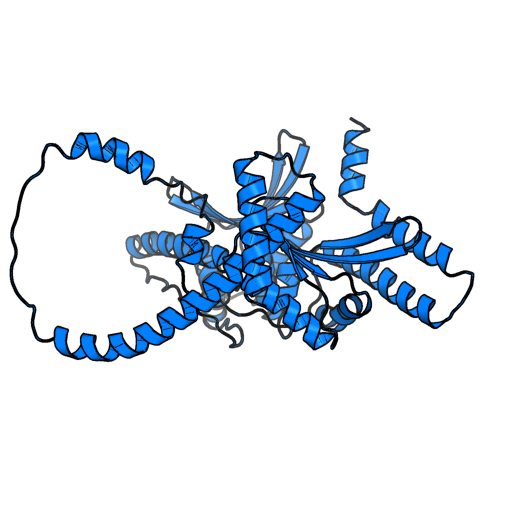 ASN A 1 373 ? 15.660 -4.306 -36.163 1.00 59.84 373 ASN A O 1
ATOM 3141 N N . ASN A 1 374 ? 15.931 -4.637 -38.358 1.00 58.59 374 ASN A N 1
ATOM 3142 C CA . ASN A 1 374 ? 15.672 -3.242 -38.760 1.00 58.59 374 ASN A CA 1
ATOM 3143 C C . ASN A 1 374 ? 14.204 -2.773 -38.587 1.00 58.59 374 ASN A C 1
ATOM 3145 O O . ASN A 1 374 ? 13.967 -1.580 -38.415 1.00 58.59 374 ASN A O 1
ATOM 3149 N N . ASN A 1 375 ? 13.215 -3.678 -38.520 1.00 62.41 375 ASN A N 1
ATOM 3150 C CA . ASN A 1 375 ? 11.787 -3.335 -38.316 1.00 62.41 375 ASN A CA 1
ATOM 3151 C C . ASN A 1 375 ? 11.399 -3.032 -36.849 1.00 62.41 375 ASN A C 1
ATOM 3153 O O . ASN A 1 375 ? 10.229 -2.831 -36.517 1.00 62.41 375 ASN A O 1
ATOM 3157 N N . ASN A 1 376 ? 12.377 -2.973 -35.949 1.00 75.44 376 ASN A N 1
ATOM 3158 C CA . ASN A 1 376 ? 12.153 -2.984 -34.507 1.00 75.44 376 ASN A CA 1
ATOM 3159 C C . ASN A 1 376 ? 11.709 -1.633 -33.909 1.00 75.44 376 ASN A C 1
ATOM 3161 O O . ASN A 1 376 ? 11.027 -1.598 -32.881 1.00 75.44 376 ASN A O 1
ATOM 3165 N N . LYS A 1 377 ? 12.045 -0.505 -34.550 1.00 78.44 377 LYS A N 1
ATOM 3166 C CA . LYS A 1 377 ? 11.720 0.835 -34.025 1.00 78.44 377 LYS A CA 1
ATOM 3167 C C . LYS A 1 377 ? 10.220 1.148 -34.098 1.00 78.44 377 LYS A C 1
ATOM 3169 O O . LYS A 1 377 ? 9.669 1.675 -33.135 1.00 78.44 377 LYS A O 1
ATOM 3174 N N . GLN A 1 378 ? 9.552 0.770 -35.191 1.00 85.12 378 GLN A N 1
ATOM 3175 C CA . GLN A 1 378 ? 8.116 1.019 -35.374 1.00 85.12 378 GLN A CA 1
ATOM 3176 C C . GLN A 1 378 ? 7.262 0.243 -34.360 1.00 85.12 378 GLN A C 1
ATOM 3178 O O . GLN A 1 378 ? 6.283 0.770 -33.838 1.00 85.12 378 GLN A O 1
ATOM 3183 N N . ILE A 1 379 ? 7.655 -0.994 -34.035 1.00 88.38 379 ILE A N 1
ATOM 3184 C CA . ILE A 1 379 ? 6.960 -1.831 -33.045 1.00 88.38 379 ILE A CA 1
ATOM 3185 C C . ILE A 1 379 ? 6.993 -1.167 -31.663 1.00 88.38 379 ILE A C 1
ATOM 3187 O O . ILE A 1 379 ? 5.967 -1.090 -30.981 1.00 88.38 379 ILE A O 1
ATOM 3191 N N . LEU A 1 380 ? 8.165 -0.668 -31.254 1.00 88.50 380 LEU A N 1
ATOM 3192 C CA . LEU A 1 380 ? 8.325 0.025 -29.976 1.00 88.50 380 LEU A CA 1
ATOM 3193 C C . LEU A 1 380 ? 7.554 1.344 -29.943 1.00 88.50 380 LEU A C 1
ATOM 3195 O O . LEU A 1 380 ? 6.897 1.614 -28.939 1.00 88.50 380 LEU A O 1
ATOM 3199 N N . GLU A 1 381 ? 7.566 2.121 -31.027 1.00 88.69 381 GLU A N 1
ATOM 3200 C CA . GLU A 1 381 ? 6.800 3.370 -31.100 1.00 88.69 381 GLU A CA 1
ATOM 3201 C C . GLU A 1 381 ? 5.291 3.111 -30.992 1.00 88.69 381 GLU A C 1
ATOM 3203 O O . GLU A 1 381 ? 4.618 3.766 -30.198 1.00 88.69 381 GLU A O 1
ATOM 3208 N N . ASN A 1 382 ? 4.762 2.092 -31.679 1.00 88.50 382 ASN A N 1
ATOM 3209 C CA . ASN A 1 382 ? 3.347 1.720 -31.585 1.00 88.50 382 ASN A CA 1
ATOM 3210 C C . ASN A 1 382 ? 2.953 1.329 -30.147 1.00 88.50 382 ASN A C 1
ATOM 3212 O O . ASN A 1 382 ? 1.957 1.821 -29.613 1.00 88.50 382 ASN A O 1
ATOM 3216 N N . LYS A 1 383 ? 3.752 0.480 -29.481 1.00 90.75 383 LYS A N 1
ATOM 3217 C CA . LYS A 1 383 ? 3.500 0.081 -28.082 1.00 90.75 383 LYS A CA 1
ATOM 3218 C C . LYS A 1 383 ? 3.625 1.265 -27.119 1.00 90.75 383 LYS A C 1
ATOM 3220 O O . LYS A 1 383 ? 2.798 1.420 -26.219 1.00 90.75 383 LYS A O 1
ATOM 3225 N N . TYR A 1 384 ? 4.623 2.127 -27.315 1.00 90.75 384 TYR A N 1
ATOM 3226 C CA . TYR A 1 384 ? 4.782 3.356 -26.538 1.00 90.75 384 TYR A CA 1
ATOM 3227 C C . TYR A 1 384 ? 3.573 4.283 -26.700 1.00 90.75 384 TYR A C 1
ATOM 3229 O O . TYR A 1 384 ? 3.065 4.800 -25.704 1.00 90.75 384 TYR A O 1
ATOM 3237 N N . GLN A 1 385 ? 3.068 4.445 -27.923 1.00 87.56 385 GLN A N 1
ATOM 3238 C CA . GLN A 1 385 ? 1.917 5.291 -28.215 1.00 87.56 385 GLN A CA 1
ATOM 3239 C C . GLN A 1 385 ? 0.648 4.796 -27.504 1.00 87.56 385 GLN A C 1
ATOM 3241 O O . GLN A 1 385 ? -0.060 5.602 -26.902 1.00 87.56 385 GLN A O 1
ATOM 3246 N N . ILE A 1 386 ? 0.426 3.477 -27.446 1.00 86.44 386 ILE A N 1
ATOM 3247 C CA . ILE A 1 386 ? -0.673 2.866 -26.677 1.00 86.44 386 ILE A CA 1
ATOM 3248 C C . ILE A 1 386 ? -0.560 3.189 -25.179 1.00 86.44 386 ILE A C 1
ATOM 3250 O O . ILE A 1 386 ? -1.562 3.512 -24.536 1.00 86.44 386 ILE A O 1
ATOM 3254 N N . ILE A 1 387 ? 0.641 3.111 -24.597 1.00 86.69 387 ILE A N 1
ATOM 3255 C CA . ILE A 1 387 ? 0.865 3.467 -23.185 1.00 86.69 387 ILE A CA 1
ATOM 3256 C C . ILE A 1 387 ? 0.621 4.966 -22.974 1.00 86.69 387 ILE A C 1
ATOM 3258 O O . ILE A 1 387 ? -0.059 5.360 -22.025 1.00 86.69 387 ILE A O 1
ATOM 3262 N N . ARG A 1 388 ? 1.138 5.804 -23.879 1.00 81.19 388 ARG A N 1
ATOM 3263 C CA . ARG A 1 388 ? 1.022 7.263 -23.817 1.00 81.19 388 ARG A CA 1
ATOM 3264 C C . ARG A 1 388 ? -0.434 7.716 -23.886 1.00 81.19 388 ARG A C 1
ATOM 3266 O O . ARG A 1 388 ? -0.850 8.499 -23.040 1.00 81.19 388 ARG A O 1
ATOM 3273 N N . ASP A 1 389 ? -1.222 7.206 -24.823 1.00 73.50 389 ASP A N 1
A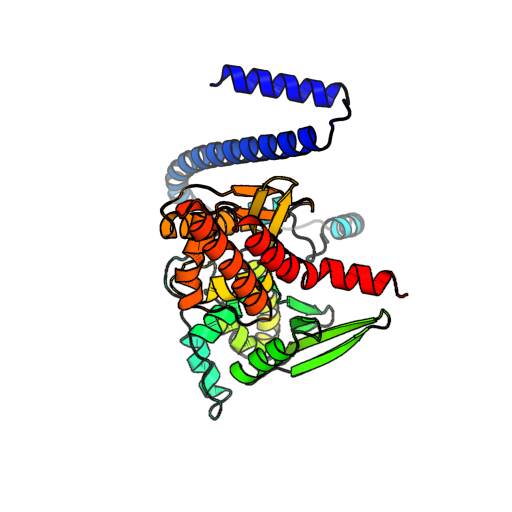TOM 3274 C CA . ASP A 1 389 ? -2.612 7.641 -25.020 1.00 73.50 389 ASP A CA 1
ATOM 3275 C C . ASP A 1 389 ? -3.542 7.245 -23.867 1.00 73.50 389 ASP A C 1
ATOM 3277 O O . ASP A 1 389 ? -4.529 7.933 -23.604 1.00 73.50 389 ASP A O 1
ATOM 3281 N N . ASN A 1 390 ? -3.176 6.200 -23.121 1.00 64.50 390 ASN A N 1
ATOM 3282 C CA . ASN A 1 390 ? -3.868 5.775 -21.906 1.00 64.50 390 ASN A CA 1
ATOM 3283 C C . ASN A 1 390 ? -3.358 6.476 -20.634 1.00 64.50 390 ASN A C 1
ATOM 3285 O O . ASN A 1 390 ? -3.907 6.266 -19.554 1.00 64.50 390 ASN A O 1
ATOM 3289 N N . SER A 1 391 ? -2.337 7.335 -20.739 1.00 60.97 391 SER A N 1
ATOM 3290 C CA . SER A 1 391 ? -1.845 8.120 -19.610 1.00 60.97 391 SER A CA 1
ATOM 3291 C C . SER A 1 391 ? -2.920 9.096 -19.135 1.00 60.97 391 SER A C 1
ATOM 3293 O O . SER A 1 391 ? -3.310 10.032 -19.842 1.00 60.97 391 SER A O 1
ATOM 3295 N N . TRP A 1 392 ? -3.341 8.942 -17.880 1.00 54.22 392 TRP A N 1
ATOM 3296 C CA . TRP A 1 392 ? -4.302 9.824 -17.214 1.00 54.22 392 TRP A CA 1
ATOM 3297 C C . TRP A 1 392 ? -3.947 11.320 -17.318 1.00 54.22 392 TRP A C 1
ATOM 3299 O O . TRP A 1 392 ? -4.828 12.179 -17.376 1.00 54.22 392 TRP A O 1
ATOM 3309 N N . TYR A 1 393 ? -2.656 11.656 -17.409 1.00 42.03 393 TYR A N 1
ATOM 3310 C CA . TYR A 1 393 ? -2.189 13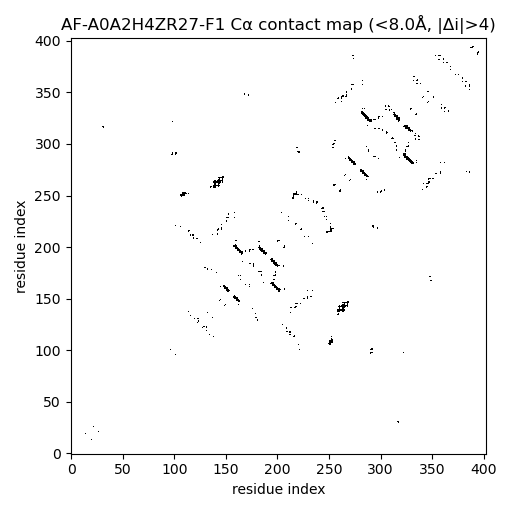.031 -17.591 1.00 42.03 393 TYR A CA 1
ATOM 3311 C C . TYR A 1 393 ? -2.636 13.649 -18.930 1.00 42.03 393 TYR A C 1
ATOM 3313 O O . TYR A 1 393 ? -2.975 14.835 -18.976 1.00 42.03 393 TYR A O 1
ATOM 3321 N N . LEU A 1 394 ? -2.670 12.863 -20.012 1.00 43.06 394 LEU A N 1
ATOM 3322 C CA . LEU A 1 394 ? -3.099 13.327 -21.334 1.00 43.06 394 LEU A CA 1
ATOM 3323 C C . LEU A 1 394 ? -4.621 13.362 -21.468 1.00 43.06 394 LEU A C 1
ATOM 3325 O O . LEU A 1 394 ? -5.138 14.323 -22.037 1.00 43.06 394 LEU A O 1
ATOM 3329 N N . LEU A 1 395 ? -5.334 12.408 -20.862 1.00 48.47 395 LEU A N 1
ATOM 3330 C CA . LEU A 1 395 ? -6.798 12.449 -20.760 1.00 48.47 395 LEU A CA 1
ATOM 3331 C C . LEU A 1 395 ? -7.262 13.739 -20.066 1.00 48.47 395 LEU A C 1
ATOM 3333 O O . LEU A 1 395 ? -8.093 14.466 -20.600 1.00 48.47 395 LEU A O 1
ATOM 3337 N N . ARG A 1 396 ? -6.605 14.129 -18.966 1.00 44.34 396 ARG A N 1
ATOM 3338 C CA . ARG A 1 396 ? -6.914 15.371 -18.238 1.00 44.34 396 ARG A CA 1
ATOM 3339 C C . ARG A 1 396 ? -6.548 16.651 -18.997 1.00 44.34 396 ARG A C 1
ATOM 3341 O O . ARG A 1 396 ? -7.166 17.692 -18.788 1.00 44.34 396 ARG A O 1
ATOM 3348 N N . LYS A 1 397 ? -5.509 16.614 -19.842 1.00 42.38 397 LYS A N 1
ATOM 3349 C CA . LYS A 1 397 ? -5.137 17.739 -20.721 1.00 42.38 397 LYS A CA 1
ATOM 3350 C C . LYS A 1 397 ? -6.117 17.896 -21.888 1.00 42.38 397 LYS A C 1
ATOM 3352 O O . LYS A 1 397 ? -6.390 19.031 -22.258 1.00 42.38 397 LYS A O 1
ATOM 3357 N N . LYS A 1 398 ? -6.641 16.793 -22.436 1.00 43.88 398 LYS A N 1
ATOM 3358 C CA . LYS A 1 398 ? -7.704 16.801 -23.456 1.00 43.88 398 LYS A CA 1
ATOM 3359 C C . LYS A 1 398 ? -9.027 17.307 -22.873 1.00 43.88 398 LYS A C 1
ATOM 3361 O O . LYS A 1 398 ? -9.619 18.215 -23.438 1.00 43.88 398 LYS A O 1
ATOM 3366 N N . GLU A 1 399 ? -9.415 16.835 -21.688 1.00 45.75 399 GLU A N 1
ATOM 3367 C CA . GLU A 1 399 ? -10.608 17.318 -20.966 1.00 45.75 399 GLU A CA 1
ATOM 3368 C C . GLU A 1 399 ? -10.541 18.822 -20.641 1.00 45.75 399 GLU A C 1
ATOM 3370 O O . GLU A 1 399 ? -11.552 19.507 -20.703 1.00 45.75 399 GLU A O 1
ATOM 3375 N N . LYS A 1 400 ? -9.348 19.359 -20.346 1.00 44.16 400 LYS A N 1
ATOM 3376 C CA . LYS A 1 400 ? -9.131 20.800 -20.121 1.00 44.16 400 LYS A CA 1
ATOM 3377 C C . LYS A 1 400 ? -9.063 21.657 -21.389 1.00 44.16 400 LYS A C 1
ATOM 3379 O O . LYS A 1 400 ? -9.087 22.870 -21.258 1.00 44.16 400 LYS A O 1
ATOM 3384 N N . LYS A 1 401 ? -8.872 21.057 -22.568 1.00 42.06 401 LYS A N 1
ATOM 3385 C CA . LYS A 1 401 ? -8.883 21.768 -23.860 1.00 42.06 401 LYS A CA 1
ATOM 3386 C C . LYS A 1 401 ? -10.276 21.809 -24.494 1.00 42.06 401 LYS A C 1
ATOM 3388 O O . LYS A 1 401 ? -10.501 22.636 -25.364 1.00 42.06 401 LYS A O 1
ATOM 3393 N N . ASN A 1 402 ? -11.167 20.917 -24.065 1.00 39.44 402 ASN A N 1
ATOM 3394 C CA . ASN A 1 402 ? -12.554 20.822 -24.526 1.00 39.44 402 ASN A CA 1
ATOM 3395 C C . ASN A 1 402 ? -13.546 21.504 -23.555 1.00 39.44 402 ASN A C 1
ATOM 3397 O O . ASN A 1 402 ? -14.750 21.277 -23.646 1.00 39.44 402 ASN A O 1
ATOM 3401 N N . MET A 1 403 ? -13.029 22.292 -22.607 1.00 38.69 403 MET A N 1
ATOM 3402 C CA . MET A 1 403 ? -13.736 23.247 -21.746 1.00 38.69 403 MET A CA 1
ATOM 3403 C C . MET A 1 403 ? -13.149 24.621 -22.002 1.00 38.69 403 MET A C 1
ATOM 3405 O O . MET A 1 403 ? -13.926 25.590 -21.903 1.00 38.69 403 MET A O 1
#

Secondary structure (DSSP, 8-state):
-HHHHHHHHHHHHHHHHTT----HHHHHHHHHHHHHHHHHHHHHHHHHHHHHHHHHHHHHHHHTTS----------SSHHHHHHHHHHHH---TT---HHHHTTSPP-EE-SPP--HHHHHHHHHH-TTSPPPPHHHHHHHHHHHHHHEEEEE-TTS-EEEEEEEEGGGHHHHHHHHHHHT-SEEEEEE-TTS-EEEEEEE--HHHHHHHHHHHTTT---HHHHHHHHHHHHHHHHHHHHTTPPP-PPP--EEPP-SSSSHHHHHHHHHEEEEEEEETTEEEEEEEEEEESGGGHHHHHHHHHHHHHHHT----EEEE-SSTTEEEEEE--HHHHHHTHHHHTTS---STHHHHHHHHHHHHHHHHHHHHS--TTHHHHHHHHHHHHHHT-HHHHHHHHTT--